Protein AF-A0A1S7PJU8-F1 (afdb_monomer_lite)

Sequence (509 aa):
MTSILTNHAAMSALQTLRSISTGLQKTQNEVSSGLRIATAADNAAYWSISTTMRSDKGAISAVQDALGLGAAKVDTAYAGMEAVIDVLVQFTAKLVAAKEDGVDKSKIQSELDQLKEQVLGIATSASFSGQNWLNTDITDIYDSAVNRSSVVSSFVRASSGVAVKTMDIDLSRVSLFNSTGGGLLQADARDIKTIGGIRSLVSVSGPSNIGGDYTQYEGIDGSSGYMLPEWNSGNAGRVSLQFPDGTPLDFNTPGAEISFTITLDREASNPDGYSGVIGENQELPGPYYDGYTTTITITKADIDAYNPGLGGVISTNTQFAEVLNAKLYPHGASVAGNYINASTGLHNPTLITITTLQQHGYGSHVEISAVSSSGVSTGGLKTDADFGYRGSGLALNFKPFIVHMDGKDTDGIDVSFTFSVNGASPQAYSFDRTYVNEVLNRDDGKVETSDDMATLLHSLLDNDWPDLVIEASARYVVIKSNRMSIANGGVVRASHSATSVSVTSPVPP

Structure (mmCIF, N/CA/C/O backbone):
data_AF-A0A1S7PJU8-F1
#
_entry.id   AF-A0A1S7PJU8-F1
#
loop_
_atom_site.group_PDB
_atom_site.id
_atom_site.type_symbol
_atom_site.label_atom_id
_atom_site.label_alt_id
_atom_site.label_comp_id
_atom_site.label_asym_id
_atom_site.label_entity_id
_atom_site.label_seq_id
_atom_site.pdbx_PDB_ins_code
_atom_site.Cartn_x
_atom_site.Cartn_y
_atom_site.Cartn_z
_atom_site.occupancy
_atom_site.B_iso_or_equiv
_atom_site.auth_seq_id
_atom_site.auth_comp_id
_atom_site.auth_asym_id
_atom_site.auth_atom_id
_atom_site.pdbx_PDB_model_num
ATOM 1 N N . MET A 1 1 ? 51.773 34.144 -100.266 1.00 49.69 1 MET A N 1
ATOM 2 C CA . MET A 1 1 ? 53.086 34.764 -99.987 1.00 49.69 1 MET A CA 1
ATOM 3 C C . MET A 1 1 ? 53.742 34.018 -98.839 1.00 49.69 1 MET A C 1
ATOM 5 O O . MET A 1 1 ? 53.170 33.966 -97.761 1.00 49.69 1 MET A O 1
ATOM 9 N N . THR A 1 2 ? 54.894 33.402 -99.086 1.00 51.78 2 THR A N 1
ATOM 10 C CA . THR A 1 2 ? 55.730 32.727 -98.084 1.00 51.78 2 THR A CA 1
ATOM 11 C C . THR A 1 2 ? 56.813 33.701 -97.621 1.00 51.78 2 THR A C 1
ATOM 13 O O . THR A 1 2 ? 57.708 34.035 -98.391 1.00 51.78 2 THR A O 1
ATOM 16 N N . SER A 1 3 ? 56.705 34.199 -96.391 1.00 61.34 3 SER A N 1
ATOM 17 C CA . SER A 1 3 ? 57.753 34.989 -95.734 1.00 61.34 3 SER A CA 1
ATOM 18 C C . SER A 1 3 ? 58.828 34.041 -95.188 1.00 61.34 3 SER A C 1
ATOM 20 O O . SER A 1 3 ? 58.489 33.046 -94.551 1.00 61.34 3 SER A O 1
ATOM 22 N N . ILE A 1 4 ? 60.116 34.335 -95.403 1.00 64.75 4 ILE A N 1
ATOM 23 C CA . ILE A 1 4 ? 61.232 33.570 -94.801 1.00 64.75 4 ILE A CA 1
ATOM 24 C C . ILE A 1 4 ? 61.253 33.741 -93.272 1.00 64.75 4 ILE A C 1
ATOM 26 O O . ILE A 1 4 ? 61.639 32.829 -92.549 1.00 64.75 4 ILE A O 1
ATOM 30 N N . LEU A 1 5 ? 60.783 34.889 -92.776 1.00 69.06 5 LEU A N 1
ATOM 31 C CA . LEU A 1 5 ? 60.724 35.197 -91.345 1.00 69.06 5 LEU A CA 1
ATOM 32 C C . LEU A 1 5 ? 59.517 34.546 -90.645 1.00 69.06 5 LEU A C 1
ATOM 34 O O . LEU A 1 5 ? 59.533 34.367 -89.431 1.00 69.06 5 LEU A O 1
ATOM 38 N N . THR A 1 6 ? 58.476 34.167 -91.394 1.00 71.44 6 THR A N 1
ATOM 39 C CA . THR A 1 6 ? 57.228 33.596 -90.862 1.00 71.44 6 THR A CA 1
ATOM 40 C C . THR A 1 6 ? 56.732 32.455 -91.751 1.00 71.44 6 THR A C 1
ATOM 42 O O . THR A 1 6 ? 56.007 32.652 -92.728 1.00 71.44 6 THR A O 1
ATOM 45 N N . ASN A 1 7 ? 57.102 31.222 -91.391 1.00 79.81 7 ASN A N 1
ATOM 46 C CA . ASN A 1 7 ? 56.658 30.015 -92.087 1.00 79.81 7 ASN A CA 1
ATOM 47 C C . ASN A 1 7 ? 55.297 29.541 -91.554 1.00 79.81 7 ASN A C 1
ATOM 49 O O . ASN A 1 7 ? 55.207 28.760 -90.605 1.00 79.81 7 ASN A O 1
ATOM 53 N N . HIS A 1 8 ? 54.223 30.010 -92.186 1.00 81.06 8 HIS A N 1
ATOM 54 C CA . HIS A 1 8 ? 52.851 29.680 -91.794 1.00 81.06 8 HIS A CA 1
ATOM 55 C C . HIS A 1 8 ? 52.519 28.182 -91.873 1.00 81.06 8 HIS A C 1
ATOM 57 O O . HIS A 1 8 ? 51.755 27.695 -91.039 1.00 81.06 8 HIS A O 1
ATOM 63 N N . ALA A 1 9 ? 53.112 27.434 -92.812 1.00 82.06 9 ALA A N 1
ATOM 64 C CA . ALA A 1 9 ? 52.897 25.990 -92.921 1.00 82.06 9 ALA A CA 1
ATOM 65 C C . ALA A 1 9 ? 53.528 25.242 -91.735 1.00 82.06 9 ALA A C 1
ATOM 67 O O . ALA A 1 9 ? 52.876 24.401 -91.119 1.00 82.06 9 ALA A O 1
ATOM 68 N N . ALA A 1 10 ? 54.756 25.609 -91.356 1.00 82.44 10 ALA A N 1
ATOM 69 C CA . ALA A 1 10 ? 55.430 25.043 -90.189 1.00 82.44 10 ALA A CA 1
ATOM 70 C C . ALA A 1 10 ? 54.744 25.433 -88.867 1.00 82.44 10 ALA A C 1
ATOM 72 O O . ALA A 1 10 ? 54.606 24.590 -87.985 1.00 82.44 10 ALA A O 1
ATOM 73 N N . MET A 1 11 ? 54.257 26.674 -88.733 1.00 86.56 11 MET A N 1
ATOM 74 C CA . MET A 1 11 ? 53.480 27.097 -87.557 1.00 86.56 11 MET A CA 1
ATOM 75 C C . MET A 1 11 ? 52.152 26.337 -87.440 1.00 86.56 11 MET A C 1
ATOM 77 O O . MET A 1 11 ? 51.794 25.914 -86.343 1.00 86.56 11 MET A O 1
ATOM 81 N N . SER A 1 12 ? 51.461 26.106 -88.561 1.00 85.19 12 SER A N 1
ATOM 82 C CA . SER A 1 12 ? 50.213 25.329 -88.587 1.00 85.19 12 SER A CA 1
ATOM 83 C C . SER A 1 12 ? 50.462 23.865 -88.219 1.00 85.19 12 SER A C 1
ATOM 85 O O . SER A 1 12 ? 49.773 23.322 -87.361 1.00 85.19 12 SER A O 1
ATOM 87 N N . ALA A 1 13 ? 51.502 23.244 -88.786 1.00 85.62 13 ALA A N 1
ATOM 88 C CA . ALA A 1 13 ? 51.898 21.880 -88.440 1.00 85.62 13 ALA A CA 1
ATOM 89 C C . ALA A 1 13 ? 52.319 21.753 -86.965 1.00 85.62 13 ALA A C 1
ATOM 91 O O . ALA A 1 13 ? 51.949 20.787 -86.301 1.00 85.62 13 ALA A O 1
ATOM 92 N N . LEU A 1 14 ? 53.036 22.743 -86.420 1.00 89.00 14 LEU A N 1
ATOM 93 C CA . LEU A 1 14 ? 53.397 22.787 -85.002 1.00 89.00 14 LEU A CA 1
ATOM 94 C C . LEU A 1 14 ? 52.163 22.945 -84.102 1.00 89.00 14 LEU A C 1
ATOM 96 O O . LEU A 1 14 ? 52.102 22.323 -83.044 1.00 89.00 14 LEU A O 1
ATOM 100 N N . GLN A 1 15 ? 51.171 23.741 -84.508 1.00 89.12 15 GLN A N 1
ATOM 101 C CA . GLN A 1 15 ? 49.900 23.864 -83.794 1.00 89.12 15 GLN A CA 1
ATOM 102 C C . GLN A 1 15 ? 49.131 22.534 -83.796 1.00 89.12 15 GLN A C 1
ATOM 104 O O . GLN A 1 15 ? 48.650 22.112 -82.744 1.00 89.12 15 GLN A O 1
ATOM 109 N N . THR A 1 16 ? 49.085 21.827 -84.932 1.00 89.62 16 THR A N 1
ATOM 110 C CA . THR A 1 16 ? 48.507 20.477 -85.022 1.00 89.62 16 THR A CA 1
ATOM 111 C C . THR A 1 16 ? 49.269 19.477 -84.150 1.00 89.62 16 THR A C 1
ATOM 113 O O . THR A 1 16 ? 48.645 18.746 -83.388 1.00 89.62 16 THR A O 1
ATOM 116 N N . LEU A 1 17 ? 50.607 19.473 -84.185 1.00 90.69 17 LEU A N 1
ATOM 117 C CA . LEU A 1 17 ? 51.429 18.575 -83.368 1.00 90.69 17 LEU A CA 1
ATOM 118 C C . LEU A 1 17 ? 51.244 18.839 -81.869 1.00 90.69 17 LEU A C 1
ATOM 120 O O . LEU A 1 17 ? 51.096 17.895 -81.098 1.00 90.69 17 LEU A O 1
ATOM 124 N N . ARG A 1 18 ? 51.190 20.110 -81.452 1.00 92.62 18 ARG A N 1
ATOM 125 C CA . ARG A 1 18 ? 50.865 20.486 -80.067 1.00 92.62 18 ARG A CA 1
ATOM 126 C C . ARG A 1 18 ? 49.474 19.992 -79.674 1.00 92.62 18 ARG A C 1
ATOM 128 O O . ARG A 1 18 ? 49.342 19.435 -78.594 1.00 92.62 18 ARG A O 1
ATOM 135 N N . SER A 1 19 ? 48.476 20.119 -80.551 1.00 91.25 19 SER A N 1
ATOM 136 C CA . SER A 1 19 ? 47.118 19.608 -80.306 1.00 91.25 19 SER A CA 1
ATOM 137 C C . SER A 1 19 ? 47.055 18.079 -80.200 1.00 91.25 19 SER A C 1
ATOM 139 O O . SER A 1 19 ? 46.303 17.551 -79.385 1.00 91.25 19 SER A O 1
ATOM 141 N N . ILE A 1 20 ? 47.824 17.352 -81.016 1.00 92.19 20 ILE A N 1
ATOM 142 C CA . ILE A 1 20 ? 47.916 15.888 -80.930 1.00 92.19 20 ILE A CA 1
ATOM 143 C C . ILE A 1 20 ? 48.630 15.492 -79.637 1.00 92.19 20 ILE A C 1
ATOM 145 O O . ILE A 1 20 ? 48.168 14.599 -78.935 1.00 92.19 20 ILE A O 1
ATOM 149 N N . SER A 1 21 ? 49.720 16.178 -79.287 1.00 91.62 21 SER A N 1
ATOM 150 C CA . SER A 1 21 ? 50.473 15.916 -78.060 1.00 91.62 21 SER A CA 1
ATOM 151 C C . SER A 1 21 ? 49.636 16.170 -76.805 1.00 91.62 21 SER A C 1
ATOM 153 O O . SER A 1 21 ? 49.705 15.374 -75.873 1.00 91.62 21 SER A O 1
ATOM 155 N N . THR A 1 22 ? 48.822 17.232 -76.770 1.00 90.56 22 THR A N 1
ATOM 156 C CA . THR A 1 22 ? 47.914 17.494 -75.641 1.00 90.56 22 THR A CA 1
ATOM 157 C C . THR A 1 22 ? 46.785 16.465 -75.571 1.00 90.56 22 THR A C 1
ATOM 159 O O . THR A 1 22 ? 46.460 15.998 -74.481 1.00 90.56 22 THR A O 1
ATOM 162 N N . GLY A 1 23 ? 46.228 16.044 -76.713 1.00 89.44 23 GLY A N 1
ATOM 163 C CA . GLY A 1 23 ? 45.234 14.965 -76.778 1.00 89.44 23 GLY A CA 1
ATOM 164 C C . GLY A 1 23 ? 45.785 13.603 -76.336 1.00 89.44 23 GLY A C 1
ATOM 165 O O . GLY A 1 23 ? 45.128 12.879 -75.584 1.00 89.44 23 GLY A O 1
ATOM 166 N N . LEU A 1 24 ? 47.017 13.278 -76.739 1.00 92.06 24 LEU A N 1
ATOM 167 C CA . LEU A 1 24 ? 47.730 12.077 -76.309 1.00 92.06 24 LEU A CA 1
ATOM 168 C C . LEU A 1 24 ? 47.993 12.108 -74.802 1.00 92.06 24 LEU A C 1
ATOM 170 O O . LEU A 1 24 ? 47.687 11.134 -74.124 1.00 92.06 24 LEU A O 1
ATOM 174 N N . GLN A 1 25 ? 48.495 13.226 -74.268 1.00 90.69 25 GLN A N 1
ATOM 175 C CA . GLN A 1 25 ? 48.741 13.384 -72.833 1.00 90.69 25 GLN A CA 1
ATOM 176 C C . GLN A 1 25 ? 47.447 13.251 -72.018 1.00 90.69 25 GLN A C 1
ATOM 178 O O . GLN A 1 25 ? 47.436 12.575 -70.992 1.00 90.69 25 GLN A O 1
ATOM 183 N N . LYS A 1 26 ? 46.336 13.833 -72.492 1.00 88.06 26 LYS A N 1
ATOM 184 C CA . LYS A 1 26 ? 45.021 13.668 -71.859 1.00 88.06 26 LYS A CA 1
ATOM 185 C C . LYS A 1 26 ? 44.585 12.202 -71.844 1.00 88.06 26 LYS A C 1
ATOM 187 O O . LYS A 1 26 ? 44.250 11.685 -70.786 1.00 88.06 26 LYS A O 1
ATOM 192 N N . THR A 1 27 ? 44.658 11.520 -72.987 1.00 90.25 27 THR A N 1
ATOM 193 C CA . THR A 1 27 ? 44.292 10.097 -73.094 1.00 90.25 27 THR A CA 1
ATOM 194 C C . THR A 1 27 ? 45.173 9.229 -72.193 1.00 90.25 27 THR A C 1
ATOM 196 O O . THR A 1 27 ? 44.673 8.357 -71.492 1.00 90.25 27 THR A O 1
ATOM 199 N N . GLN A 1 28 ? 46.481 9.493 -72.151 1.00 90.94 28 GLN A N 1
ATOM 200 C CA . GLN A 1 28 ? 47.405 8.800 -71.253 1.00 90.94 28 GLN A CA 1
ATOM 201 C C . GLN A 1 28 ? 47.051 9.027 -69.777 1.00 90.94 28 GLN A C 1
ATOM 203 O O . GLN A 1 28 ? 47.077 8.075 -69.001 1.00 90.94 28 GLN A O 1
ATOM 208 N N . ASN A 1 29 ? 46.670 10.247 -69.386 1.00 89.88 29 ASN A N 1
ATOM 209 C CA . ASN A 1 29 ? 46.234 10.550 -68.020 1.00 89.88 29 ASN A CA 1
ATOM 210 C C . ASN A 1 29 ? 44.913 9.852 -67.660 1.00 89.88 29 ASN A C 1
ATOM 212 O O . ASN A 1 29 ? 44.779 9.344 -66.547 1.00 89.88 29 ASN A O 1
ATOM 216 N N . GLU A 1 30 ? 43.949 9.787 -68.581 1.00 91.75 30 GLU A N 1
ATOM 217 C CA . GLU A 1 30 ? 42.688 9.058 -68.379 1.00 91.75 30 GLU A CA 1
ATOM 218 C C . GLU A 1 30 ? 42.928 7.548 -68.246 1.00 91.75 30 GLU A C 1
ATOM 220 O O . GLU A 1 30 ? 42.354 6.915 -67.364 1.00 91.75 30 GLU A O 1
ATOM 225 N N . VAL A 1 31 ? 43.822 6.974 -69.059 1.00 92.88 31 VAL A N 1
ATOM 226 C CA . VAL A 1 31 ? 44.205 5.553 -68.971 1.00 92.88 31 VAL A CA 1
ATOM 227 C C . VAL A 1 31 ? 44.964 5.259 -67.675 1.00 92.88 31 VAL A C 1
ATOM 229 O O . VAL A 1 31 ? 44.691 4.256 -67.025 1.00 92.88 31 VAL A O 1
ATOM 232 N N . SER A 1 32 ? 45.887 6.137 -67.276 1.00 93.25 32 SER A N 1
ATOM 233 C CA . SER A 1 32 ? 46.697 5.971 -66.062 1.00 93.25 32 SER A CA 1
ATOM 234 C C . SER A 1 32 ? 45.867 6.114 -64.781 1.00 93.25 32 SER A C 1
ATOM 236 O O . SER A 1 32 ? 45.998 5.315 -63.858 1.00 93.25 32 SER A O 1
ATOM 238 N N . SER A 1 33 ? 44.975 7.108 -64.727 1.00 90.19 33 SER A N 1
ATOM 239 C CA . SER A 1 33 ? 44.097 7.336 -63.569 1.00 90.19 33 SER A CA 1
ATOM 240 C C . SER A 1 33 ? 42.847 6.452 -63.560 1.00 90.19 33 SER A C 1
ATOM 242 O O . SER A 1 33 ? 42.203 6.313 -62.521 1.00 90.19 33 SER A O 1
ATOM 244 N N . GLY A 1 34 ? 42.456 5.904 -64.714 1.00 91.81 34 GLY A N 1
ATOM 245 C CA . GLY A 1 34 ? 41.165 5.246 -64.914 1.00 91.81 34 GLY A CA 1
ATOM 246 C C . GLY A 1 34 ? 39.964 6.202 -64.864 1.00 91.81 34 GLY A C 1
ATOM 247 O O . GLY A 1 34 ? 38.819 5.747 -64.844 1.00 91.81 34 GLY A O 1
ATOM 248 N N . LEU A 1 35 ? 40.188 7.521 -64.816 1.00 90.12 35 LEU A N 1
ATOM 249 C CA . LEU A 1 35 ? 39.144 8.535 -64.682 1.00 90.12 35 LEU A CA 1
ATOM 250 C C . LEU A 1 35 ? 39.051 9.385 -65.947 1.00 90.12 35 LEU A C 1
ATOM 252 O O . LEU A 1 35 ? 39.962 10.139 -66.265 1.00 90.12 35 LEU A O 1
ATOM 256 N N . ARG A 1 36 ? 37.887 9.362 -66.606 1.00 88.69 36 ARG A N 1
ATOM 257 C CA . ARG A 1 36 ? 37.573 10.285 -67.715 1.00 88.69 36 ARG A CA 1
ATOM 258 C C . ARG A 1 36 ? 37.528 11.761 -67.274 1.00 88.69 36 ARG A C 1
ATOM 260 O O . ARG A 1 36 ? 37.685 12.661 -68.087 1.00 88.69 36 ARG A O 1
ATOM 267 N N . ILE A 1 37 ? 37.230 12.017 -65.998 1.00 89.44 37 ILE A N 1
ATOM 268 C CA . ILE A 1 37 ? 37.137 13.359 -65.399 1.00 89.44 37 ILE A CA 1
ATOM 269 C C . ILE A 1 37 ? 37.882 13.291 -64.068 1.00 89.44 37 ILE A C 1
ATOM 271 O O . ILE A 1 37 ? 37.351 12.770 -63.083 1.00 89.44 37 ILE A O 1
ATOM 275 N N . ALA A 1 38 ? 39.131 13.751 -64.056 1.00 86.44 38 ALA A N 1
ATOM 276 C CA . ALA A 1 38 ? 40.006 13.646 -62.892 1.00 86.44 38 ALA A CA 1
ATOM 277 C C . ALA A 1 38 ? 39.938 14.906 -62.019 1.00 86.44 38 ALA A C 1
ATOM 279 O O . ALA A 1 38 ? 39.925 14.816 -60.790 1.00 86.44 38 ALA A O 1
ATOM 280 N N . THR A 1 39 ? 39.835 16.079 -62.647 1.00 87.88 39 THR A N 1
ATOM 281 C CA . THR A 1 39 ? 39.857 17.382 -61.975 1.00 87.88 39 THR A CA 1
ATOM 282 C C . THR A 1 39 ? 38.622 18.222 -62.303 1.00 87.88 39 THR A C 1
ATOM 284 O O . THR A 1 39 ? 37.940 18.000 -63.305 1.00 87.88 39 THR A O 1
ATOM 287 N N . ALA A 1 40 ? 38.343 19.237 -61.478 1.00 88.31 40 ALA A N 1
ATOM 288 C CA . ALA A 1 40 ? 37.246 20.176 -61.722 1.00 88.31 40 ALA A CA 1
ATOM 289 C C . ALA A 1 40 ? 37.416 20.975 -63.030 1.00 88.31 40 ALA A C 1
ATOM 291 O O . ALA A 1 40 ? 36.424 21.415 -63.610 1.00 88.31 40 ALA A O 1
ATOM 292 N N . ALA A 1 41 ? 38.656 21.129 -63.512 1.00 88.00 41 ALA A N 1
ATOM 293 C CA . ALA A 1 41 ? 38.960 21.801 -64.773 1.00 88.00 41 ALA A CA 1
ATOM 294 C C . ALA A 1 41 ? 38.501 20.999 -66.005 1.00 88.00 41 ALA A C 1
ATOM 296 O O . ALA A 1 41 ? 38.208 21.596 -67.038 1.00 88.00 41 ALA A O 1
ATOM 297 N N . ASP A 1 42 ? 38.396 19.668 -65.897 1.00 85.44 42 ASP A N 1
ATOM 298 C CA . ASP A 1 42 ? 37.978 18.801 -67.007 1.00 85.44 42 ASP A CA 1
ATOM 299 C C . ASP A 1 42 ? 36.468 18.905 -67.270 1.00 85.44 42 ASP A C 1
ATOM 301 O O . ASP A 1 42 ? 36.030 18.963 -68.420 1.00 85.44 42 ASP A O 1
ATOM 305 N N . ASN A 1 43 ? 35.667 18.922 -66.197 1.00 87.50 43 ASN A N 1
ATOM 306 C CA . ASN A 1 43 ? 34.233 19.209 -66.216 1.00 87.50 43 ASN A CA 1
ATOM 307 C C . ASN A 1 43 ? 33.719 19.438 -64.785 1.00 87.50 43 ASN A C 1
ATOM 309 O O . ASN A 1 43 ? 33.491 18.478 -64.046 1.00 87.50 43 ASN A O 1
ATOM 313 N N . ALA A 1 44 ? 33.494 20.694 -64.404 1.00 88.94 44 ALA A N 1
ATOM 314 C CA . ALA A 1 44 ? 33.136 21.047 -63.031 1.00 88.94 44 ALA A CA 1
ATOM 315 C C . ALA A 1 44 ? 31.848 20.365 -62.528 1.00 88.94 44 ALA A C 1
ATOM 317 O O . ALA A 1 44 ? 31.805 19.929 -61.380 1.00 88.94 44 ALA A O 1
ATOM 318 N N . ALA A 1 45 ? 30.824 20.223 -63.380 1.00 90.25 45 ALA A N 1
ATOM 319 C CA . ALA A 1 45 ? 29.533 19.648 -62.993 1.00 90.25 45 ALA A CA 1
ATOM 320 C C . ALA A 1 45 ? 29.609 18.129 -62.772 1.00 90.25 45 ALA A C 1
ATOM 322 O O . ALA A 1 45 ? 29.124 17.612 -61.771 1.00 90.25 45 ALA A O 1
ATOM 323 N N . TYR A 1 46 ? 30.251 17.389 -63.678 1.00 90.38 46 TYR A N 1
ATOM 324 C CA . TYR A 1 46 ? 30.414 15.943 -63.497 1.00 90.38 46 TYR A CA 1
ATOM 325 C C . TYR A 1 46 ? 31.453 15.608 -62.423 1.00 90.38 46 TYR A C 1
ATOM 327 O O . TYR A 1 46 ? 31.300 14.618 -61.702 1.00 90.38 46 TYR A O 1
ATOM 335 N N . TRP A 1 47 ? 32.501 16.423 -62.286 1.00 92.19 47 TRP A N 1
ATOM 336 C CA . TRP A 1 47 ? 33.470 16.263 -61.208 1.00 92.19 47 TRP A CA 1
ATOM 337 C C . TRP A 1 47 ? 32.809 16.472 -59.840 1.00 92.19 47 TRP A C 1
ATOM 339 O O . TRP A 1 47 ? 33.001 15.638 -58.957 1.00 92.19 47 TRP A O 1
ATOM 349 N N . SER A 1 48 ? 31.969 17.503 -59.672 1.00 88.88 48 SER A N 1
ATOM 350 C CA . SER A 1 48 ? 31.254 17.738 -58.410 1.00 88.88 48 SER A CA 1
ATOM 351 C C . SER A 1 48 ? 30.270 16.611 -58.085 1.00 88.88 48 SER A C 1
ATOM 353 O O . SER A 1 48 ? 30.352 16.056 -56.994 1.00 88.88 48 SER A O 1
ATOM 355 N N . ILE A 1 49 ? 29.440 16.178 -59.045 1.00 87.38 49 ILE A N 1
ATOM 356 C CA . ILE A 1 49 ? 28.512 15.046 -58.862 1.00 87.38 49 ILE A CA 1
ATOM 357 C C . ILE A 1 49 ? 29.276 13.769 -58.487 1.00 87.38 49 ILE A C 1
ATOM 359 O O . ILE A 1 49 ? 28.938 13.111 -57.506 1.00 87.38 49 ILE A O 1
ATOM 363 N N . SER A 1 50 ? 30.334 13.417 -59.228 1.00 89.81 50 SER A N 1
ATOM 364 C CA . SER A 1 50 ? 31.107 12.194 -58.962 1.00 89.81 50 SER A CA 1
ATOM 365 C C . SER A 1 50 ? 31.853 12.239 -57.624 1.00 89.81 50 SER A C 1
ATOM 367 O O . SER A 1 50 ? 31.970 11.216 -56.952 1.00 89.81 50 SER A O 1
ATOM 369 N N . THR A 1 51 ? 32.315 13.417 -57.200 1.00 89.81 51 THR A N 1
ATOM 370 C CA . THR A 1 51 ? 32.952 13.621 -55.892 1.00 89.81 51 THR A CA 1
ATOM 371 C C . THR A 1 51 ? 31.929 13.486 -54.765 1.00 89.81 51 THR A C 1
ATOM 373 O O . THR A 1 51 ? 32.193 12.778 -53.795 1.00 89.81 51 THR A O 1
ATOM 376 N N . THR A 1 52 ? 30.728 14.055 -54.926 1.00 90.00 52 THR A N 1
ATOM 377 C CA . THR A 1 52 ? 29.602 13.853 -54.003 1.00 90.00 52 THR A CA 1
ATOM 378 C C . THR A 1 52 ? 29.217 12.376 -53.905 1.00 90.00 52 THR A C 1
ATOM 380 O O . THR A 1 52 ? 29.147 11.853 -52.799 1.00 90.00 52 THR A O 1
ATOM 383 N N . MET A 1 53 ? 29.073 11.668 -55.031 1.00 90.25 53 MET A N 1
ATOM 384 C CA . MET A 1 53 ? 28.754 10.233 -55.038 1.00 90.25 53 MET A CA 1
ATOM 385 C C . MET A 1 53 ? 29.839 9.380 -54.363 1.00 90.25 53 MET A C 1
ATOM 387 O O . MET A 1 53 ? 29.521 8.421 -53.663 1.00 90.25 53 MET A O 1
ATOM 391 N N . ARG A 1 54 ? 31.127 9.708 -54.547 1.00 90.31 54 ARG A N 1
ATOM 392 C CA . ARG A 1 54 ? 32.228 9.020 -53.847 1.00 90.31 54 ARG A CA 1
ATOM 393 C C . ARG A 1 54 ? 32.176 9.266 -52.340 1.00 90.31 54 ARG A C 1
ATOM 395 O O . ARG A 1 54 ? 32.369 8.323 -51.578 1.00 90.31 54 ARG A O 1
ATOM 402 N N . SER A 1 55 ? 31.886 10.500 -51.924 1.00 90.25 55 SER A N 1
ATOM 403 C CA . SER A 1 55 ? 31.697 10.837 -50.510 1.00 90.25 55 SER A CA 1
ATOM 404 C C . SER A 1 55 ? 30.501 10.093 -49.909 1.00 90.25 55 SER A C 1
ATOM 406 O O . SER A 1 55 ? 30.616 9.559 -48.810 1.00 90.25 55 SER A O 1
ATOM 408 N N . ASP A 1 56 ? 29.384 10.007 -50.636 1.00 90.25 56 ASP A N 1
ATOM 409 C CA . ASP A 1 56 ? 28.194 9.266 -50.204 1.00 90.25 56 ASP A CA 1
ATOM 410 C C . ASP A 1 56 ? 28.465 7.779 -50.072 1.00 90.25 56 ASP A C 1
ATOM 412 O O . ASP A 1 56 ? 28.060 7.171 -49.090 1.00 90.25 56 ASP A O 1
ATOM 416 N N . LYS A 1 57 ? 29.199 7.188 -51.019 1.00 91.25 57 LYS A N 1
ATOM 417 C CA . LYS A 1 57 ? 29.608 5.785 -50.927 1.00 91.25 57 LYS A CA 1
ATOM 418 C C . LYS A 1 57 ? 30.403 5.518 -49.645 1.00 91.25 57 LYS A C 1
ATOM 420 O O . LYS A 1 57 ? 30.162 4.508 -48.992 1.00 91.25 57 LYS A O 1
ATOM 425 N N . GLY A 1 58 ? 31.330 6.409 -49.286 1.00 89.69 58 GLY A N 1
ATOM 426 C CA . GLY A 1 58 ? 32.085 6.303 -48.035 1.00 89.69 58 GLY A CA 1
ATOM 427 C C . GLY A 1 58 ? 31.179 6.372 -46.804 1.00 89.69 58 GLY A C 1
ATOM 428 O O . GLY A 1 58 ? 31.279 5.524 -45.921 1.00 89.69 58 GLY A O 1
ATOM 429 N N . ALA A 1 59 ? 30.245 7.327 -46.780 1.00 89.62 59 ALA A N 1
ATOM 430 C CA . ALA A 1 59 ? 29.288 7.477 -45.686 1.00 89.62 59 ALA A CA 1
ATOM 431 C C . ALA A 1 59 ? 28.336 6.274 -45.559 1.00 89.62 59 ALA A C 1
ATOM 433 O O . ALA A 1 59 ? 28.119 5.779 -44.458 1.00 89.62 59 ALA A O 1
ATOM 434 N N . ILE A 1 60 ? 27.811 5.763 -46.677 1.00 91.12 60 ILE A N 1
ATOM 435 C CA . ILE A 1 60 ? 26.947 4.574 -46.711 1.00 91.12 60 ILE A CA 1
ATOM 436 C C . ILE A 1 60 ? 27.708 3.338 -46.226 1.00 91.12 60 ILE A C 1
ATOM 438 O O . ILE A 1 60 ? 27.146 2.559 -45.466 1.00 91.12 60 ILE A O 1
ATOM 442 N N . SER A 1 61 ? 28.980 3.176 -46.606 1.00 92.81 61 SER A N 1
ATOM 443 C CA . SER A 1 61 ? 29.816 2.075 -46.108 1.00 92.81 61 SER A CA 1
ATOM 444 C C . SER A 1 61 ? 29.985 2.146 -44.589 1.00 92.81 61 SER A C 1
ATOM 446 O O . SER A 1 61 ? 29.779 1.150 -43.909 1.00 92.81 61 SER A O 1
ATOM 448 N N . ALA A 1 62 ? 30.280 3.329 -44.043 1.00 90.50 62 ALA A N 1
ATOM 449 C CA . ALA A 1 62 ? 30.396 3.510 -42.595 1.00 90.50 62 ALA A CA 1
ATOM 450 C C . ALA A 1 62 ? 29.063 3.259 -41.863 1.00 90.50 62 ALA A C 1
ATOM 452 O O . ALA A 1 62 ? 29.042 2.694 -40.773 1.00 90.50 62 ALA A O 1
ATOM 453 N N . VAL A 1 63 ? 27.935 3.648 -42.467 1.00 91.50 63 VAL A N 1
ATOM 454 C CA . VAL A 1 63 ? 26.591 3.364 -41.938 1.00 91.50 63 VAL A CA 1
ATOM 455 C C . VAL A 1 63 ? 26.275 1.871 -42.000 1.00 91.50 63 VAL A C 1
ATOM 457 O O . VAL A 1 63 ? 25.669 1.356 -41.069 1.00 91.50 63 VAL A O 1
ATOM 460 N N . GLN A 1 64 ? 26.706 1.162 -43.044 1.00 92.25 64 GLN A N 1
ATOM 461 C CA . GLN A 1 64 ? 26.573 -0.292 -43.140 1.00 92.25 64 GLN A CA 1
ATOM 462 C C . GLN A 1 64 ? 27.363 -0.999 -42.032 1.00 92.25 64 GLN A C 1
ATOM 464 O O . GLN A 1 64 ? 26.822 -1.899 -41.392 1.00 92.25 64 GLN A O 1
ATOM 469 N N . ASP A 1 65 ? 28.592 -0.560 -41.754 1.00 92.69 65 ASP A N 1
ATOM 470 C CA . ASP A 1 65 ? 29.388 -1.092 -40.642 1.00 92.69 65 ASP A CA 1
ATOM 471 C C . ASP A 1 65 ? 28.701 -0.814 -39.295 1.00 92.69 65 ASP A C 1
ATOM 473 O O . ASP A 1 65 ? 28.571 -1.706 -38.457 1.00 92.69 65 ASP A O 1
ATOM 477 N N . ALA A 1 66 ? 28.180 0.403 -39.103 1.00 91.38 66 ALA A N 1
ATOM 478 C CA . ALA A 1 66 ? 27.445 0.773 -37.895 1.00 91.38 66 ALA A CA 1
ATOM 479 C C . ALA A 1 66 ? 26.136 -0.020 -37.720 1.00 91.38 66 ALA A C 1
ATOM 481 O O . ALA A 1 66 ? 25.807 -0.406 -36.600 1.00 91.38 66 ALA A O 1
ATOM 482 N N . LEU A 1 67 ? 25.410 -0.299 -38.809 1.00 92.44 67 LEU A N 1
ATOM 483 C CA . LEU A 1 67 ? 24.235 -1.176 -38.814 1.00 92.44 67 LEU A CA 1
ATOM 484 C C . LEU A 1 67 ? 24.614 -2.614 -38.452 1.00 92.44 67 LEU A C 1
ATOM 486 O O . LEU A 1 67 ? 23.905 -3.240 -37.672 1.00 92.44 67 LEU A O 1
ATOM 490 N N . GLY A 1 68 ? 25.742 -3.117 -38.961 1.00 92.31 68 GLY A N 1
ATOM 491 C CA . GLY A 1 68 ? 26.272 -4.432 -38.594 1.00 92.31 68 GLY A CA 1
ATOM 492 C C . GLY A 1 68 ? 26.613 -4.532 -37.105 1.00 92.31 68 GLY A C 1
ATOM 493 O O . GLY A 1 68 ? 26.259 -5.512 -36.455 1.00 92.31 68 GLY A O 1
ATOM 494 N N . LEU A 1 69 ? 27.225 -3.489 -36.534 1.00 92.00 69 LEU A N 1
ATOM 495 C CA . LEU A 1 69 ? 27.470 -3.405 -35.090 1.00 92.00 69 LEU A CA 1
ATOM 496 C C . LEU A 1 69 ? 26.165 -3.304 -34.287 1.00 92.00 69 LEU A C 1
ATOM 498 O O . LEU A 1 69 ? 26.057 -3.911 -33.226 1.00 92.00 69 LEU A O 1
ATOM 502 N N . GLY A 1 70 ? 25.177 -2.551 -34.779 1.00 90.75 70 GLY A N 1
ATOM 503 C CA . GLY A 1 70 ? 23.848 -2.460 -34.172 1.00 90.75 70 GLY A CA 1
ATOM 504 C C . GLY A 1 70 ? 23.124 -3.808 -34.153 1.00 90.75 70 GLY A C 1
ATOM 505 O O . GLY A 1 70 ? 22.617 -4.205 -33.108 1.00 90.75 70 GLY A O 1
ATOM 506 N N . ALA A 1 71 ? 23.142 -4.535 -35.273 1.00 91.88 71 ALA A N 1
ATOM 507 C CA . ALA A 1 71 ? 22.581 -5.880 -35.380 1.00 91.88 71 ALA A CA 1
ATOM 508 C C . ALA A 1 71 ? 23.258 -6.845 -34.400 1.00 91.88 71 ALA A C 1
ATOM 510 O O . ALA A 1 71 ? 22.575 -7.483 -33.612 1.00 91.88 71 ALA A O 1
ATOM 511 N N . ALA A 1 72 ? 24.594 -6.855 -34.344 1.00 93.81 72 ALA A N 1
ATOM 512 C CA . ALA A 1 72 ? 25.328 -7.720 -33.424 1.00 93.81 72 ALA A CA 1
ATOM 513 C C . ALA A 1 72 ? 25.010 -7.444 -31.938 1.00 93.81 72 ALA A C 1
ATOM 515 O O . ALA A 1 72 ? 24.967 -8.378 -31.136 1.00 93.81 72 ALA A O 1
ATOM 516 N N . LYS A 1 73 ? 24.748 -6.182 -31.560 1.00 91.75 73 LYS A N 1
ATOM 517 C CA . LYS A 1 73 ? 24.275 -5.828 -30.206 1.00 91.75 73 LYS A CA 1
ATOM 518 C C . LYS A 1 73 ? 22.898 -6.418 -29.912 1.00 91.75 73 LYS A C 1
ATOM 520 O O . LYS A 1 73 ? 22.723 -7.046 -28.871 1.00 91.75 73 LYS A O 1
ATOM 525 N N . VAL A 1 74 ? 21.948 -6.226 -30.829 1.00 92.50 74 VAL A N 1
ATOM 526 C CA . VAL A 1 74 ? 20.583 -6.761 -30.708 1.00 92.50 74 VAL A CA 1
ATOM 527 C C . VAL A 1 74 ? 20.614 -8.288 -30.644 1.00 92.50 74 VAL A C 1
ATOM 529 O O . VAL A 1 74 ? 20.001 -8.857 -29.749 1.00 92.50 74 VAL A O 1
ATOM 532 N N . ASP A 1 75 ? 21.379 -8.944 -31.517 1.00 94.50 75 ASP A N 1
ATOM 533 C CA . ASP A 1 75 ? 21.508 -10.405 -31.561 1.00 94.50 75 ASP A CA 1
ATOM 534 C C . ASP A 1 75 ? 22.112 -10.963 -30.265 1.00 94.50 75 ASP A C 1
ATOM 536 O O . ASP A 1 75 ? 21.651 -11.981 -29.754 1.00 94.50 75 ASP A O 1
ATOM 540 N N . THR A 1 76 ? 23.110 -10.277 -29.692 1.00 94.81 76 THR A N 1
ATOM 541 C CA . THR A 1 76 ? 23.715 -10.674 -28.409 1.00 94.81 76 THR A CA 1
ATOM 542 C C . THR A 1 76 ? 22.694 -10.597 -27.272 1.00 94.81 76 THR A C 1
ATOM 544 O O . THR A 1 76 ? 22.582 -11.535 -26.481 1.00 94.81 76 THR A O 1
ATOM 547 N N . ALA A 1 77 ? 21.922 -9.508 -27.202 1.00 94.06 77 ALA A N 1
ATOM 548 C CA . ALA A 1 77 ? 20.861 -9.359 -26.208 1.00 94.06 77 ALA A CA 1
ATOM 549 C C . ALA A 1 77 ? 19.733 -10.386 -26.418 1.00 94.06 77 ALA A C 1
ATOM 551 O O . ALA A 1 77 ? 19.262 -10.983 -25.454 1.00 94.06 77 ALA A O 1
ATOM 552 N N . TYR A 1 78 ? 19.340 -10.640 -27.668 1.00 94.81 78 TYR A N 1
ATOM 553 C CA . TYR A 1 78 ? 18.303 -11.612 -28.015 1.00 94.81 78 TYR A CA 1
ATOM 554 C C . TYR A 1 78 ? 18.707 -13.040 -27.625 1.00 94.81 78 TYR A C 1
ATOM 556 O O . TYR A 1 78 ? 17.961 -13.717 -26.924 1.00 94.81 78 TYR A O 1
ATOM 564 N N . ALA A 1 79 ? 19.915 -13.476 -27.996 1.00 95.81 79 ALA A N 1
ATOM 565 C CA . ALA A 1 79 ? 20.427 -14.799 -27.640 1.00 95.81 79 ALA A CA 1
ATOM 566 C C . ALA A 1 79 ? 20.575 -14.973 -26.118 1.00 95.81 79 ALA A C 1
ATOM 568 O O . ALA A 1 79 ? 20.257 -16.032 -25.577 1.00 95.81 79 ALA A O 1
ATOM 569 N N . GLY A 1 80 ? 21.024 -13.928 -25.412 1.00 95.81 80 GLY A N 1
ATOM 570 C CA . GLY A 1 80 ? 21.068 -13.930 -23.949 1.00 95.81 80 GLY A CA 1
ATOM 571 C C . GLY A 1 80 ? 19.676 -14.072 -23.326 1.00 95.81 80 GLY A C 1
ATOM 572 O O . GLY A 1 80 ? 19.503 -14.842 -22.385 1.00 95.81 80 GLY A O 1
ATOM 573 N N . MET A 1 81 ? 18.672 -13.385 -23.876 1.00 94.94 81 MET A N 1
ATOM 574 C CA . MET A 1 81 ? 17.286 -13.462 -23.410 1.00 94.94 81 MET A CA 1
ATOM 575 C C . MET A 1 81 ? 16.662 -14.839 -23.665 1.00 94.94 81 MET A C 1
ATOM 577 O O . MET A 1 81 ? 16.033 -15.385 -22.762 1.00 94.94 81 MET A O 1
ATOM 581 N N . GLU A 1 82 ? 16.876 -15.432 -24.841 1.00 96.00 82 GLU A N 1
ATOM 582 C CA . GLU A 1 82 ? 16.416 -16.791 -25.167 1.00 96.00 82 GLU A CA 1
ATOM 583 C C . GLU A 1 82 ? 16.999 -17.825 -24.190 1.00 96.00 82 GLU A C 1
ATOM 585 O O . GLU A 1 82 ? 16.263 -18.615 -23.599 1.00 96.00 82 GLU A O 1
ATOM 590 N N . ALA A 1 83 ? 18.301 -17.738 -23.903 1.00 96.50 83 ALA A N 1
ATOM 591 C CA . ALA A 1 83 ? 18.944 -18.605 -22.920 1.00 96.50 83 ALA A CA 1
ATOM 592 C C . ALA A 1 83 ? 18.395 -18.403 -21.493 1.00 96.50 83 ALA A C 1
ATOM 594 O O . ALA A 1 83 ? 18.257 -19.370 -20.743 1.00 96.50 83 ALA A O 1
ATOM 595 N N . VAL A 1 84 ? 18.057 -17.168 -21.101 1.00 96.44 84 VAL A N 1
ATOM 596 C CA . VAL A 1 84 ? 17.396 -16.904 -19.810 1.00 96.44 84 VAL A CA 1
ATOM 597 C C . VAL A 1 84 ? 15.998 -17.522 -19.765 1.00 96.44 84 VAL A C 1
ATOM 599 O O . VAL A 1 84 ? 15.651 -18.134 -18.755 1.00 96.44 84 VAL A O 1
ATOM 602 N N . ILE A 1 85 ? 15.213 -17.414 -20.841 1.00 95.69 85 ILE A N 1
ATOM 603 C CA . ILE A 1 85 ? 13.877 -18.022 -20.933 1.00 95.69 85 ILE A CA 1
ATOM 604 C C . ILE A 1 85 ? 13.962 -19.538 -20.710 1.00 95.69 85 ILE A C 1
ATOM 606 O O . ILE A 1 85 ? 13.209 -20.075 -19.897 1.00 95.69 85 ILE A O 1
ATOM 610 N N . ASP A 1 86 ? 14.919 -20.218 -21.341 1.00 96.88 86 ASP A N 1
ATOM 611 C CA . ASP A 1 86 ? 15.118 -21.662 -21.166 1.00 96.88 86 ASP A CA 1
ATOM 612 C C . ASP A 1 86 ? 15.440 -22.052 -19.714 1.00 96.88 86 ASP A C 1
ATOM 614 O O . ASP A 1 86 ? 14.962 -23.073 -19.204 1.00 96.88 86 ASP A O 1
ATOM 618 N N . VAL A 1 87 ? 16.237 -21.239 -19.013 1.00 96.81 87 VAL A N 1
ATOM 619 C CA . VAL A 1 87 ? 16.545 -21.453 -17.590 1.00 96.81 87 VAL A CA 1
ATOM 620 C C . VAL A 1 87 ? 15.313 -21.193 -16.718 1.00 96.81 87 VAL A C 1
ATOM 622 O O . VAL A 1 87 ? 15.058 -21.956 -15.785 1.00 96.81 87 VAL A O 1
ATOM 625 N N . LEU A 1 88 ? 14.499 -20.180 -17.031 1.00 95.00 88 LEU A N 1
ATOM 626 C CA . LEU A 1 88 ? 13.253 -19.898 -16.310 1.00 95.00 88 LEU A CA 1
ATOM 627 C C . LEU A 1 88 ? 12.217 -21.018 -16.479 1.00 95.00 88 LEU A C 1
ATOM 629 O O . LEU A 1 88 ? 11.556 -21.382 -15.508 1.00 95.00 88 LEU A O 1
ATOM 633 N N . VAL A 1 89 ? 12.123 -21.638 -17.659 1.00 96.56 89 VAL A N 1
ATOM 634 C CA . VAL A 1 89 ? 11.278 -22.828 -17.869 1.00 96.56 89 VAL A CA 1
ATOM 635 C C . VAL A 1 89 ? 11.709 -23.975 -16.946 1.00 96.56 89 VAL A C 1
ATOM 637 O O . VAL A 1 89 ? 10.867 -24.615 -16.306 1.00 96.56 89 VAL A O 1
ATOM 640 N N . GLN A 1 90 ? 13.018 -24.210 -16.811 1.00 95.56 90 GLN A N 1
ATOM 641 C CA . GLN A 1 90 ? 13.548 -25.198 -15.864 1.00 95.56 90 GLN A CA 1
ATOM 642 C C . GLN A 1 90 ? 13.253 -24.809 -14.411 1.00 95.56 90 GLN A C 1
ATOM 644 O O . GLN A 1 90 ? 12.866 -25.664 -13.612 1.00 95.56 90 GLN A O 1
ATOM 649 N N . PHE A 1 91 ? 13.373 -23.525 -14.073 1.00 94.75 91 PHE A N 1
ATOM 650 C CA . PHE A 1 91 ? 13.059 -22.993 -12.749 1.00 94.75 91 PHE A CA 1
ATOM 651 C C . PHE A 1 91 ? 11.596 -23.259 -12.363 1.00 94.75 91 PHE A C 1
ATOM 653 O O . PHE A 1 91 ? 11.323 -23.792 -11.285 1.00 94.75 91 PHE A O 1
ATOM 660 N N . THR A 1 92 ? 10.644 -22.983 -13.262 1.00 93.56 92 THR A N 1
ATOM 661 C CA . THR A 1 92 ? 9.221 -23.286 -13.044 1.00 93.56 92 THR A CA 1
ATOM 662 C C . THR A 1 92 ? 8.982 -24.785 -12.872 1.00 93.56 92 THR A C 1
ATOM 664 O O . THR A 1 92 ? 8.251 -25.184 -11.966 1.00 93.56 92 THR A O 1
ATOM 667 N N . ALA A 1 93 ? 9.632 -25.636 -13.673 1.00 94.44 93 ALA A N 1
ATOM 668 C CA . ALA A 1 93 ? 9.518 -27.088 -13.526 1.00 94.44 93 ALA A CA 1
ATOM 669 C C . ALA A 1 93 ? 9.997 -27.574 -12.142 1.00 94.44 93 ALA A C 1
ATOM 671 O O . ALA A 1 93 ? 9.347 -28.418 -11.520 1.00 94.44 93 ALA A O 1
ATOM 672 N N . LYS A 1 94 ? 11.092 -27.005 -11.618 1.00 93.19 94 LYS A N 1
ATOM 673 C CA . LYS A 1 94 ? 11.596 -27.294 -10.264 1.00 93.19 94 LYS A CA 1
ATOM 674 C C . LYS A 1 94 ? 10.639 -26.815 -9.169 1.00 93.19 94 LYS A C 1
ATOM 676 O O . LYS A 1 94 ? 10.416 -27.544 -8.204 1.00 93.19 94 LYS A O 1
ATOM 681 N N . LEU A 1 95 ? 10.021 -25.643 -9.330 1.00 91.44 95 LEU A N 1
ATOM 682 C CA . LEU A 1 95 ? 9.000 -25.150 -8.397 1.00 91.44 95 LEU A CA 1
ATOM 683 C C . LEU A 1 95 ? 7.755 -26.043 -8.354 1.00 91.44 95 LEU A C 1
ATOM 685 O O . LEU A 1 95 ? 7.221 -26.287 -7.274 1.00 91.44 95 LEU A O 1
ATOM 689 N N . VAL A 1 96 ? 7.306 -26.554 -9.504 1.00 92.50 96 VAL A N 1
ATOM 690 C CA . VAL A 1 96 ? 6.195 -27.516 -9.560 1.00 92.50 96 VAL A CA 1
ATOM 691 C C . VAL A 1 96 ? 6.580 -28.808 -8.842 1.00 92.50 96 VAL A C 1
ATOM 693 O O . VAL A 1 96 ? 5.806 -29.298 -8.024 1.00 92.50 96 VAL A O 1
ATOM 696 N N . ALA A 1 97 ? 7.798 -29.316 -9.055 1.00 89.44 97 ALA A N 1
ATOM 697 C CA . ALA A 1 97 ? 8.290 -30.491 -8.337 1.00 89.44 97 ALA A CA 1
ATOM 698 C C . ALA A 1 97 ? 8.333 -30.280 -6.811 1.00 89.44 97 ALA A C 1
ATOM 700 O O . ALA A 1 97 ? 8.056 -31.210 -6.062 1.00 89.44 97 ALA A O 1
ATOM 701 N N . ALA A 1 98 ? 8.607 -29.059 -6.335 1.00 90.56 98 ALA A N 1
ATOM 702 C CA . ALA A 1 98 ? 8.614 -28.725 -4.906 1.00 90.56 98 ALA A CA 1
ATOM 703 C C . ALA A 1 98 ? 7.229 -28.789 -4.229 1.00 90.56 98 ALA A C 1
ATOM 705 O O . ALA A 1 98 ? 7.154 -28.756 -2.995 1.00 90.56 98 ALA A O 1
ATOM 706 N N . LYS A 1 99 ? 6.139 -28.838 -5.011 1.00 88.69 99 LYS A N 1
ATOM 707 C CA . LYS A 1 99 ? 4.765 -28.976 -4.503 1.00 88.69 99 LYS A CA 1
ATOM 708 C C . LYS A 1 99 ? 4.375 -30.423 -4.203 1.00 88.69 99 LYS A C 1
ATOM 710 O O . LYS A 1 99 ? 3.391 -30.610 -3.497 1.00 88.69 99 LYS A O 1
ATOM 715 N N . GLU A 1 100 ? 5.120 -31.404 -4.706 1.00 89.50 100 GLU A N 1
ATOM 716 C CA . GLU A 1 100 ? 4.859 -32.818 -4.434 1.00 89.50 100 GLU A CA 1
ATOM 717 C C . GLU A 1 100 ? 5.198 -33.163 -2.977 1.00 89.50 100 GLU A C 1
ATOM 719 O O . GLU A 1 100 ? 6.233 -32.756 -2.441 1.00 89.50 100 GLU A O 1
ATOM 724 N N . ASP A 1 101 ? 4.337 -33.938 -2.324 1.00 83.38 101 ASP A N 1
ATOM 725 C CA . ASP A 1 101 ? 4.594 -34.395 -0.964 1.00 83.38 101 ASP A CA 1
ATOM 726 C C . ASP A 1 101 ? 5.686 -35.480 -0.950 1.00 83.38 101 ASP A C 1
ATOM 728 O O . ASP A 1 101 ? 5.666 -36.437 -1.719 1.00 83.38 101 ASP A O 1
ATOM 732 N N . GLY A 1 102 ? 6.664 -35.345 -0.048 1.00 84.31 102 GLY A N 1
ATOM 733 C CA . GLY A 1 102 ? 7.759 -36.313 0.115 1.00 84.31 102 GLY A CA 1
ATOM 734 C C . GLY A 1 102 ? 9.068 -35.972 -0.607 1.00 84.31 102 GLY A C 1
ATOM 735 O O . GLY A 1 102 ? 10.039 -36.717 -0.465 1.00 84.31 102 GLY A O 1
ATOM 736 N N . VAL A 1 103 ? 9.147 -34.844 -1.324 1.00 88.50 103 VAL A N 1
ATOM 737 C CA . VAL A 1 103 ? 10.413 -34.347 -1.894 1.00 88.50 103 VAL A CA 1
ATOM 738 C C . VAL A 1 103 ? 11.224 -33.530 -0.885 1.00 88.50 103 VAL A C 1
ATOM 740 O O . VAL A 1 103 ? 10.686 -32.835 -0.020 1.00 88.50 103 VAL A O 1
ATOM 743 N N . ASP A 1 104 ? 12.549 -33.574 -1.022 1.00 90.94 104 ASP A N 1
ATOM 744 C CA . ASP A 1 104 ? 13.462 -32.772 -0.208 1.00 90.94 104 ASP A CA 1
ATOM 745 C C . ASP A 1 104 ? 13.519 -31.326 -0.725 1.00 90.94 104 ASP A C 1
ATOM 747 O O . ASP A 1 104 ? 1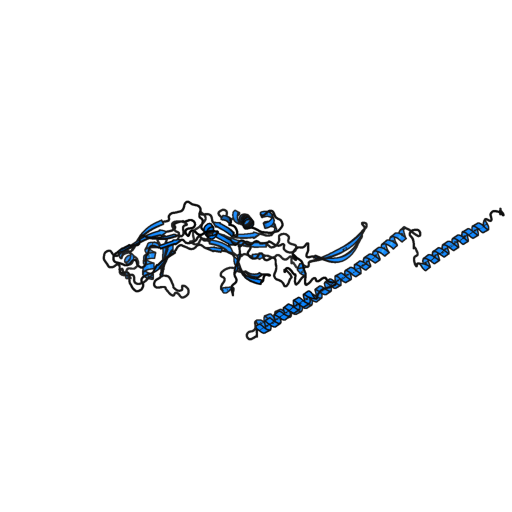4.286 -30.982 -1.629 1.00 90.94 104 ASP A O 1
ATOM 751 N N . LYS A 1 105 ? 12.691 -30.467 -0.125 1.00 91.38 105 LYS A N 1
ATOM 752 C CA . LYS A 1 105 ? 12.572 -29.045 -0.483 1.00 91.38 105 LYS A CA 1
ATOM 753 C C . LYS A 1 105 ? 13.890 -28.279 -0.327 1.00 91.38 105 LYS A C 1
ATOM 755 O O . LYS A 1 105 ? 14.101 -27.312 -1.049 1.00 91.38 105 LYS A O 1
ATOM 760 N N . SER A 1 106 ? 14.790 -28.715 0.560 1.00 92.12 106 SER A N 1
ATOM 761 C CA . SER A 1 106 ? 16.085 -28.049 0.759 1.00 92.12 106 SER A CA 1
ATOM 762 C C . SER A 1 106 ? 17.020 -28.239 -0.439 1.00 92.12 106 SER A C 1
ATOM 764 O O . SER A 1 106 ? 17.676 -27.295 -0.882 1.00 92.12 106 SER A O 1
ATOM 766 N N . LYS A 1 107 ? 17.017 -29.441 -1.027 1.00 90.88 107 LYS A N 1
ATOM 767 C CA . LYS A 1 107 ? 17.792 -29.746 -2.235 1.00 90.88 107 LYS A CA 1
ATOM 768 C C . LYS A 1 107 ? 17.222 -29.045 -3.456 1.00 90.88 107 LYS A C 1
ATOM 770 O O . LYS A 1 107 ? 17.985 -28.476 -4.227 1.00 90.88 107 LYS A O 1
ATOM 775 N N . ILE A 1 108 ? 15.894 -29.022 -3.592 1.00 91.81 108 ILE A N 1
ATOM 776 C CA . ILE A 1 108 ? 15.248 -28.270 -4.673 1.00 91.81 108 ILE A CA 1
ATOM 777 C C . ILE A 1 108 ? 15.569 -26.776 -4.548 1.00 91.81 108 ILE A C 1
ATOM 779 O O . ILE A 1 108 ? 15.895 -26.153 -5.550 1.00 91.81 108 ILE A O 1
ATOM 783 N N . GLN A 1 109 ? 15.561 -26.210 -3.337 1.00 91.88 109 GLN A N 1
ATOM 784 C CA . GLN A 1 109 ? 15.966 -24.818 -3.120 1.00 91.88 109 GLN A CA 1
ATOM 785 C C . GLN A 1 109 ? 17.410 -24.560 -3.575 1.00 91.88 109 GLN A C 1
ATOM 787 O O . GLN A 1 109 ? 17.653 -23.581 -4.269 1.00 91.88 109 GLN A O 1
ATOM 792 N N . SER A 1 110 ? 18.345 -25.468 -3.271 1.00 94.44 110 SER A N 1
ATOM 793 C CA . SER A 1 110 ? 19.737 -25.348 -3.738 1.00 94.44 110 SER A CA 1
ATOM 794 C C . SER A 1 110 ? 19.851 -25.381 -5.267 1.00 94.44 110 SER A C 1
ATOM 796 O O . SER A 1 110 ? 20.625 -24.622 -5.843 1.00 94.44 110 SER A O 1
ATOM 798 N N . GLU A 1 111 ? 19.069 -26.228 -5.944 1.00 93.50 111 GLU A N 1
ATOM 799 C CA . GLU A 1 111 ? 19.009 -26.248 -7.412 1.00 93.50 111 GLU A CA 1
ATOM 800 C C . GLU A 1 111 ? 18.381 -24.965 -7.979 1.00 93.50 111 GLU A C 1
ATOM 802 O O . GLU A 1 111 ? 18.869 -24.426 -8.970 1.00 93.50 111 GLU A O 1
ATOM 807 N N . LEU A 1 112 ? 17.328 -24.439 -7.343 1.00 94.06 112 LEU A N 1
ATOM 808 C CA . LEU A 1 112 ? 16.721 -23.159 -7.719 1.00 94.06 112 LEU A CA 1
ATOM 809 C C . LEU A 1 112 ? 17.722 -22.008 -7.576 1.00 94.06 112 LEU A C 1
ATOM 811 O O . LEU A 1 112 ? 17.779 -21.144 -8.448 1.00 94.06 112 LEU A O 1
ATOM 815 N N . ASP A 1 113 ? 18.530 -21.996 -6.517 1.00 94.38 113 ASP A N 1
ATOM 816 C CA . ASP A 1 113 ? 19.540 -20.957 -6.312 1.00 94.38 113 ASP A CA 1
ATOM 817 C C . ASP A 1 113 ? 20.654 -21.027 -7.371 1.00 94.38 113 ASP A C 1
ATOM 819 O O . ASP A 1 113 ? 21.038 -19.992 -7.912 1.00 94.38 113 ASP A O 1
ATOM 823 N N . GLN A 1 114 ? 21.072 -22.228 -7.788 1.00 95.56 114 GLN A N 1
ATOM 824 C CA . GLN A 1 114 ? 21.991 -22.395 -8.925 1.00 95.56 114 GLN A CA 1
ATOM 825 C C . GLN A 1 114 ? 21.396 -21.887 -10.246 1.00 95.56 114 GLN A C 1
ATOM 827 O O . GLN A 1 114 ? 22.089 -21.238 -11.028 1.00 95.56 114 GLN A O 1
ATOM 832 N N . LEU A 1 115 ? 20.109 -22.145 -10.501 1.00 95.81 115 LEU A N 1
ATOM 833 C CA . LEU A 1 115 ? 19.433 -21.629 -11.694 1.00 95.81 115 LEU A CA 1
ATOM 834 C C . LEU A 1 115 ? 19.357 -20.092 -11.676 1.00 95.81 115 LEU A C 1
ATOM 836 O O . LEU A 1 115 ? 19.570 -19.470 -12.715 1.00 95.81 115 LEU A O 1
ATOM 840 N N . LYS A 1 116 ? 19.129 -19.458 -10.513 1.00 93.56 116 LYS A N 1
ATOM 841 C CA . LYS A 1 116 ? 19.198 -17.986 -10.380 1.00 93.56 116 LYS A CA 1
ATOM 842 C C . LYS A 1 116 ? 20.589 -17.454 -10.719 1.00 93.56 116 LYS A C 1
ATOM 844 O O . LYS A 1 116 ? 20.702 -16.494 -11.480 1.00 93.56 116 LYS A O 1
ATOM 849 N N . GLU A 1 117 ? 21.639 -18.080 -10.185 1.00 95.31 117 GLU A N 1
ATOM 850 C CA . GLU A 1 117 ? 23.027 -17.711 -10.492 1.00 95.31 117 GLU A CA 1
ATOM 851 C C . GLU A 1 117 ? 23.335 -17.870 -11.986 1.00 95.31 117 GLU A C 1
ATOM 853 O O . GLU A 1 117 ? 23.990 -17.012 -12.578 1.00 95.31 117 GLU A O 1
ATOM 858 N N . GLN A 1 118 ? 22.811 -18.920 -12.624 1.00 95.75 118 GLN A N 1
ATOM 859 C CA . GLN A 1 118 ? 22.954 -19.129 -14.062 1.00 95.75 118 GLN A CA 1
ATOM 860 C C . GLN A 1 118 ? 22.266 -18.025 -14.876 1.00 95.75 118 GLN A C 1
ATOM 862 O O . GLN A 1 118 ? 22.879 -17.504 -15.809 1.00 95.75 118 GLN A O 1
ATOM 867 N N . VAL A 1 119 ? 21.039 -17.624 -14.517 1.00 96.31 119 VAL A N 1
ATOM 868 C CA . VAL A 1 119 ? 20.347 -16.492 -15.165 1.00 96.31 119 VAL A CA 1
ATOM 869 C C . VAL A 1 119 ? 21.171 -15.209 -15.041 1.00 96.31 119 VAL A C 1
ATOM 871 O O . VAL A 1 119 ? 21.403 -14.529 -16.042 1.00 96.31 119 VAL A O 1
ATOM 874 N N . LEU A 1 120 ? 21.663 -14.899 -13.837 1.00 94.56 120 LEU A N 1
ATOM 875 C CA . LEU A 1 120 ? 22.497 -13.719 -13.597 1.00 94.56 120 LEU A CA 1
ATOM 876 C C . LEU A 1 120 ? 23.800 -13.765 -14.411 1.00 94.56 120 LEU A C 1
ATOM 878 O O . LEU A 1 120 ? 24.222 -12.753 -14.979 1.00 94.56 120 LEU A O 1
ATOM 882 N N . GLY A 1 121 ? 24.424 -14.942 -14.499 1.00 95.75 121 GLY A N 1
ATOM 883 C CA . GLY A 1 121 ? 25.631 -15.175 -15.287 1.00 95.75 121 GLY A CA 1
ATOM 884 C C . GLY A 1 121 ? 25.410 -14.936 -16.781 1.00 95.75 121 GLY A C 1
ATOM 885 O O . GLY A 1 121 ? 26.178 -14.195 -17.398 1.00 95.75 121 GLY A O 1
ATOM 886 N N . ILE A 1 122 ? 24.333 -15.493 -17.350 1.00 95.94 122 ILE A N 1
ATOM 887 C CA . ILE A 1 122 ? 23.959 -15.287 -18.758 1.00 95.94 122 ILE A CA 1
ATOM 888 C C . ILE A 1 122 ? 23.732 -13.797 -19.021 1.00 95.94 122 ILE A C 1
ATOM 890 O O . ILE A 1 122 ? 24.391 -13.233 -19.898 1.00 95.94 122 ILE A O 1
ATOM 894 N N . ALA A 1 123 ? 22.882 -13.146 -18.219 1.00 95.25 123 ALA A N 1
ATOM 895 C CA . ALA A 1 123 ? 22.559 -11.731 -18.378 1.00 95.25 123 ALA A CA 1
ATOM 896 C C . ALA A 1 123 ? 23.808 -10.842 -18.299 1.00 95.25 123 ALA A C 1
ATOM 898 O O . ALA A 1 123 ? 23.972 -9.945 -19.117 1.00 95.25 123 ALA A O 1
ATOM 899 N N . THR A 1 124 ? 24.736 -11.122 -17.380 1.00 94.25 124 THR A N 1
ATOM 900 C CA . THR A 1 124 ? 25.992 -10.363 -17.235 1.00 94.25 124 THR A CA 1
ATOM 901 C C . THR A 1 124 ? 26.964 -10.604 -18.397 1.00 94.25 124 THR A C 1
ATOM 903 O O . THR A 1 124 ? 27.677 -9.687 -18.808 1.00 94.25 124 THR A O 1
ATOM 906 N N . SER A 1 125 ? 26.980 -11.817 -18.958 1.00 94.12 125 SER A N 1
ATOM 907 C CA . SER A 1 125 ? 27.863 -12.194 -20.070 1.00 94.12 125 SER A CA 1
ATOM 908 C C . SER A 1 125 ? 27.397 -11.707 -21.448 1.00 94.12 125 SER A C 1
ATOM 910 O O . SER A 1 125 ? 28.218 -11.631 -22.362 1.00 94.12 125 SER A O 1
ATOM 912 N N . ALA A 1 126 ? 26.119 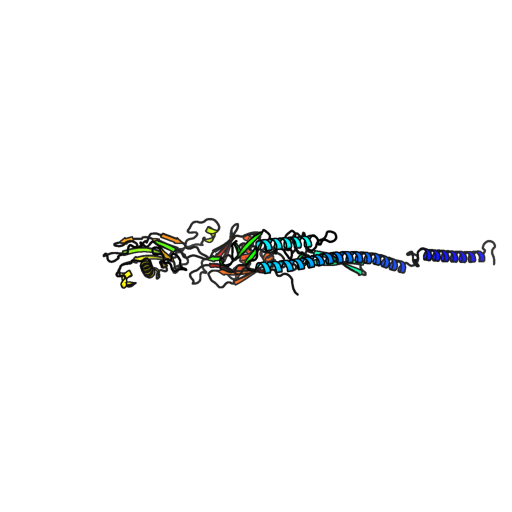-11.336 -21.595 1.00 94.56 126 ALA A N 1
ATOM 913 C CA . ALA A 1 126 ? 25.507 -10.844 -22.833 1.00 94.56 126 ALA A CA 1
ATOM 914 C C . ALA A 1 126 ? 25.936 -9.401 -23.187 1.00 94.56 126 ALA A C 1
ATOM 916 O O . ALA A 1 126 ? 25.115 -8.512 -23.413 1.00 94.56 126 ALA A O 1
ATOM 917 N N . SER A 1 127 ? 27.247 -9.157 -23.215 1.00 92.25 127 SER A N 1
ATOM 918 C CA . SER A 1 127 ? 27.861 -7.866 -23.520 1.00 92.25 127 SER A CA 1
ATOM 919 C C . SER A 1 127 ? 28.474 -7.868 -24.917 1.00 92.25 127 SER A C 1
ATOM 921 O O . SER A 1 127 ? 29.245 -8.761 -25.271 1.00 92.25 127 SER A O 1
ATOM 923 N N . PHE A 1 128 ? 28.186 -6.826 -25.698 1.00 92.56 128 PHE A N 1
ATOM 924 C CA . PHE A 1 128 ? 28.796 -6.597 -27.004 1.00 92.56 128 PHE A CA 1
ATOM 925 C C . PHE A 1 128 ? 29.501 -5.240 -27.033 1.00 92.56 128 PHE A C 1
ATOM 927 O O . PHE A 1 128 ? 28.909 -4.197 -26.755 1.00 92.56 128 PHE A O 1
ATOM 934 N N . SER A 1 129 ? 30.793 -5.242 -27.379 1.00 87.75 129 SER A N 1
ATOM 935 C CA . SER A 1 129 ? 31.643 -4.037 -27.380 1.00 87.75 129 SER A CA 1
ATOM 936 C C . SER A 1 129 ? 31.593 -3.242 -26.061 1.00 87.75 129 SER A C 1
ATOM 938 O O . SER A 1 129 ? 31.642 -2.013 -26.073 1.00 87.75 129 SER A O 1
ATOM 940 N N . GLY A 1 130 ? 31.476 -3.938 -24.924 1.00 85.38 130 GLY A N 1
ATOM 941 C CA . GLY A 1 130 ? 31.414 -3.326 -23.593 1.00 85.38 130 GLY A CA 1
ATOM 942 C C . GLY A 1 130 ? 30.048 -2.752 -23.207 1.00 85.38 130 GLY A C 1
ATOM 943 O O . GLY A 1 130 ? 29.934 -2.177 -22.131 1.00 85.38 130 GLY A O 1
ATOM 944 N N . GLN A 1 131 ? 29.018 -2.904 -24.046 1.00 88.56 131 GLN A N 1
ATOM 945 C CA . GLN A 1 131 ? 27.640 -2.532 -23.720 1.00 88.56 131 GLN A CA 1
ATOM 946 C C . GLN A 1 131 ? 26.811 -3.786 -23.454 1.00 88.56 131 GLN A C 1
ATOM 948 O O . GLN A 1 131 ? 26.815 -4.714 -24.262 1.00 88.56 131 GLN A O 1
ATOM 953 N N . ASN A 1 132 ? 26.083 -3.790 -22.341 1.00 93.25 132 ASN A N 1
ATOM 954 C CA . ASN A 1 132 ? 25.153 -4.848 -21.973 1.00 93.25 132 ASN A CA 1
ATOM 955 C C . ASN A 1 132 ? 23.749 -4.242 -21.828 1.00 93.25 132 ASN A C 1
ATOM 957 O O . ASN A 1 132 ? 23.583 -3.225 -21.160 1.00 93.25 132 ASN A O 1
ATOM 961 N N . TRP A 1 133 ? 22.764 -4.828 -22.509 1.00 93.44 133 TRP A N 1
ATOM 962 C CA . TRP A 1 133 ? 21.365 -4.384 -22.455 1.00 93.44 133 TRP A CA 1
ATOM 963 C C . TRP A 1 133 ? 20.496 -5.237 -21.528 1.00 93.44 133 TRP A C 1
ATOM 965 O O . TRP A 1 133 ? 19.387 -4.822 -21.219 1.00 93.44 133 TRP A O 1
ATOM 975 N N . LEU A 1 134 ? 20.978 -6.409 -21.097 1.00 94.56 134 LEU A N 1
ATOM 976 C CA . LEU A 1 134 ? 20.275 -7.308 -20.174 1.00 94.56 134 LEU A CA 1
ATOM 977 C C . LEU A 1 134 ? 20.664 -7.067 -18.709 1.00 94.56 134 LEU A C 1
ATOM 979 O O . LEU A 1 134 ? 19.897 -7.415 -17.815 1.00 94.56 134 LEU A O 1
ATOM 983 N N . ASN A 1 135 ? 21.851 -6.507 -18.470 1.00 94.06 135 ASN A N 1
ATOM 984 C CA . ASN A 1 135 ? 22.326 -6.069 -17.162 1.00 94.06 135 ASN A CA 1
ATOM 985 C C . ASN A 1 135 ? 22.835 -4.622 -17.270 1.00 94.06 135 ASN A C 1
ATOM 987 O O . ASN A 1 135 ? 23.904 -4.383 -17.840 1.00 94.06 135 ASN A O 1
ATOM 991 N N . THR A 1 136 ? 22.042 -3.670 -16.780 1.00 91.94 136 THR A N 1
ATOM 992 C CA . THR A 1 136 ? 22.270 -2.226 -16.931 1.00 91.94 136 THR A CA 1
ATOM 993 C C . THR A 1 136 ? 22.721 -1.555 -15.632 1.00 91.94 136 THR A C 1
ATOM 995 O O . THR A 1 136 ? 22.516 -2.064 -14.533 1.00 91.94 136 THR A O 1
ATOM 998 N N . ASP A 1 137 ? 23.330 -0.377 -15.763 1.00 90.25 137 ASP A N 1
ATOM 999 C CA . ASP A 1 137 ? 23.718 0.487 -14.642 1.00 90.25 137 ASP A CA 1
ATOM 1000 C C . ASP A 1 137 ? 23.132 1.889 -14.855 1.00 90.25 137 ASP A C 1
ATOM 1002 O O . ASP A 1 137 ? 23.829 2.839 -15.213 1.00 90.25 137 ASP A O 1
ATOM 1006 N N . ILE A 1 138 ? 21.804 1.980 -14.765 1.00 87.62 138 ILE A N 1
ATOM 1007 C CA . ILE A 1 138 ? 21.040 3.211 -14.987 1.00 87.62 138 ILE A CA 1
ATOM 1008 C C . ILE A 1 138 ? 20.485 3.656 -13.639 1.00 87.62 138 ILE A C 1
ATOM 1010 O O . ILE A 1 138 ? 19.807 2.883 -12.968 1.00 87.62 138 ILE A O 1
ATOM 1014 N N . THR A 1 139 ? 20.755 4.906 -13.250 1.00 83.56 139 THR A N 1
ATOM 1015 C CA . THR A 1 139 ? 20.337 5.447 -11.946 1.00 83.56 139 THR A CA 1
ATOM 1016 C C . THR A 1 139 ? 18.827 5.338 -11.735 1.00 83.56 139 THR A C 1
ATOM 1018 O O . THR A 1 139 ? 18.404 4.870 -10.680 1.00 83.56 139 THR A O 1
ATOM 1021 N N . ASP A 1 140 ? 18.039 5.694 -12.752 1.00 78.50 140 ASP A N 1
ATOM 1022 C CA . ASP A 1 140 ? 16.592 5.490 -12.799 1.00 78.50 140 ASP A CA 1
ATOM 1023 C C . ASP A 1 140 ? 16.210 4.879 -14.154 1.00 78.50 140 ASP A C 1
ATOM 1025 O O . ASP A 1 140 ? 16.247 5.546 -15.187 1.00 78.50 140 ASP A O 1
ATOM 1029 N N . ILE A 1 141 ? 15.889 3.584 -14.166 1.00 81.69 141 ILE A N 1
ATOM 1030 C CA . ILE A 1 141 ? 15.543 2.864 -15.398 1.00 81.69 141 ILE A CA 1
ATOM 1031 C C . ILE A 1 141 ? 14.192 3.302 -15.985 1.00 81.69 141 ILE A C 1
ATOM 1033 O O . ILE A 1 141 ? 13.915 3.030 -17.154 1.00 81.69 141 ILE A O 1
ATOM 1037 N N . TYR A 1 142 ? 13.361 4.003 -15.214 1.00 76.44 142 TYR A N 1
ATOM 1038 C CA . TYR A 1 142 ? 12.047 4.470 -15.650 1.00 76.44 142 TYR A CA 1
ATOM 1039 C C . TYR A 1 142 ? 12.088 5.886 -16.230 1.00 76.44 142 TYR A C 1
ATOM 1041 O O . TYR A 1 142 ? 11.142 6.294 -16.901 1.00 76.44 142 TYR A O 1
ATOM 1049 N N . ASP A 1 143 ? 13.189 6.617 -16.039 1.00 76.38 143 ASP A N 1
ATOM 1050 C CA . ASP A 1 143 ? 13.382 7.924 -16.655 1.00 76.38 143 ASP A CA 1
ATOM 1051 C C . ASP A 1 143 ? 13.748 7.779 -18.143 1.00 76.38 143 ASP A C 1
ATOM 1053 O O . ASP A 1 143 ? 14.843 7.353 -18.534 1.00 76.38 143 ASP A O 1
ATOM 1057 N N . SER A 1 144 ? 12.805 8.200 -18.990 1.00 74.19 144 SER A N 1
ATOM 1058 C CA . SER A 1 144 ? 12.921 8.183 -20.450 1.00 74.19 144 SER A CA 1
ATOM 1059 C C . SER A 1 144 ? 14.108 8.983 -21.014 1.00 74.19 144 SER A C 1
ATOM 1061 O O . SER A 1 144 ? 14.495 8.772 -22.170 1.00 74.19 144 SER A O 1
ATOM 1063 N N . ALA A 1 145 ? 14.695 9.898 -20.234 1.00 76.88 145 ALA A N 1
ATOM 1064 C CA . ALA A 1 145 ? 15.866 10.674 -20.631 1.00 76.88 145 ALA A CA 1
ATOM 1065 C C . ALA A 1 145 ? 17.171 9.869 -20.543 1.00 76.88 145 ALA A C 1
ATOM 1067 O O . ALA A 1 145 ? 18.102 10.130 -21.310 1.00 76.88 145 ALA A O 1
ATOM 1068 N N . VAL A 1 146 ? 17.244 8.887 -19.638 1.00 81.62 146 VAL A N 1
ATOM 1069 C CA . VAL A 1 146 ? 18.466 8.112 -19.360 1.00 81.62 146 VAL A CA 1
ATOM 1070 C C . VAL A 1 146 ? 18.348 6.637 -19.745 1.00 81.62 146 VAL A C 1
ATOM 1072 O O . VAL A 1 146 ? 19.368 5.982 -19.954 1.00 81.62 146 VAL A O 1
ATOM 1075 N N . ASN A 1 147 ? 17.132 6.111 -19.917 1.00 85.75 147 ASN A N 1
ATOM 1076 C CA . ASN A 1 147 ? 16.891 4.689 -20.174 1.00 85.75 147 ASN A CA 1
ATOM 1077 C C . ASN A 1 147 ? 16.954 4.266 -21.655 1.00 85.75 147 ASN A C 1
ATOM 1079 O O . ASN A 1 147 ? 16.440 3.209 -22.028 1.00 85.75 147 ASN A O 1
ATOM 1083 N N . ARG A 1 148 ? 17.579 5.068 -22.525 1.00 86.75 148 ARG A N 1
ATOM 1084 C CA . ARG A 1 148 ? 17.586 4.832 -23.977 1.00 86.75 148 ARG A CA 1
ATOM 1085 C C . ARG A 1 148 ? 18.969 4.475 -24.494 1.00 86.75 148 ARG A C 1
ATOM 1087 O O . ARG A 1 148 ? 19.952 5.156 -24.214 1.00 86.75 148 ARG A O 1
ATOM 1094 N N . SER A 1 149 ? 19.030 3.453 -25.344 1.00 88.31 149 SER A N 1
ATOM 1095 C CA . SER A 1 149 ? 20.211 3.155 -26.160 1.00 88.31 149 SER A CA 1
ATOM 1096 C C . SER A 1 149 ? 19.909 3.413 -27.628 1.00 88.31 149 SER A C 1
ATOM 1098 O O . SER A 1 149 ? 18.878 2.972 -28.125 1.00 88.31 149 SER A O 1
ATOM 1100 N N . SER A 1 150 ? 20.791 4.111 -28.343 1.00 89.06 150 SER A N 1
ATOM 1101 C CA . SER A 1 150 ? 20.588 4.415 -29.761 1.00 89.06 150 SER A CA 1
ATOM 1102 C C . SER A 1 150 ? 21.436 3.519 -30.664 1.00 89.06 150 SER A C 1
ATOM 1104 O O . SER A 1 150 ? 22.623 3.282 -30.424 1.00 89.06 150 SER A O 1
ATOM 1106 N N . VAL A 1 151 ? 20.822 3.031 -31.741 1.00 89.94 151 VAL A N 1
ATOM 1107 C CA . VAL A 1 151 ? 21.493 2.319 -32.835 1.00 89.94 151 VAL A CA 1
ATOM 1108 C C . VAL A 1 151 ? 21.319 3.090 -34.135 1.00 89.94 151 VAL A C 1
ATOM 1110 O O . VAL A 1 151 ? 20.290 3.723 -34.367 1.00 89.94 151 VAL A O 1
ATOM 1113 N N . VAL A 1 152 ? 22.329 3.067 -35.003 1.00 91.44 152 VAL A N 1
ATOM 1114 C CA . VAL A 1 152 ? 22.228 3.691 -36.329 1.00 91.44 152 VAL A CA 1
ATOM 1115 C C . VAL A 1 152 ? 21.144 2.981 -37.138 1.00 91.44 152 VAL A C 1
ATOM 1117 O O . VAL A 1 152 ? 21.075 1.759 -37.127 1.00 91.44 152 VAL A O 1
ATOM 1120 N N . SER A 1 153 ? 20.298 3.744 -37.833 1.00 89.62 153 SER A N 1
ATOM 1121 C CA . SER A 1 153 ? 19.165 3.213 -38.600 1.00 89.62 153 SER A CA 1
ATOM 1122 C C . SER A 1 153 ? 19.257 3.494 -40.094 1.00 89.62 153 SER A C 1
ATOM 1124 O O . SER A 1 153 ? 18.905 2.640 -40.904 1.00 89.62 153 SER A O 1
ATOM 1126 N N . SER A 1 154 ? 19.708 4.686 -40.493 1.00 88.81 154 SER A N 1
ATOM 1127 C CA . SER A 1 154 ? 19.789 5.046 -41.913 1.00 88.81 154 SER A CA 1
ATOM 1128 C C . SER A 1 154 ? 20.695 6.243 -42.186 1.00 88.81 154 SER A C 1
ATOM 1130 O O . SER A 1 154 ? 21.000 7.039 -41.301 1.00 88.81 154 SER A O 1
ATOM 1132 N N . PHE A 1 155 ? 21.084 6.389 -43.451 1.00 90.56 155 PHE A N 1
ATOM 1133 C CA . PHE A 1 155 ? 21.735 7.577 -43.995 1.00 90.56 155 PHE A CA 1
ATOM 1134 C C . PHE A 1 155 ? 20.770 8.309 -44.926 1.00 90.56 155 PHE A C 1
ATOM 1136 O O . PHE A 1 155 ? 20.153 7.690 -45.793 1.00 90.56 155 PHE A O 1
ATOM 1143 N N . VAL A 1 156 ? 20.649 9.626 -44.767 1.00 89.88 156 VAL A N 1
ATOM 1144 C CA . VAL A 1 156 ? 19.771 10.462 -45.591 1.00 89.88 156 VAL A CA 1
ATOM 1145 C C . VAL A 1 156 ? 20.563 11.624 -46.175 1.00 89.88 156 VAL A C 1
ATOM 1147 O O . VAL A 1 156 ? 21.217 12.372 -45.450 1.00 89.88 156 VAL A O 1
ATOM 1150 N N . ARG A 1 157 ? 20.450 11.810 -47.494 1.00 87.31 157 ARG A N 1
ATOM 1151 C CA . ARG A 1 157 ? 20.891 13.018 -48.196 1.00 87.31 157 ARG A CA 1
ATOM 1152 C C . ARG A 1 157 ? 19.671 13.843 -48.593 1.00 87.31 157 ARG A C 1
ATOM 1154 O O . ARG A 1 157 ? 18.783 13.349 -49.280 1.00 87.31 157 ARG A O 1
ATOM 1161 N N . ALA A 1 158 ? 19.663 15.107 -48.192 1.00 87.88 158 ALA A N 1
ATOM 1162 C CA . ALA A 1 158 ? 18.672 16.104 -48.568 1.00 87.88 158 ALA A CA 1
ATOM 1163 C C . ALA A 1 158 ? 19.356 17.310 -49.233 1.00 87.88 158 ALA A C 1
ATOM 1165 O O . ALA A 1 158 ? 20.581 17.441 -49.220 1.00 87.88 158 ALA A O 1
ATOM 1166 N N . SER A 1 159 ? 18.564 18.223 -49.799 1.00 80.56 159 SER A N 1
ATOM 1167 C CA . SER A 1 159 ? 19.073 19.495 -50.332 1.00 80.56 159 SER A CA 1
ATOM 1168 C C . SER A 1 159 ? 19.764 20.356 -49.264 1.00 80.56 159 SER A C 1
ATOM 1170 O O . SER A 1 159 ? 20.632 21.155 -49.602 1.00 80.56 159 SER A O 1
ATOM 1172 N N . SER A 1 160 ? 19.417 20.166 -47.987 1.00 81.62 160 SER A N 1
ATOM 1173 C CA . SER A 1 160 ? 19.998 20.850 -46.827 1.00 81.62 160 SER A CA 1
ATOM 1174 C C . SER A 1 160 ? 21.292 20.221 -46.292 1.00 81.62 160 SER A C 1
ATOM 1176 O O . SER A 1 160 ? 21.948 20.840 -45.458 1.00 81.62 160 SER A O 1
ATOM 1178 N N . GLY A 1 161 ? 21.680 19.020 -46.744 1.00 85.81 161 GLY A N 1
ATOM 1179 C CA . GLY A 1 161 ? 22.886 18.335 -46.265 1.00 85.81 161 GLY A CA 1
ATOM 1180 C C . GLY A 1 161 ? 22.753 16.814 -46.172 1.00 85.81 161 GLY A C 1
ATOM 1181 O O . GLY A 1 161 ? 21.881 16.203 -46.789 1.00 85.81 161 GLY A O 1
ATOM 1182 N N . VAL A 1 162 ? 23.648 16.195 -45.402 1.00 88.00 162 VAL A N 1
ATOM 1183 C CA . VAL A 1 162 ? 23.647 14.753 -45.106 1.00 88.00 162 VAL A CA 1
ATOM 1184 C C . VAL A 1 162 ? 23.453 14.527 -43.611 1.00 88.00 162 VAL A C 1
ATOM 1186 O O . VAL A 1 162 ? 23.964 15.302 -42.805 1.00 88.00 162 VAL A O 1
ATOM 1189 N N . ALA A 1 163 ? 22.729 13.474 -43.244 1.00 89.94 163 ALA A N 1
ATOM 1190 C CA . ALA A 1 163 ? 22.479 13.112 -41.855 1.00 89.94 163 ALA A CA 1
ATOM 1191 C C . ALA A 1 163 ? 22.441 11.590 -41.675 1.00 89.94 163 ALA A C 1
ATOM 1193 O O . ALA A 1 163 ? 22.002 10.855 -42.564 1.00 89.94 163 ALA A O 1
ATOM 1194 N N . VAL A 1 164 ? 22.862 11.131 -40.498 1.00 89.81 164 VAL A N 1
ATOM 1195 C CA . VAL A 1 164 ? 22.650 9.759 -40.029 1.00 89.81 164 VAL A CA 1
ATOM 1196 C C . VAL A 1 164 ? 21.480 9.786 -39.055 1.00 89.81 164 VAL A C 1
ATOM 1198 O O . VAL A 1 164 ? 21.453 10.616 -38.148 1.00 89.81 164 VAL A O 1
ATOM 1201 N N . LYS A 1 165 ? 20.503 8.906 -39.256 1.00 91.19 165 LYS A N 1
ATOM 1202 C CA . LYS A 1 165 ? 19.401 8.701 -38.317 1.00 91.19 165 LYS A CA 1
ATOM 1203 C C . LYS A 1 165 ? 19.725 7.539 -37.391 1.00 91.19 165 LYS A C 1
ATOM 1205 O O . LYS A 1 165 ? 20.406 6.591 -37.787 1.00 91.19 165 LYS A O 1
ATOM 1210 N N . THR A 1 166 ? 19.180 7.606 -36.188 1.00 91.50 166 THR A N 1
ATOM 1211 C CA . THR A 1 166 ? 19.222 6.537 -35.195 1.00 91.50 166 THR A CA 1
ATOM 1212 C C . THR A 1 166 ? 17.813 6.028 -34.904 1.00 91.50 166 THR A C 1
ATOM 1214 O O . THR A 1 166 ? 16.818 6.646 -35.290 1.00 91.50 166 THR A O 1
ATOM 1217 N N . MET A 1 167 ? 17.729 4.853 -34.297 1.00 89.69 167 MET A N 1
ATOM 1218 C CA . MET A 1 167 ? 16.545 4.332 -33.627 1.00 89.69 167 MET A CA 1
ATOM 1219 C C . MET A 1 167 ? 16.916 4.096 -32.171 1.00 89.69 167 MET A C 1
ATOM 1221 O O . MET A 1 167 ? 18.008 3.598 -31.894 1.00 89.69 167 MET A O 1
ATOM 1225 N N . ASP A 1 168 ? 16.013 4.448 -31.266 1.00 89.25 168 ASP A N 1
ATOM 1226 C CA . ASP A 1 168 ? 16.241 4.257 -29.842 1.00 89.25 168 ASP A CA 1
ATOM 1227 C C . ASP A 1 168 ? 15.537 2.996 -29.357 1.00 89.25 168 ASP A C 1
ATOM 1229 O O . ASP A 1 168 ? 14.402 2.706 -29.741 1.00 89.25 168 ASP A O 1
ATOM 1233 N N . ILE A 1 169 ? 16.228 2.278 -28.488 1.00 87.56 169 ILE A N 1
ATOM 1234 C CA . ILE A 1 169 ? 15.752 1.122 -27.753 1.00 87.56 169 ILE A CA 1
ATOM 1235 C C . ILE A 1 169 ? 15.509 1.559 -26.314 1.00 87.56 169 ILE A C 1
ATOM 1237 O O . ILE A 1 169 ? 16.370 2.188 -25.697 1.00 87.56 169 ILE A O 1
ATOM 1241 N N . ASP A 1 170 ? 14.330 1.221 -25.806 1.00 87.75 170 ASP A N 1
ATOM 1242 C CA . ASP A 1 170 ? 13.936 1.442 -24.420 1.00 87.75 170 ASP A CA 1
ATOM 1243 C C . ASP A 1 170 ? 14.490 0.306 -23.553 1.00 87.75 170 ASP A C 1
ATOM 1245 O O . ASP A 1 170 ? 14.058 -0.844 -23.669 1.00 87.75 170 ASP A O 1
ATOM 1249 N N . LEU A 1 171 ? 15.484 0.621 -22.725 1.00 88.25 171 LEU A N 1
ATOM 1250 C CA . LEU A 1 171 ? 16.180 -0.366 -21.907 1.00 88.25 171 LEU A CA 1
ATOM 1251 C C . LEU A 1 171 ? 15.316 -0.874 -20.751 1.00 88.25 171 LEU A C 1
ATOM 1253 O O . LEU A 1 171 ? 15.537 -1.999 -20.316 1.00 88.25 171 LEU A O 1
ATOM 1257 N N . SER A 1 172 ? 14.288 -0.135 -20.315 1.00 84.50 172 SER A N 1
ATOM 1258 C CA . SER A 1 172 ? 13.348 -0.621 -19.289 1.00 84.50 172 SER A CA 1
ATOM 1259 C C . SER A 1 172 ? 12.573 -1.864 -19.738 1.00 84.50 172 SER A C 1
ATOM 1261 O O . SER A 1 172 ? 12.189 -2.701 -18.928 1.00 84.50 172 SER A O 1
ATOM 1263 N N . ARG A 1 173 ? 12.399 -2.028 -21.056 1.00 84.31 173 ARG A N 1
ATOM 1264 C CA . ARG A 1 173 ? 11.670 -3.149 -21.667 1.00 84.31 173 ARG A CA 1
ATOM 1265 C C . ARG A 1 173 ? 12.552 -4.343 -22.023 1.00 84.31 173 ARG A C 1
ATOM 1267 O O . ARG A 1 173 ? 12.036 -5.346 -22.510 1.00 84.31 173 ARG A O 1
ATOM 1274 N N . VAL A 1 174 ? 13.866 -4.219 -21.857 1.00 89.12 174 VAL A N 1
ATOM 1275 C CA . VAL A 1 174 ? 14.853 -5.219 -22.297 1.00 89.12 174 VAL A CA 1
ATOM 1276 C C . VAL A 1 174 ? 15.734 -5.680 -21.138 1.00 89.12 174 VAL A C 1
ATOM 1278 O O . VAL A 1 174 ? 16.096 -6.854 -21.077 1.00 89.12 174 VAL A O 1
ATOM 1281 N N . SER A 1 175 ? 16.064 -4.777 -20.215 1.00 91.94 175 SER A N 1
ATOM 1282 C CA . SER A 1 175 ? 16.957 -5.054 -19.098 1.00 91.94 175 SER A CA 1
ATOM 1283 C C . SER A 1 175 ? 16.324 -6.025 -18.109 1.00 91.94 175 SER A C 1
ATOM 1285 O O . SER A 1 175 ? 15.264 -5.768 -17.538 1.00 91.94 175 SER A O 1
ATOM 1287 N N . LEU A 1 176 ? 16.989 -7.157 -17.891 1.00 92.38 176 LEU A N 1
ATOM 1288 C CA . LEU A 1 176 ? 16.574 -8.153 -16.906 1.00 92.38 176 LEU A CA 1
ATOM 1289 C C . LEU A 1 176 ? 16.960 -7.710 -15.492 1.00 92.38 176 LEU A C 1
ATOM 1291 O O . LEU A 1 176 ? 16.205 -7.943 -14.548 1.00 92.38 176 LEU A O 1
ATOM 1295 N N . PHE A 1 177 ? 18.120 -7.059 -15.368 1.00 91.69 177 PHE A N 1
ATOM 1296 C CA . PHE A 1 177 ? 18.689 -6.585 -14.113 1.00 91.69 177 PHE A CA 1
ATOM 1297 C C . PHE A 1 177 ? 19.262 -5.180 -14.269 1.00 91.69 177 PHE A C 1
ATOM 1299 O O . PHE A 1 177 ? 19.934 -4.876 -15.249 1.00 91.69 177 PHE A O 1
ATOM 1306 N N . ASN A 1 178 ? 19.068 -4.347 -13.258 1.00 90.38 178 ASN A N 1
ATOM 1307 C CA . ASN A 1 178 ? 19.661 -3.028 -13.161 1.00 90.38 178 ASN A CA 1
ATOM 1308 C C . ASN A 1 178 ? 20.320 -2.844 -11.787 1.00 90.38 178 ASN A C 1
ATOM 1310 O O . ASN A 1 178 ? 19.835 -3.376 -10.781 1.00 90.38 178 ASN A O 1
ATOM 1314 N N . SER A 1 179 ? 21.422 -2.096 -11.734 1.00 85.94 179 SER A N 1
ATOM 1315 C CA . SER A 1 179 ? 22.194 -1.867 -10.502 1.00 85.94 179 SER A CA 1
ATOM 1316 C C . SER A 1 179 ? 21.370 -1.228 -9.376 1.00 85.94 179 SER A C 1
ATOM 1318 O O . SER A 1 179 ? 21.575 -1.561 -8.208 1.00 85.94 179 SER A O 1
ATOM 1320 N N . THR A 1 180 ? 20.412 -0.359 -9.717 1.00 79.12 180 THR A N 1
ATOM 1321 C CA . THR A 1 180 ? 19.505 0.309 -8.768 1.00 79.12 180 THR A CA 1
ATOM 1322 C C . THR A 1 180 ? 18.152 -0.396 -8.602 1.00 79.12 180 THR A C 1
ATOM 1324 O O . THR A 1 180 ? 17.314 0.073 -7.834 1.00 79.12 180 THR A O 1
ATOM 1327 N N . GLY A 1 181 ? 17.941 -1.546 -9.257 1.00 79.75 181 GLY A N 1
ATOM 1328 C CA . GLY A 1 181 ? 16.660 -2.263 -9.285 1.00 79.75 181 GLY A CA 1
ATOM 1329 C C . GLY A 1 181 ? 15.754 -1.860 -10.457 1.00 79.75 181 GLY A C 1
ATOM 1330 O O . GLY A 1 181 ? 16.125 -1.021 -11.279 1.00 79.75 181 GLY A O 1
ATOM 1331 N N . GLY A 1 182 ? 14.575 -2.488 -10.551 1.00 77.94 182 GLY A N 1
ATOM 1332 C CA . GLY A 1 182 ? 13.582 -2.219 -11.603 1.00 77.94 182 GLY A CA 1
ATOM 1333 C C . GLY A 1 182 ? 13.794 -2.944 -12.939 1.00 77.94 182 GLY A C 1
ATOM 1334 O O . GLY A 1 182 ? 13.059 -2.694 -13.889 1.00 77.94 182 GLY A O 1
ATOM 1335 N N . GLY A 1 183 ? 14.780 -3.844 -13.041 1.00 86.00 183 GLY A N 1
ATOM 1336 C CA . GLY A 1 183 ? 14.868 -4.770 -14.175 1.00 86.00 183 GLY A CA 1
ATOM 1337 C C . GLY A 1 183 ? 13.694 -5.758 -14.202 1.00 86.00 183 GLY A C 1
ATOM 1338 O O . GLY A 1 183 ? 13.068 -6.013 -13.176 1.00 86.00 183 GLY A O 1
ATOM 1339 N N . LEU A 1 184 ? 13.423 -6.366 -15.361 1.00 86.56 184 LEU A N 1
ATOM 1340 C CA . LEU A 1 184 ? 12.264 -7.251 -15.572 1.00 86.56 184 LEU A CA 1
ATOM 1341 C C . LEU A 1 184 ? 12.185 -8.450 -14.607 1.00 86.56 184 LEU A C 1
ATOM 1343 O O . LEU A 1 184 ? 11.103 -8.993 -14.398 1.00 86.56 184 LEU A O 1
ATOM 1347 N N . LEU A 1 185 ? 13.319 -8.891 -14.049 1.00 87.75 185 LEU A N 1
ATOM 1348 C CA . LEU A 1 185 ? 13.398 -9.994 -13.080 1.00 87.75 185 LEU A CA 1
ATOM 1349 C C . LEU A 1 185 ? 13.725 -9.519 -11.655 1.00 87.75 185 LEU A C 1
ATOM 1351 O O . LEU A 1 185 ? 14.061 -10.330 -10.790 1.00 87.75 185 LEU A O 1
ATOM 1355 N N . GLN A 1 186 ? 13.658 -8.214 -11.406 1.00 80.81 186 GLN A N 1
ATOM 1356 C CA . GLN A 1 186 ? 13.815 -7.606 -10.089 1.00 80.81 186 GLN A CA 1
ATOM 1357 C C . GLN A 1 186 ? 12.466 -7.083 -9.596 1.00 80.81 186 GLN A C 1
ATOM 1359 O O . GLN A 1 186 ? 11.529 -6.898 -10.367 1.00 80.81 186 GLN A O 1
ATOM 1364 N N . ALA A 1 187 ? 12.363 -6.847 -8.289 1.00 73.31 187 ALA A N 1
ATOM 1365 C CA . ALA A 1 187 ? 11.203 -6.152 -7.751 1.00 73.31 187 ALA A CA 1
ATOM 1366 C C . ALA A 1 187 ? 11.110 -4.735 -8.349 1.00 73.31 187 ALA A C 1
ATOM 1368 O O . ALA A 1 187 ? 12.136 -4.086 -8.591 1.00 73.31 187 ALA A O 1
ATOM 1369 N N . ASP A 1 188 ? 9.880 -4.272 -8.583 1.00 73.88 188 ASP A N 1
ATOM 1370 C CA . ASP A 1 188 ? 9.627 -2.923 -9.083 1.00 73.88 188 ASP A CA 1
ATOM 1371 C C . ASP A 1 188 ? 10.003 -1.902 -7.999 1.00 73.88 188 ASP A C 1
ATOM 1373 O O . ASP A 1 188 ? 9.487 -1.932 -6.880 1.00 73.88 188 ASP A O 1
ATOM 1377 N N . ALA A 1 189 ? 10.928 -0.999 -8.325 1.00 70.69 189 ALA A N 1
ATOM 1378 C CA . ALA A 1 189 ? 11.421 0.004 -7.387 1.00 70.69 189 ALA A CA 1
ATOM 1379 C C . ALA A 1 189 ? 10.431 1.152 -7.136 1.00 70.69 189 ALA A C 1
ATOM 1381 O O . ALA A 1 189 ? 10.658 1.952 -6.232 1.00 70.69 189 ALA A O 1
ATOM 1382 N N . ARG A 1 190 ? 9.344 1.235 -7.914 1.00 75.69 190 ARG A N 1
ATOM 1383 C CA . ARG A 1 190 ? 8.349 2.314 -7.836 1.00 75.69 190 ARG A CA 1
ATOM 1384 C C . ARG A 1 190 ? 7.293 2.108 -6.753 1.00 75.69 190 ARG A C 1
ATOM 1386 O O . ARG A 1 190 ? 6.387 2.928 -6.628 1.00 75.69 190 ARG A O 1
ATOM 1393 N N . ASP A 1 191 ? 7.385 1.038 -5.966 1.00 74.50 191 ASP A N 1
ATOM 1394 C CA . ASP A 1 191 ? 6.466 0.843 -4.851 1.00 74.50 191 ASP A CA 1
ATOM 1395 C C . ASP A 1 191 ? 6.643 1.944 -3.790 1.00 74.50 191 ASP A C 1
ATOM 1397 O O . ASP A 1 191 ? 7.706 2.131 -3.195 1.00 74.50 191 ASP A O 1
ATOM 1401 N N . ILE A 1 192 ? 5.550 2.647 -3.511 1.00 80.56 192 ILE A N 1
ATOM 1402 C CA . ILE A 1 192 ? 5.463 3.807 -2.617 1.00 80.56 192 ILE A CA 1
ATOM 1403 C C . ILE A 1 192 ? 5.487 3.389 -1.126 1.00 80.56 192 ILE A C 1
ATOM 1405 O O . ILE A 1 192 ? 5.396 4.209 -0.207 1.00 80.56 192 ILE A O 1
ATOM 1409 N N . LYS A 1 193 ? 5.639 2.090 -0.837 1.00 82.31 193 LYS A N 1
ATOM 1410 C CA . LYS A 1 193 ? 5.774 1.528 0.518 1.00 82.31 193 LYS A CA 1
ATOM 1411 C C . LYS A 1 193 ? 4.620 1.940 1.427 1.00 82.31 193 LYS A C 1
ATOM 1413 O O . LYS A 1 193 ? 3.530 1.444 1.231 1.00 82.31 193 LYS A O 1
ATOM 1418 N N . THR A 1 194 ? 4.795 2.812 2.416 1.00 87.56 194 THR A N 1
ATOM 1419 C CA . THR A 1 194 ? 3.736 3.134 3.393 1.00 87.56 194 THR A CA 1
ATOM 1420 C C . THR A 1 194 ? 2.784 4.246 2.948 1.00 87.56 194 THR A C 1
ATOM 1422 O O . THR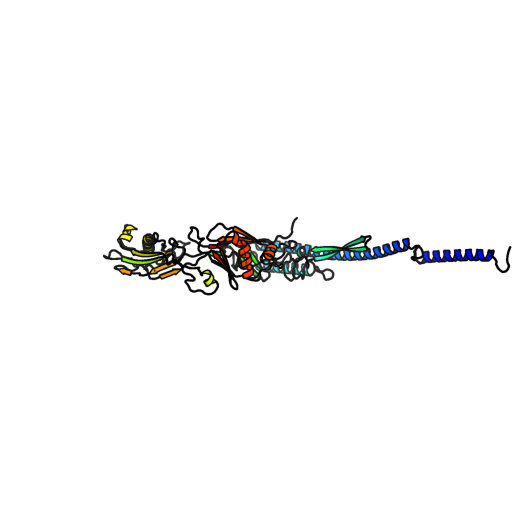 A 1 194 ? 1.819 4.510 3.657 1.00 87.56 194 THR A O 1
ATOM 1425 N N . ILE A 1 195 ? 3.042 4.913 1.812 1.00 91.12 195 ILE A N 1
ATOM 1426 C CA . ILE A 1 195 ? 2.208 6.010 1.274 1.00 91.12 195 ILE A CA 1
ATOM 1427 C C . ILE A 1 195 ? 1.905 7.056 2.361 1.00 91.12 195 ILE A C 1
ATOM 1429 O O . ILE A 1 195 ? 0.771 7.221 2.807 1.00 91.12 195 ILE A O 1
ATOM 1433 N N . GLY A 1 196 ? 2.953 7.666 2.920 1.00 90.38 196 GLY A N 1
ATOM 1434 C CA . GLY A 1 196 ? 2.787 8.673 3.974 1.00 90.38 196 GLY A CA 1
ATOM 1435 C C . GLY A 1 196 ? 2.134 8.154 5.264 1.00 90.38 196 GLY A C 1
ATOM 1436 O O . GLY A 1 196 ? 1.728 8.956 6.096 1.00 90.38 196 GLY A O 1
ATOM 1437 N N . GLY A 1 197 ? 2.042 6.832 5.443 1.00 90.12 197 GLY A N 1
ATOM 1438 C CA . GLY A 1 197 ? 1.431 6.194 6.606 1.00 90.12 197 GLY A CA 1
ATOM 1439 C C . GLY A 1 197 ? -0.019 5.749 6.400 1.00 90.12 197 GLY A C 1
ATOM 1440 O O . GLY A 1 197 ? -0.582 5.218 7.344 1.00 90.12 197 GLY A O 1
ATOM 1441 N N . ILE A 1 198 ? -0.618 5.910 5.209 1.00 91.31 198 ILE A N 1
ATOM 1442 C CA . ILE A 1 19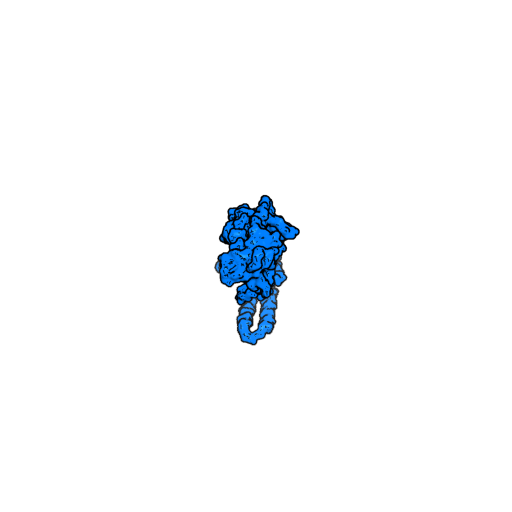8 ? -1.975 5.402 4.891 1.00 91.31 198 ILE A CA 1
ATOM 1443 C C . ILE A 1 198 ? -2.048 3.872 4.996 1.00 91.31 198 ILE A C 1
ATOM 1445 O O . ILE A 1 198 ? -3.095 3.311 5.324 1.00 91.31 198 ILE A O 1
ATOM 1449 N N . ARG A 1 199 ? -0.932 3.187 4.728 1.00 89.38 199 ARG A N 1
ATOM 1450 C CA . ARG A 1 199 ? -0.790 1.747 4.944 1.00 89.38 199 ARG A CA 1
ATOM 1451 C C . ARG A 1 199 ? 0.480 1.438 5.724 1.00 89.38 199 ARG A C 1
ATOM 1453 O O . ARG A 1 199 ? 1.477 2.158 5.634 1.00 89.38 199 ARG A O 1
ATOM 1460 N N . SER A 1 200 ? 0.460 0.340 6.462 1.00 87.06 200 SER A N 1
ATOM 1461 C CA . SER A 1 200 ? 1.559 -0.089 7.318 1.00 87.06 200 SER A CA 1
ATOM 1462 C C . SER A 1 200 ? 2.037 -1.481 6.961 1.00 87.06 200 SER A C 1
ATOM 1464 O O . SER A 1 200 ? 1.253 -2.368 6.620 1.00 87.06 200 SER A O 1
ATOM 1466 N N . LEU A 1 201 ? 3.358 -1.644 7.014 1.00 85.25 201 LEU A N 1
ATOM 1467 C CA . LEU A 1 201 ? 4.020 -2.908 6.749 1.00 85.25 201 LEU A CA 1
ATOM 1468 C C . LEU A 1 201 ? 4.058 -3.727 8.034 1.00 85.25 201 LEU A C 1
ATOM 1470 O O . LEU A 1 201 ? 4.715 -3.341 9.003 1.00 85.25 201 LEU A O 1
ATOM 1474 N N . VAL A 1 202 ? 3.419 -4.891 8.007 1.00 82.75 202 VAL A N 1
ATOM 1475 C CA . VAL A 1 202 ? 3.442 -5.839 9.116 1.00 82.75 202 VAL A CA 1
ATOM 1476 C C . VAL A 1 202 ? 4.115 -7.131 8.673 1.00 82.75 202 VAL A C 1
ATOM 1478 O O . VAL A 1 202 ? 3.726 -7.769 7.693 1.00 82.75 202 VAL A O 1
ATOM 1481 N N . SER A 1 203 ? 5.132 -7.542 9.427 1.00 81.38 203 SER A N 1
ATOM 1482 C CA . SER A 1 203 ? 5.811 -8.821 9.235 1.00 81.38 203 SER A CA 1
ATOM 1483 C C . SER A 1 203 ? 5.105 -9.902 10.054 1.00 81.38 203 SER A C 1
ATOM 1485 O O . SER A 1 203 ? 5.310 -10.015 11.262 1.00 81.38 203 SER A O 1
ATOM 1487 N N . VAL A 1 204 ? 4.269 -10.706 9.398 1.00 73.31 204 VAL A N 1
AT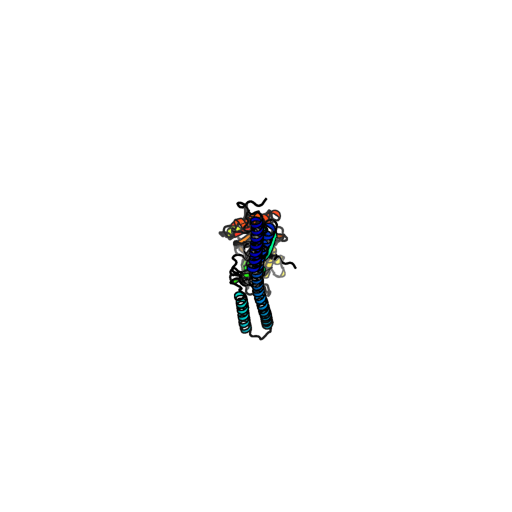OM 1488 C CA . VAL A 1 204 ? 3.644 -11.893 10.000 1.00 73.31 204 VAL A CA 1
ATOM 1489 C C . VAL A 1 204 ? 3.964 -13.150 9.202 1.00 73.31 204 VAL A C 1
ATOM 1491 O O . VAL A 1 204 ? 4.213 -13.104 8.001 1.00 73.31 204 VAL A O 1
ATOM 1494 N N . SER A 1 205 ? 3.914 -14.298 9.874 1.00 67.38 205 SER A N 1
ATOM 1495 C CA . SER A 1 205 ? 4.227 -15.611 9.299 1.00 67.38 205 SER A CA 1
ATOM 1496 C C . SER A 1 205 ? 3.146 -16.183 8.369 1.00 67.38 205 SER A C 1
ATOM 1498 O O . SER A 1 205 ? 3.369 -17.235 7.773 1.00 67.38 205 SER A O 1
ATOM 1500 N N . GLY A 1 206 ? 1.989 -15.525 8.218 1.00 64.88 206 GLY A N 1
ATOM 1501 C CA . GLY A 1 206 ? 0.954 -15.959 7.279 1.00 64.88 206 GLY A CA 1
ATOM 1502 C C . GLY A 1 206 ? -0.300 -15.072 7.247 1.00 64.88 206 GLY A C 1
ATOM 1503 O O . GLY A 1 206 ? -0.617 -14.420 8.246 1.00 64.88 206 GLY A O 1
ATOM 1504 N N . PRO A 1 207 ? -1.044 -15.081 6.124 1.00 61.56 207 PRO A N 1
ATOM 1505 C CA . PRO A 1 207 ? -2.165 -14.173 5.872 1.00 61.56 207 PRO A CA 1
ATOM 1506 C C . PRO A 1 207 ? -3.424 -14.500 6.689 1.00 61.56 207 PRO A C 1
ATOM 1508 O O . PRO A 1 207 ? -4.245 -13.627 6.934 1.00 61.56 207 PRO A O 1
ATOM 1511 N N . SER A 1 208 ? -3.574 -15.736 7.181 1.00 67.75 208 SER A N 1
ATOM 1512 C CA . SER A 1 208 ? -4.738 -16.156 7.983 1.00 67.75 208 SER A CA 1
ATOM 1513 C C . SER A 1 208 ? -4.866 -15.429 9.324 1.00 67.75 208 SER A C 1
ATOM 1515 O O . SER A 1 208 ? -5.931 -15.452 9.933 1.00 67.75 208 SER A O 1
ATOM 1517 N N . ASN A 1 209 ? -3.778 -14.815 9.795 1.00 65.38 209 ASN A N 1
ATOM 1518 C CA . ASN A 1 209 ? -3.744 -14.048 11.039 1.00 65.38 209 ASN A CA 1
ATOM 1519 C C . ASN A 1 209 ? -3.994 -12.551 10.808 1.00 65.38 209 ASN A C 1
ATOM 1521 O O . ASN A 1 209 ? -4.051 -11.788 11.770 1.00 65.38 209 ASN A O 1
ATOM 1525 N N . ILE A 1 210 ? -4.126 -12.135 9.546 1.00 66.88 210 ILE A N 1
ATOM 1526 C CA . ILE A 1 210 ? -4.361 -10.756 9.146 1.00 66.88 210 ILE A CA 1
ATOM 1527 C C . ILE A 1 210 ? -5.836 -10.634 8.770 1.00 66.88 210 ILE A C 1
ATOM 1529 O O . ILE A 1 210 ? -6.266 -11.083 7.711 1.00 66.88 210 ILE A O 1
ATOM 1533 N N . GLY A 1 211 ? -6.640 -10.068 9.668 1.00 65.06 211 GLY A N 1
ATOM 1534 C CA . GLY A 1 211 ? -7.988 -9.643 9.304 1.00 65.06 211 GLY A CA 1
ATOM 1535 C C . GLY A 1 211 ? -7.920 -8.416 8.391 1.00 65.06 211 GLY A C 1
ATOM 1536 O O . GLY A 1 211 ? -7.134 -7.511 8.657 1.00 65.06 211 GLY A O 1
ATOM 1537 N N . GLY A 1 212 ? -8.755 -8.368 7.352 1.00 68.88 212 GLY A N 1
ATOM 1538 C CA . GLY A 1 212 ? -8.862 -7.219 6.444 1.00 68.88 212 GLY A CA 1
ATOM 1539 C C . GLY A 1 212 ? -8.312 -7.475 5.041 1.00 68.88 212 GLY A C 1
ATOM 1540 O O . GLY A 1 212 ? -7.993 -8.607 4.685 1.00 68.88 212 GLY A O 1
ATOM 1541 N N . ASP A 1 213 ? -8.259 -6.408 4.246 1.00 72.69 213 ASP A N 1
ATOM 1542 C CA . ASP A 1 213 ? -7.662 -6.395 2.909 1.00 72.69 213 ASP A CA 1
ATOM 1543 C C . ASP A 1 213 ? -6.152 -6.157 3.038 1.00 72.69 213 ASP A C 1
ATOM 1545 O O . ASP A 1 213 ? -5.729 -5.224 3.724 1.00 72.69 213 ASP A O 1
ATOM 1549 N N . TYR A 1 214 ? -5.337 -7.025 2.445 1.00 80.06 214 TYR A N 1
ATOM 1550 C CA . TYR A 1 214 ? -3.882 -6.982 2.565 1.00 80.06 214 TYR A CA 1
ATOM 1551 C C . TYR A 1 214 ? -3.220 -7.295 1.231 1.00 80.06 214 TYR A C 1
ATOM 1553 O O . TYR A 1 214 ? -3.687 -8.121 0.449 1.00 80.06 214 TYR A O 1
ATOM 1561 N N . THR A 1 215 ? -2.072 -6.668 0.999 1.00 77.38 215 THR A N 1
ATOM 1562 C CA . THR A 1 215 ? -1.240 -6.921 -0.183 1.00 77.38 215 THR A CA 1
ATOM 1563 C C . THR A 1 215 ? 0.128 -7.412 0.267 1.00 77.38 215 THR A C 1
ATOM 1565 O O . THR A 1 215 ? 0.738 -6.807 1.149 1.00 77.38 215 THR A O 1
ATOM 1568 N N . GLN A 1 216 ? 0.612 -8.520 -0.298 1.00 81.69 216 GLN A N 1
ATOM 1569 C CA . GLN A 1 216 ? 1.974 -8.984 -0.025 1.00 81.69 216 GLN A CA 1
ATOM 1570 C C . GLN A 1 216 ? 2.980 -7.948 -0.539 1.00 81.69 216 GLN A C 1
ATOM 1572 O O . GLN A 1 216 ? 2.822 -7.420 -1.637 1.00 81.69 216 GLN A O 1
ATOM 1577 N N . TYR A 1 217 ? 4.009 -7.673 0.255 1.00 78.31 217 TYR A N 1
ATOM 1578 C CA . TYR A 1 217 ? 5.061 -6.721 -0.069 1.00 78.31 217 TYR A CA 1
ATOM 1579 C C . TYR A 1 217 ? 6.435 -7.367 0.087 1.00 78.31 217 TYR A C 1
ATOM 1581 O O . TYR A 1 217 ? 6.740 -7.951 1.128 1.00 78.31 217 TYR A O 1
ATOM 1589 N N . GLU A 1 218 ? 7.254 -7.219 -0.952 1.00 75.69 218 GLU A N 1
ATOM 1590 C CA . GLU A 1 218 ? 8.626 -7.717 -1.039 1.00 75.69 218 GLU A CA 1
ATOM 1591 C C . GLU A 1 218 ? 9.517 -6.575 -1.557 1.00 75.69 218 GLU A C 1
ATOM 1593 O O . GLU A 1 218 ? 9.633 -6.337 -2.759 1.00 75.69 218 GLU A O 1
ATOM 1598 N N . GLY A 1 219 ? 10.101 -5.813 -0.636 1.00 67.38 219 GLY A N 1
ATOM 1599 C CA . GLY A 1 219 ? 10.951 -4.668 -0.939 1.00 67.38 219 GLY A CA 1
ATOM 1600 C C . GLY A 1 219 ? 12.347 -5.063 -1.427 1.00 67.38 219 GLY A C 1
ATOM 1601 O O . GLY A 1 219 ? 12.933 -6.051 -0.986 1.00 67.38 219 GLY A O 1
ATOM 1602 N N . ILE A 1 220 ? 12.938 -4.220 -2.281 1.00 59.94 220 ILE A N 1
ATOM 1603 C CA . ILE A 1 220 ? 14.322 -4.369 -2.783 1.00 59.94 220 ILE A CA 1
ATOM 1604 C C . ILE A 1 220 ? 15.362 -4.300 -1.646 1.00 59.94 220 ILE A C 1
ATOM 1606 O O . ILE A 1 220 ? 16.450 -4.859 -1.750 1.00 59.94 220 ILE A O 1
ATOM 1610 N N . ASP A 1 221 ? 15.018 -3.652 -0.531 1.00 64.06 221 ASP A N 1
ATOM 1611 C CA . ASP A 1 221 ? 15.831 -3.568 0.691 1.00 64.06 221 ASP A CA 1
ATOM 1612 C C . ASP A 1 221 ? 15.757 -4.838 1.570 1.00 64.06 221 ASP A C 1
ATOM 1614 O O . ASP A 1 221 ? 16.311 -4.860 2.671 1.00 64.06 221 ASP A O 1
ATOM 1618 N N . GLY A 1 222 ? 15.081 -5.893 1.098 1.00 66.56 222 GLY A N 1
ATOM 1619 C CA . GLY A 1 222 ? 14.889 -7.152 1.818 1.00 66.56 222 GLY A CA 1
ATOM 1620 C C . GLY A 1 222 ? 13.770 -7.109 2.861 1.00 66.56 222 GLY A C 1
ATOM 1621 O O . GLY A 1 222 ? 13.591 -8.079 3.601 1.00 66.56 222 GLY A O 1
ATOM 1622 N N . SER A 1 223 ? 13.016 -6.007 2.944 1.00 72.94 223 SER A N 1
ATOM 1623 C CA . SER A 1 223 ? 11.822 -5.948 3.785 1.00 72.94 223 SER A CA 1
ATOM 1624 C C . SER A 1 223 ? 10.692 -6.770 3.164 1.00 72.94 223 SER A C 1
ATOM 1626 O O . SER A 1 223 ? 10.317 -6.560 2.018 1.00 72.94 223 SER A O 1
ATOM 1628 N N . SER A 1 224 ? 10.145 -7.712 3.927 1.00 78.38 224 SER A N 1
ATOM 1629 C CA . SER A 1 224 ? 9.040 -8.569 3.496 1.00 78.38 224 SER A CA 1
ATOM 1630 C C . SER A 1 224 ? 7.916 -8.554 4.524 1.00 78.38 224 SER A C 1
ATOM 1632 O O . SER A 1 224 ? 8.135 -8.424 5.738 1.00 78.38 224 SER A O 1
ATOM 1634 N N . GLY A 1 225 ? 6.686 -8.650 4.036 1.00 83.44 225 GLY A N 1
ATOM 1635 C CA . GLY A 1 225 ? 5.507 -8.676 4.884 1.00 83.44 225 GLY A CA 1
ATOM 1636 C C . GLY A 1 225 ? 4.235 -8.399 4.108 1.00 83.44 225 GLY A C 1
ATOM 1637 O O . GLY A 1 225 ? 4.129 -8.678 2.916 1.00 83.44 225 GLY A O 1
ATOM 1638 N N . TYR A 1 226 ? 3.259 -7.848 4.812 1.00 85.56 226 TYR A N 1
ATOM 1639 C CA . TYR A 1 226 ? 1.973 -7.479 4.248 1.00 85.56 226 TYR A CA 1
ATOM 1640 C C . TYR A 1 226 ? 1.721 -6.005 4.506 1.00 85.56 226 TYR A C 1
ATOM 1642 O O . TYR A 1 226 ? 1.939 -5.514 5.614 1.00 85.56 226 TYR A O 1
ATOM 1650 N N . MET A 1 227 ? 1.267 -5.310 3.475 1.00 85.88 227 MET A N 1
ATOM 1651 C CA . MET A 1 227 ? 0.748 -3.959 3.587 1.00 85.88 227 MET A CA 1
ATOM 1652 C C . MET A 1 227 ? -0.717 -4.040 3.990 1.00 85.88 227 MET A C 1
ATOM 1654 O O . MET A 1 227 ? -1.516 -4.661 3.285 1.00 85.88 227 MET A O 1
ATOM 1658 N N . LEU A 1 228 ? -1.052 -3.412 5.114 1.00 86.81 228 LEU A N 1
ATOM 1659 C CA . LEU A 1 228 ? -2.423 -3.255 5.579 1.00 86.81 228 LEU A CA 1
ATOM 1660 C C . LEU A 1 228 ? -2.818 -1.783 5.543 1.00 86.81 228 LEU A C 1
ATOM 1662 O O . LEU A 1 228 ? -2.003 -0.943 5.931 1.00 86.81 228 LEU A O 1
ATOM 1666 N N . PRO A 1 229 ? -4.056 -1.457 5.156 1.00 87.50 229 PRO A N 1
ATOM 1667 C CA . PRO A 1 229 ? -4.561 -0.110 5.321 1.00 87.50 229 PRO A CA 1
ATOM 1668 C C . PRO A 1 229 ? -4.676 0.234 6.813 1.00 87.50 229 PRO A C 1
ATOM 1670 O O . PRO A 1 229 ? -5.047 -0.608 7.638 1.00 87.50 229 PRO A O 1
ATOM 1673 N N . GLU A 1 230 ? -4.344 1.474 7.159 1.00 87.50 230 GLU A N 1
ATOM 1674 C CA . GLU A 1 230 ? -4.425 1.964 8.531 1.00 87.50 230 GLU A CA 1
ATOM 1675 C C . GLU A 1 230 ? -5.859 2.350 8.903 1.00 87.50 230 GLU A C 1
ATOM 1677 O O . GLU A 1 230 ? -6.581 3.025 8.156 1.00 87.50 230 GLU A O 1
ATOM 1682 N N . TRP A 1 231 ? -6.269 1.936 10.099 1.00 85.56 231 TRP A N 1
ATOM 1683 C CA . TRP A 1 231 ? -7.582 2.233 10.655 1.00 85.56 231 TRP A CA 1
ATOM 1684 C C . TRP A 1 231 ? -7.520 2.328 12.173 1.00 85.56 231 TRP A C 1
ATOM 1686 O O . TRP A 1 231 ? -6.710 1.680 12.832 1.00 85.56 231 TRP A O 1
ATOM 1696 N N . ASN A 1 232 ? -8.422 3.124 12.733 1.00 83.75 232 ASN A N 1
ATOM 1697 C CA . ASN A 1 232 ? -8.622 3.215 14.165 1.00 83.75 232 ASN A CA 1
ATOM 1698 C C . ASN A 1 232 ? -10.111 3.085 14.501 1.00 83.75 232 ASN A C 1
ATOM 1700 O O . ASN A 1 232 ? -10.990 3.546 13.769 1.00 83.75 232 ASN A O 1
ATOM 1704 N N . SER A 1 233 ? -10.402 2.450 15.633 1.00 80.44 233 SER A N 1
ATOM 1705 C CA . SER A 1 233 ? -11.759 2.294 16.148 1.00 80.44 233 SER A CA 1
ATOM 1706 C C . SER A 1 233 ? -11.825 2.645 17.617 1.00 80.44 233 SER A C 1
ATOM 1708 O O . SER A 1 233 ? -10.923 2.325 18.386 1.00 80.44 233 SER A O 1
ATOM 1710 N N . GLY A 1 234 ? -12.928 3.273 18.002 1.00 76.88 234 GLY A N 1
ATOM 1711 C CA . GLY A 1 234 ? -13.152 3.667 19.373 1.00 76.88 234 GLY A CA 1
ATOM 1712 C C . GLY A 1 234 ? -13.554 2.476 20.213 1.00 76.88 234 GLY A C 1
ATOM 1713 O O . GLY A 1 234 ? -14.175 1.532 19.722 1.00 76.88 234 GLY A O 1
ATOM 1714 N N . ASN A 1 235 ? -13.248 2.570 21.498 1.00 80.25 235 ASN A N 1
ATOM 1715 C CA . ASN A 1 235 ? -13.734 1.635 22.494 1.00 80.25 235 ASN A CA 1
ATOM 1716 C C . ASN A 1 235 ? -14.719 2.351 23.418 1.00 80.25 235 ASN A C 1
ATOM 1718 O O . ASN A 1 235 ? -14.569 3.533 23.725 1.00 80.25 235 ASN A O 1
ATOM 1722 N N . ALA A 1 236 ? -15.742 1.626 23.865 1.00 85.81 236 ALA A N 1
ATOM 1723 C CA . ALA A 1 236 ? -16.577 2.070 24.973 1.00 85.81 236 ALA A CA 1
ATOM 1724 C C . ALA A 1 236 ? -15.774 2.001 26.281 1.00 85.81 236 ALA A C 1
ATOM 1726 O O . ALA A 1 236 ? -15.052 1.016 26.467 1.00 85.81 236 ALA A O 1
ATOM 1727 N N . GLY A 1 237 ? -15.921 2.999 27.158 1.00 88.81 237 GLY A N 1
ATOM 1728 C CA . GLY A 1 237 ? -15.393 2.959 28.525 1.00 88.81 237 GLY A CA 1
ATOM 1729 C C . GLY A 1 237 ? -16.056 1.846 29.336 1.00 88.81 237 GLY A C 1
ATOM 1730 O O . GLY A 1 237 ? -17.265 1.599 29.199 1.00 88.81 237 GLY A O 1
ATOM 1731 N N . ARG A 1 238 ? -15.262 1.129 30.136 1.00 92.75 238 ARG A N 1
ATOM 1732 C CA . ARG A 1 238 ? -15.696 -0.077 30.852 1.00 92.75 238 ARG A CA 1
ATOM 1733 C C . ARG A 1 238 ? -15.060 -0.172 32.228 1.00 92.75 238 ARG A C 1
ATOM 1735 O O . ARG A 1 238 ? -13.845 -0.174 32.367 1.00 92.75 238 ARG A O 1
ATOM 1742 N N . VAL A 1 239 ? -15.879 -0.433 33.235 1.00 95.00 239 VAL A N 1
ATOM 1743 C CA . VAL A 1 239 ? -15.399 -0.806 34.570 1.00 95.00 239 VAL A CA 1
ATOM 1744 C C . VAL A 1 239 ? -15.679 -2.276 34.824 1.00 95.00 239 VAL A C 1
ATOM 1746 O O . VAL A 1 239 ? -16.699 -2.824 34.397 1.00 95.00 239 VAL A O 1
ATOM 1749 N N . SER A 1 240 ? -14.748 -2.933 35.510 1.00 94.38 240 SER A N 1
ATOM 1750 C CA . SER A 1 240 ? -14.845 -4.356 35.826 1.00 94.38 240 SER A CA 1
ATOM 1751 C C . SER A 1 240 ? -14.868 -4.579 37.329 1.00 94.38 240 SER A C 1
ATOM 1753 O O . SER A 1 240 ? -14.132 -3.944 38.085 1.00 94.38 240 SER A O 1
ATOM 1755 N N . LEU A 1 241 ? -15.697 -5.523 37.761 1.00 94.38 241 LEU A N 1
ATOM 1756 C CA . LEU A 1 241 ? -15.847 -5.902 39.158 1.00 94.38 241 LEU A CA 1
ATOM 1757 C C . LEU A 1 241 ? -15.756 -7.418 39.331 1.00 94.38 241 LEU A C 1
ATOM 1759 O O . LEU A 1 241 ? -15.987 -8.186 38.395 1.00 94.38 241 LEU A O 1
ATOM 1763 N N . GLN A 1 242 ? -15.378 -7.832 40.538 1.00 94.31 242 GLN A N 1
ATOM 1764 C CA . GLN A 1 242 ? -15.179 -9.233 40.902 1.00 94.31 242 GLN A CA 1
ATOM 1765 C C . GLN A 1 242 ? -16.307 -9.673 41.832 1.00 94.31 242 GLN A C 1
ATOM 1767 O O . GLN A 1 242 ? -16.309 -9.339 43.017 1.00 94.31 242 GLN A O 1
ATOM 1772 N N . PHE A 1 243 ? -17.269 -10.412 41.286 1.00 94.31 243 PHE A N 1
ATOM 1773 C CA . PHE A 1 243 ? -18.325 -11.056 42.050 1.00 94.31 243 PHE A CA 1
ATOM 1774 C C . PHE A 1 243 ? -17.720 -12.087 43.016 1.00 94.31 243 PHE A C 1
ATOM 1776 O O . PHE A 1 243 ? -16.848 -12.865 42.610 1.00 94.31 243 PHE A O 1
ATOM 1783 N N . PRO A 1 244 ? -18.165 -12.120 44.281 1.00 90.94 244 PRO A N 1
ATOM 1784 C CA . PRO A 1 244 ? -17.610 -13.017 45.280 1.00 90.94 244 PRO A CA 1
ATOM 1785 C C . PRO A 1 244 ? -18.220 -14.424 45.126 1.00 90.94 244 PRO A C 1
ATOM 1787 O O . PRO A 1 244 ? -19.159 -14.808 45.827 1.00 90.94 244 PRO A O 1
ATOM 1790 N N . ASP A 1 245 ? -17.693 -15.181 44.160 1.00 85.62 245 ASP A N 1
ATOM 1791 C CA . ASP A 1 245 ? -18.142 -16.541 43.840 1.00 85.62 245 ASP A CA 1
ATOM 1792 C C . ASP A 1 245 ? -18.048 -17.479 45.055 1.00 85.62 245 ASP A C 1
ATOM 1794 O O . ASP A 1 245 ? -17.114 -17.419 45.858 1.00 85.62 245 ASP A O 1
ATOM 1798 N N . GLY A 1 246 ? -19.060 -18.329 45.218 1.00 85.69 246 GLY A N 1
ATOM 1799 C CA . GLY A 1 246 ? -19.225 -19.181 46.397 1.00 85.69 246 GLY A CA 1
ATOM 1800 C C . GLY A 1 246 ? -19.774 -18.481 47.650 1.00 85.69 246 GLY A C 1
ATOM 1801 O O . GLY A 1 246 ? -20.065 -19.168 48.630 1.00 85.69 246 GLY A O 1
ATOM 1802 N N . THR A 1 247 ? -19.982 -17.159 47.636 1.00 90.94 247 THR A N 1
ATOM 1803 C CA . THR A 1 247 ? -20.654 -16.426 48.726 1.00 90.94 247 THR A CA 1
ATOM 1804 C C . THR A 1 247 ? -21.874 -15.660 48.205 1.00 90.94 247 THR A C 1
ATOM 1806 O O . THR A 1 247 ? -21.735 -14.532 47.729 1.00 90.94 247 THR A O 1
ATOM 1809 N N . PRO A 1 248 ? -23.081 -16.255 48.275 1.00 93.06 248 PRO A N 1
ATOM 1810 C CA . PRO A 1 248 ? -24.291 -15.625 47.760 1.00 93.06 248 PRO A CA 1
ATOM 1811 C C . PRO A 1 248 ? -24.591 -14.273 48.417 1.00 93.06 248 PRO A C 1
ATOM 1813 O O . PRO A 1 248 ? -24.405 -14.093 49.622 1.00 93.06 248 PRO A O 1
ATOM 1816 N N . LEU A 1 249 ? -25.113 -13.336 47.629 1.00 95.38 249 LEU A N 1
ATOM 1817 C CA . LEU A 1 249 ? -25.670 -12.084 48.130 1.00 95.38 249 LEU A CA 1
ATOM 1818 C C . LEU A 1 249 ? -27.102 -12.345 48.593 1.00 95.38 249 LEU A C 1
ATOM 1820 O O . LEU A 1 249 ? -27.983 -12.597 47.771 1.00 95.38 249 LEU A O 1
ATOM 1824 N N . ASP A 1 250 ? -27.320 -12.303 49.903 1.00 95.06 250 ASP A N 1
ATOM 1825 C CA . ASP A 1 250 ? -28.622 -12.538 50.522 1.00 95.06 250 ASP A CA 1
ATOM 1826 C C . ASP A 1 250 ? -29.274 -11.213 50.943 1.00 95.06 250 ASP A C 1
ATOM 1828 O O . ASP A 1 250 ? -28.818 -10.543 51.870 1.00 95.06 250 ASP A O 1
ATOM 1832 N N . PHE A 1 251 ? -30.360 -10.843 50.262 1.00 96.44 251 PHE A N 1
ATOM 1833 C CA . PHE A 1 251 ? -31.129 -9.626 50.525 1.00 96.44 251 PHE A CA 1
ATOM 1834 C C . PHE A 1 251 ? -32.340 -9.869 51.442 1.00 96.44 251 PHE A C 1
ATOM 1836 O O . PHE A 1 251 ? -33.205 -9.003 51.570 1.00 96.44 251 PHE A O 1
ATOM 1843 N N . ASN A 1 252 ? -32.449 -11.037 52.084 1.00 94.56 252 ASN A N 1
ATOM 1844 C CA . ASN A 1 252 ? -33.563 -11.332 52.991 1.00 94.56 252 ASN A CA 1
ATOM 1845 C C . ASN A 1 252 ? -33.423 -10.671 54.371 1.00 94.56 252 ASN A C 1
ATOM 1847 O O . ASN A 1 252 ? -34.406 -10.589 55.113 1.00 94.56 252 ASN A O 1
ATOM 1851 N N . THR A 1 253 ? -32.238 -10.159 54.716 1.00 93.38 253 THR A N 1
ATOM 1852 C CA . THR A 1 253 ? -32.057 -9.336 55.918 1.00 93.38 253 THR A CA 1
ATOM 1853 C C . THR A 1 253 ? -32.879 -8.043 55.787 1.00 93.38 253 THR A C 1
ATOM 1855 O O . THR A 1 253 ? -32.756 -7.346 54.779 1.00 93.38 253 THR A O 1
ATOM 1858 N N . PRO A 1 254 ? -33.715 -7.670 56.778 1.00 91.69 254 PRO A N 1
ATOM 1859 C CA . PRO A 1 254 ? -34.469 -6.420 56.724 1.00 91.69 254 PRO A CA 1
ATOM 1860 C C . PRO A 1 254 ? -33.549 -5.206 56.542 1.00 91.69 254 PRO A C 1
ATOM 1862 O O . PRO A 1 254 ? -32.611 -5.017 57.314 1.00 91.69 254 PRO A O 1
ATOM 1865 N N . GLY A 1 255 ? -33.829 -4.382 55.529 1.00 91.19 255 GLY A N 1
ATOM 1866 C CA . GLY A 1 255 ? -32.987 -3.233 55.176 1.00 91.19 255 GLY A CA 1
ATOM 1867 C C . GLY A 1 255 ? -31.710 -3.595 54.409 1.00 91.19 255 GLY A C 1
ATOM 1868 O O . GLY A 1 255 ? -30.789 -2.778 54.369 1.00 91.19 255 GLY A O 1
ATOM 1869 N N . ALA A 1 256 ? -31.631 -4.804 53.837 1.00 96.25 256 ALA A N 1
ATOM 1870 C CA . ALA A 1 256 ? -30.543 -5.172 52.944 1.00 96.25 256 ALA A CA 1
ATOM 1871 C C . ALA A 1 256 ? -30.623 -4.401 51.620 1.00 96.25 256 ALA A C 1
ATOM 1873 O O . ALA A 1 256 ? -31.611 -4.505 50.888 1.00 96.25 256 ALA A O 1
ATOM 1874 N N . GLU A 1 257 ? -29.568 -3.656 51.306 1.00 96.62 257 GLU A N 1
ATOM 1875 C CA . GLU A 1 257 ? -29.463 -2.871 50.080 1.00 96.62 257 GLU A CA 1
ATOM 1876 C C . GLU A 1 257 ? -28.008 -2.687 49.642 1.00 96.62 257 GLU A C 1
ATOM 1878 O O . GLU A 1 257 ? -27.079 -2.703 50.455 1.00 96.62 257 GLU A O 1
ATOM 1883 N N . ILE A 1 258 ? -27.828 -2.469 48.342 1.00 97.50 258 ILE A N 1
ATOM 1884 C CA . ILE A 1 258 ? -26.590 -1.961 47.749 1.00 97.50 258 ILE A CA 1
ATOM 1885 C C . ILE A 1 258 ? -26.940 -0.661 47.035 1.00 97.50 258 ILE A C 1
ATOM 1887 O O . ILE A 1 258 ? -27.881 -0.644 46.245 1.00 97.50 258 ILE A O 1
ATOM 1891 N N . SER A 1 259 ? -26.190 0.411 47.276 1.00 97.44 259 SER A N 1
ATOM 1892 C CA . SER A 1 259 ? -26.371 1.692 46.595 1.00 97.44 259 SER A CA 1
ATOM 1893 C C . SER A 1 259 ? -25.052 2.186 46.015 1.00 97.44 259 SER A C 1
ATOM 1895 O O . SER A 1 259 ? -23.995 2.003 46.611 1.00 97.44 259 SER A O 1
ATOM 1897 N N . PHE A 1 260 ? -25.093 2.806 44.843 1.00 97.94 260 PHE A N 1
ATOM 1898 C CA . PHE A 1 260 ? -23.931 3.428 44.211 1.00 97.94 260 PHE A CA 1
ATOM 1899 C C . PHE A 1 260 ? -24.380 4.517 43.241 1.00 97.94 260 PHE A C 1
ATOM 1901 O O . PHE A 1 260 ? -25.514 4.519 42.771 1.00 97.94 260 PHE A O 1
ATOM 1908 N N . THR A 1 261 ? -23.487 5.440 42.921 1.00 98.06 261 THR A N 1
ATOM 1909 C CA . THR A 1 261 ? -23.704 6.448 41.885 1.00 98.06 261 THR A CA 1
ATOM 1910 C C . THR A 1 261 ? -22.973 6.027 40.622 1.00 98.06 261 THR A C 1
ATOM 1912 O O . THR A 1 261 ? -21.810 5.632 40.690 1.00 98.06 261 THR A O 1
ATOM 1915 N N . ILE A 1 262 ? -23.652 6.111 39.479 1.00 96.94 262 ILE A N 1
ATOM 1916 C CA . ILE A 1 262 ? -23.054 5.907 38.164 1.00 96.94 262 ILE A CA 1
ATOM 1917 C C . ILE A 1 262 ? -23.008 7.234 37.408 1.00 96.94 262 ILE A C 1
ATOM 1919 O O . ILE A 1 262 ? -24.007 7.954 37.370 1.00 96.94 262 ILE A O 1
ATOM 1923 N N . THR A 1 263 ? -21.858 7.549 36.816 1.00 96.56 263 THR A N 1
ATOM 1924 C CA . THR A 1 263 ? -21.683 8.664 35.876 1.00 96.56 263 THR A CA 1
ATOM 1925 C C . THR A 1 263 ? -21.321 8.097 34.511 1.00 96.56 263 THR A C 1
ATOM 1927 O O . THR A 1 263 ? -20.380 7.313 34.398 1.00 96.56 263 THR A O 1
ATOM 1930 N N . LEU A 1 264 ? -22.068 8.483 33.479 1.00 94.38 264 LEU A N 1
ATOM 1931 C CA . LEU A 1 264 ? -21.938 7.975 32.115 1.00 94.38 264 LEU A CA 1
ATOM 1932 C C . LEU A 1 264 ? -21.690 9.107 31.126 1.00 94.38 264 LEU A C 1
ATOM 1934 O O . LEU A 1 264 ? -22.134 10.233 31.332 1.00 94.38 264 LEU A O 1
ATOM 1938 N N . ASP A 1 265 ? -21.009 8.793 30.030 1.00 89.81 265 ASP A N 1
ATOM 1939 C CA . ASP A 1 265 ? -20.915 9.637 28.830 1.00 89.81 265 ASP A CA 1
ATOM 1940 C C . ASP A 1 265 ? -20.292 11.022 29.054 1.00 89.81 265 ASP A C 1
ATOM 1942 O O . ASP A 1 265 ? -20.476 11.937 28.249 1.00 89.81 265 ASP A O 1
ATOM 1946 N N . ARG A 1 266 ? -19.515 11.176 30.131 1.00 89.38 266 ARG A N 1
ATOM 1947 C CA . ARG A 1 266 ? -18.674 12.349 30.373 1.00 89.38 266 ARG A CA 1
ATOM 1948 C C . ARG A 1 266 ? -17.646 12.506 29.257 1.00 89.38 266 ARG A C 1
ATOM 1950 O O . ARG A 1 266 ? -17.019 11.542 28.817 1.00 89.38 266 ARG A O 1
ATOM 1957 N N . GLU A 1 267 ? -17.443 13.740 28.823 1.00 85.69 267 GLU A N 1
ATOM 1958 C CA . GLU A 1 267 ? -16.374 14.101 27.903 1.00 85.69 267 GLU A CA 1
ATOM 1959 C C . GLU A 1 267 ? -15.169 14.644 28.672 1.00 85.69 267 GLU A C 1
ATOM 1961 O O . GLU A 1 267 ? -15.300 15.423 29.617 1.00 85.69 267 GLU A O 1
ATOM 1966 N N . ALA A 1 268 ? -13.978 14.253 28.237 1.00 83.12 268 ALA A N 1
ATOM 1967 C CA . ALA A 1 268 ? -12.722 14.793 28.723 1.00 83.12 268 ALA A CA 1
ATOM 1968 C C . ALA A 1 268 ? -11.729 14.837 27.561 1.00 83.12 268 ALA A C 1
ATOM 1970 O O . ALA A 1 268 ? -11.640 13.891 26.781 1.00 83.12 268 ALA A O 1
ATOM 1971 N N . SER A 1 269 ? -11.008 15.949 27.440 1.00 83.56 269 SER A N 1
ATOM 1972 C CA . SER A 1 269 ? -9.874 16.061 26.524 1.00 83.56 269 SER A CA 1
ATOM 1973 C C . SER A 1 269 ? -8.650 15.443 27.185 1.00 83.56 269 SER A C 1
ATOM 1975 O O . SER A 1 269 ? -8.349 15.799 28.325 1.00 83.56 269 SER A O 1
ATOM 1977 N N . ASN A 1 270 ? -7.990 14.514 26.487 1.00 82.56 270 ASN A N 1
ATOM 1978 C CA . ASN A 1 270 ? -6.798 13.799 26.952 1.00 82.56 270 ASN A CA 1
ATOM 1979 C C . ASN A 1 270 ? -6.896 13.333 28.428 1.00 82.56 270 ASN A C 1
ATOM 1981 O O . ASN A 1 270 ? -6.108 13.779 29.269 1.00 82.56 270 ASN A O 1
ATOM 1985 N N . PRO A 1 271 ? -7.886 12.480 28.770 1.00 81.50 271 PRO A N 1
ATOM 1986 C CA . PRO A 1 271 ? -8.190 12.112 30.158 1.00 81.50 271 PRO A CA 1
ATOM 1987 C C . PRO A 1 271 ? -7.014 11.457 30.895 1.00 81.50 271 PRO A C 1
ATOM 1989 O O . PRO A 1 271 ? -6.886 11.631 32.105 1.00 81.50 271 PRO A O 1
ATOM 1992 N N . ASP A 1 272 ? -6.138 10.761 30.167 1.00 83.75 272 ASP A N 1
ATOM 1993 C CA . ASP A 1 272 ? -4.964 10.077 30.719 1.00 83.75 272 ASP A CA 1
ATOM 1994 C C . ASP A 1 272 ? -3.702 10.958 30.765 1.00 83.75 272 ASP A C 1
ATOM 1996 O O . ASP A 1 272 ? -2.668 10.544 31.295 1.00 83.75 272 ASP A O 1
ATOM 2000 N N . GLY A 1 273 ? -3.757 12.176 30.214 1.00 83.88 273 GLY A N 1
ATOM 2001 C CA . GLY A 1 273 ? -2.629 13.108 30.202 1.00 83.88 273 GLY A CA 1
ATOM 2002 C C . GLY A 1 273 ? -1.449 12.644 29.343 1.00 83.88 273 GLY A C 1
ATOM 2003 O O . GLY A 1 273 ? -0.294 12.922 29.676 1.00 83.88 273 GLY A O 1
ATOM 2004 N N . TYR A 1 274 ? -1.711 11.931 28.244 1.00 84.12 274 TYR A N 1
ATOM 2005 C CA . TYR A 1 274 ? -0.668 11.521 27.306 1.00 84.12 274 TYR A CA 1
ATOM 2006 C C . TYR A 1 274 ? -0.024 12.724 26.612 1.00 84.12 274 TYR A C 1
ATOM 2008 O O . TYR A 1 274 ? -0.634 13.777 26.442 1.00 84.12 274 TYR A O 1
ATOM 2016 N N . SER A 1 275 ? 1.226 12.564 26.187 1.00 83.12 275 SER A N 1
ATOM 2017 C CA . SER A 1 275 ? 1.968 13.576 25.434 1.00 83.12 275 SER A CA 1
ATOM 2018 C C . SER A 1 275 ? 2.204 13.145 23.984 1.00 83.12 275 SER A C 1
ATOM 2020 O O . SER A 1 275 ? 2.053 11.973 23.628 1.00 83.12 275 SER A O 1
ATOM 2022 N N . GLY A 1 276 ? 2.574 14.110 23.137 1.00 81.81 276 GLY A N 1
ATOM 2023 C CA . GLY A 1 276 ? 2.781 13.896 21.705 1.00 81.81 276 GLY A CA 1
ATOM 2024 C C . GLY A 1 276 ? 1.495 13.499 20.982 1.00 81.81 276 GLY A C 1
ATOM 2025 O O . GLY A 1 276 ? 0.394 13.782 21.447 1.00 81.81 276 GLY A O 1
ATOM 2026 N N . VAL A 1 277 ? 1.638 12.782 19.870 1.00 77.56 277 VAL A N 1
ATOM 2027 C CA . VAL A 1 277 ? 0.531 12.476 18.949 1.00 77.56 277 VAL A CA 1
ATOM 2028 C C . VAL A 1 277 ? -0.600 11.663 19.586 1.00 77.56 277 VAL A C 1
ATOM 2030 O O . VAL A 1 277 ? -1.758 11.817 19.211 1.00 77.56 277 VAL A O 1
ATOM 2033 N N . ILE A 1 278 ? -0.304 10.830 20.590 1.00 76.38 278 ILE A N 1
ATOM 2034 C CA . ILE A 1 278 ? -1.344 10.110 21.344 1.00 76.38 278 ILE A CA 1
ATOM 2035 C C . ILE A 1 278 ? -2.196 11.098 22.151 1.00 76.38 278 ILE A C 1
ATOM 2037 O O . ILE A 1 278 ? -3.418 10.982 22.147 1.00 76.38 278 ILE A O 1
ATOM 2041 N N . GLY A 1 279 ? -1.559 12.076 22.803 1.00 78.44 279 GLY A N 1
ATOM 2042 C CA . GLY A 1 279 ? -2.250 13.152 23.512 1.00 78.44 279 GLY A CA 1
ATOM 2043 C C . GLY A 1 279 ? -3.058 14.018 22.552 1.00 78.44 279 GLY A C 1
ATOM 2044 O O . GLY A 1 279 ? -4.257 14.174 22.753 1.00 78.44 279 GLY A O 1
ATOM 2045 N N . GLU A 1 280 ? -2.435 14.473 21.460 1.00 78.25 280 GLU A N 1
ATOM 2046 C CA . GLU A 1 280 ? -3.089 15.256 20.404 1.00 78.25 280 GLU A CA 1
ATOM 2047 C C . GLU A 1 280 ? -4.318 14.521 19.855 1.00 78.25 280 GLU A C 1
ATOM 2049 O O . GLU A 1 280 ? -5.376 15.124 19.704 1.00 78.25 280 GLU A O 1
ATOM 2054 N N . ASN A 1 281 ? -4.233 13.211 19.598 1.00 77.62 281 ASN A N 1
ATOM 2055 C CA . ASN A 1 281 ? -5.362 12.385 19.147 1.00 77.62 281 ASN A CA 1
ATOM 2056 C C . ASN A 1 281 ? -6.545 12.355 20.119 1.00 77.62 281 ASN A C 1
ATOM 2058 O O . ASN A 1 281 ? -7.677 12.135 19.688 1.00 77.62 281 ASN A O 1
ATOM 2062 N N . GLN A 1 282 ? -6.290 12.567 21.408 1.00 77.56 282 GLN A N 1
ATOM 2063 C CA . GLN A 1 282 ? -7.308 12.614 22.453 1.00 77.56 282 GLN A CA 1
ATOM 2064 C C . GLN A 1 282 ? -7.757 14.039 22.788 1.00 77.56 282 GLN A C 1
ATOM 2066 O O . GLN A 1 282 ? -8.648 14.209 23.627 1.00 77.56 282 GLN A O 1
ATOM 2071 N N . GLU A 1 283 ? -7.170 15.060 22.160 1.00 79.00 283 GLU A N 1
ATOM 2072 C CA . GLU A 1 283 ? -7.588 16.436 22.374 1.00 79.00 283 GLU A CA 1
ATOM 2073 C C . GLU A 1 283 ? -8.975 16.684 21.785 1.00 79.00 283 GLU A C 1
ATOM 2075 O O . GLU A 1 283 ? -9.280 16.341 20.641 1.00 79.00 283 GLU A O 1
ATOM 2080 N N . LEU A 1 284 ? -9.828 17.305 22.595 1.00 74.56 284 LEU A N 1
ATOM 2081 C CA . LEU A 1 284 ? -11.178 17.692 22.218 1.00 74.56 284 LEU A CA 1
ATOM 2082 C C . LEU A 1 284 ? -11.348 19.203 22.409 1.00 74.56 284 LEU A C 1
ATOM 2084 O O . LEU A 1 284 ? -10.982 19.719 23.466 1.00 74.56 284 LEU A O 1
ATOM 2088 N N . PRO A 1 285 ? -11.938 19.928 21.443 1.00 70.06 285 PRO A N 1
ATOM 2089 C CA . PRO A 1 285 ? -12.278 21.332 21.648 1.00 70.06 285 PRO A CA 1
ATOM 2090 C C . PRO A 1 285 ? -13.404 21.418 22.681 1.00 70.06 285 PRO A C 1
ATOM 2092 O O . PRO A 1 285 ? -14.336 20.639 22.582 1.00 70.06 285 PRO A O 1
ATOM 2095 N N . GLY A 1 286 ? -13.352 22.322 23.664 1.00 70.81 286 GLY A N 1
ATOM 2096 C CA . GLY A 1 286 ? -14.416 22.499 24.674 1.00 70.81 286 GLY A CA 1
ATOM 2097 C C . GLY A 1 286 ? -15.663 23.242 24.151 1.00 70.81 286 GLY A C 1
ATOM 2098 O O . GLY A 1 286 ? -15.672 23.673 22.997 1.00 70.81 286 GLY A O 1
ATOM 2099 N N . PRO A 1 287 ? -16.731 23.420 24.963 1.00 79.00 287 PRO A N 1
ATOM 2100 C CA . PRO A 1 287 ? -16.918 22.980 26.359 1.00 79.00 287 PRO A CA 1
ATOM 2101 C C . PRO A 1 287 ? -17.268 21.484 26.480 1.00 79.00 287 PRO A C 1
ATOM 2103 O O . PRO A 1 287 ? -17.890 20.938 25.573 1.00 79.00 287 PRO A O 1
ATOM 2106 N N . TYR A 1 288 ? -16.867 20.803 27.560 1.00 83.19 288 TYR A N 1
ATOM 2107 C CA . TYR A 1 288 ? -17.107 19.361 27.770 1.00 83.19 288 TYR A CA 1
ATOM 2108 C C . TYR A 1 288 ? -18.451 19.084 28.448 1.00 83.19 288 TYR A C 1
ATOM 2110 O O . TYR A 1 288 ? -18.864 19.838 29.326 1.00 83.19 288 TYR A O 1
ATOM 2118 N N . TYR A 1 289 ? -19.122 18.001 28.052 1.00 84.69 289 TYR A N 1
ATOM 2119 C CA . TYR A 1 289 ? -20.282 17.490 28.780 1.00 84.69 289 TYR A CA 1
ATOM 2120 C C . TYR A 1 289 ? -19.837 16.747 30.049 1.00 84.69 289 TYR A C 1
ATOM 2122 O O . TYR A 1 289 ? -19.033 15.819 29.972 1.00 84.69 289 TYR A O 1
ATOM 2130 N N . ASP A 1 290 ? -20.377 17.124 31.210 1.00 87.75 290 ASP A N 1
ATOM 2131 C CA . ASP A 1 290 ? -19.997 16.541 32.509 1.00 87.75 290 ASP A CA 1
ATOM 2132 C C . ASP A 1 290 ? -20.488 15.094 32.714 1.00 87.75 290 ASP A C 1
ATOM 2134 O O . ASP A 1 290 ? -20.043 14.415 33.640 1.00 87.75 290 ASP A O 1
ATOM 2138 N N . GLY A 1 291 ? -21.348 14.599 31.820 1.00 90.88 291 GLY A N 1
ATOM 2139 C CA . GLY A 1 291 ? -21.923 13.258 31.871 1.00 90.88 291 GLY A CA 1
ATOM 2140 C C . GLY A 1 291 ? -23.307 13.209 32.522 1.00 90.88 291 GLY A C 1
ATOM 2141 O O . GLY A 1 291 ? -23.776 14.163 33.146 1.00 90.88 291 GLY A O 1
ATOM 2142 N N . TYR A 1 292 ? -23.976 12.070 32.361 1.00 94.88 292 TYR A N 1
ATOM 2143 C CA . TYR A 1 292 ? -25.227 11.743 33.034 1.00 94.88 292 TYR A CA 1
ATOM 2144 C C . TYR A 1 292 ? -24.933 11.001 34.337 1.00 94.88 292 TYR A C 1
ATOM 2146 O O . TYR A 1 292 ? -24.382 9.901 34.315 1.00 94.88 292 TYR A O 1
ATOM 2154 N N . THR A 1 293 ? -25.317 11.590 35.469 1.00 97.06 293 THR A N 1
ATOM 2155 C CA . THR A 1 293 ? -25.103 11.004 36.797 1.00 97.06 293 THR A CA 1
ATOM 2156 C C . THR A 1 293 ? -26.426 10.618 37.445 1.00 97.06 293 THR A C 1
ATOM 2158 O O . THR A 1 293 ? -27.341 11.436 37.540 1.00 97.06 293 THR A O 1
ATOM 2161 N N . THR A 1 294 ? -26.520 9.386 37.943 1.00 97.19 294 THR A N 1
ATOM 2162 C CA . THR A 1 294 ? -27.680 8.903 38.703 1.00 97.19 294 THR A CA 1
ATOM 2163 C C . THR A 1 294 ? -27.262 7.949 39.818 1.00 97.19 294 THR A C 1
ATOM 2165 O O . THR A 1 294 ? -26.222 7.296 39.739 1.00 97.19 294 THR A O 1
ATOM 2168 N N . THR A 1 295 ? -28.076 7.853 40.866 1.00 97.56 295 THR A N 1
ATOM 2169 C CA . THR A 1 295 ? -27.875 6.895 41.958 1.00 97.56 295 THR A CA 1
ATOM 2170 C C . THR A 1 295 ? -28.750 5.670 41.738 1.00 97.56 295 THR A C 1
ATOM 2172 O O . THR A 1 295 ? -29.945 5.775 41.468 1.00 97.56 295 THR A O 1
ATOM 2175 N N . ILE A 1 296 ? -28.140 4.499 41.872 1.00 97.38 296 ILE A N 1
ATOM 2176 C CA . ILE A 1 296 ? -28.755 3.193 41.691 1.00 97.38 296 ILE A CA 1
ATOM 2177 C C . ILE A 1 296 ? -28.781 2.486 43.033 1.00 97.38 296 ILE A C 1
ATOM 2179 O O . ILE A 1 296 ? -27.759 2.379 43.708 1.00 97.38 296 ILE A O 1
ATOM 2183 N N . THR A 1 297 ? -29.948 1.959 43.383 1.00 96.62 297 THR A N 1
ATOM 2184 C CA . THR A 1 297 ? -30.143 1.136 44.574 1.00 96.62 297 THR A CA 1
ATOM 2185 C C . THR A 1 297 ? -30.706 -0.218 44.163 1.00 96.62 297 THR A C 1
ATOM 2187 O O . THR A 1 297 ? -31.607 -0.292 43.321 1.00 96.62 297 THR A O 1
ATOM 2190 N N . ILE A 1 298 ? -30.150 -1.278 44.745 1.00 96.75 298 ILE A N 1
ATOM 2191 C CA . ILE A 1 298 ? -30.558 -2.669 44.568 1.00 96.75 298 ILE A CA 1
ATOM 2192 C C . ILE A 1 298 ? -31.089 -3.162 45.903 1.00 96.75 298 ILE A C 1
ATOM 2194 O O . ILE A 1 298 ? -30.368 -3.188 46.902 1.00 96.75 298 ILE A O 1
ATOM 2198 N N . THR A 1 299 ? -32.344 -3.577 45.899 1.00 96.56 299 THR A N 1
ATOM 2199 C CA . THR A 1 299 ? -33.043 -4.135 47.053 1.00 96.56 299 THR A CA 1
ATOM 2200 C C . THR A 1 299 ? -33.579 -5.524 46.724 1.00 96.56 299 THR A C 1
ATOM 2202 O O . THR A 1 299 ? -33.640 -5.930 45.561 1.00 96.56 299 THR A O 1
ATOM 2205 N N . LYS A 1 300 ? -34.064 -6.243 47.741 1.00 95.31 300 LYS A N 1
ATOM 2206 C CA . LYS A 1 300 ? -34.802 -7.496 47.532 1.00 95.31 300 LYS A CA 1
ATOM 2207 C C . LYS A 1 300 ? -35.956 -7.347 46.534 1.00 95.31 300 LYS A C 1
ATOM 2209 O O . LYS A 1 300 ? -36.157 -8.231 45.709 1.00 95.31 300 LYS A O 1
ATOM 2214 N N . ALA A 1 301 ? -36.686 -6.231 46.587 1.00 94.31 301 ALA A N 1
ATOM 2215 C CA . ALA A 1 301 ? -37.812 -5.987 45.691 1.00 94.31 301 ALA A CA 1
ATOM 2216 C C . ALA A 1 301 ? -37.373 -5.907 44.221 1.00 94.31 301 ALA A C 1
ATOM 2218 O O . ALA A 1 301 ? -38.086 -6.403 43.356 1.00 94.31 301 ALA A O 1
ATOM 2219 N N . ASP A 1 302 ? -36.195 -5.342 43.939 1.00 94.38 302 ASP A N 1
ATOM 2220 C CA . ASP A 1 302 ? -35.644 -5.284 42.580 1.00 94.38 302 ASP A CA 1
ATOM 2221 C C . ASP A 1 302 ? -35.260 -6.676 42.061 1.00 94.38 302 ASP A C 1
ATOM 2223 O O . ASP A 1 302 ? -35.519 -7.004 40.904 1.00 94.38 302 ASP A O 1
ATOM 2227 N N . ILE A 1 303 ? -34.684 -7.514 42.929 1.00 94.94 303 ILE A N 1
ATOM 2228 C CA . ILE A 1 303 ? -34.295 -8.893 42.597 1.00 94.94 303 ILE A CA 1
ATOM 2229 C C . ILE A 1 303 ? -35.532 -9.738 42.315 1.00 94.94 303 ILE A C 1
ATOM 2231 O O . ILE A 1 303 ? -35.597 -10.416 41.292 1.00 94.94 303 ILE A O 1
ATOM 2235 N N . ASP A 1 304 ? -36.524 -9.667 43.201 1.00 93.31 304 ASP A N 1
ATOM 2236 C CA . ASP A 1 304 ? -37.766 -10.421 43.065 1.00 93.31 304 ASP A CA 1
ATOM 2237 C C . ASP A 1 304 ? -38.602 -9.909 41.874 1.00 93.31 304 ASP A C 1
ATOM 2239 O O . ASP A 1 304 ? -39.287 -10.700 41.229 1.00 93.31 304 ASP A O 1
ATOM 2243 N N . ALA A 1 305 ? -38.522 -8.615 41.533 1.00 92.88 305 ALA A N 1
ATOM 2244 C CA . ALA A 1 305 ? -39.145 -8.060 40.329 1.00 92.88 305 ALA A CA 1
ATOM 2245 C C . ALA A 1 305 ? -38.461 -8.534 39.036 1.00 92.88 305 ALA A C 1
ATOM 2247 O O . ALA A 1 305 ? -39.146 -8.754 38.038 1.00 92.88 305 ALA A O 1
ATOM 2248 N N . TYR A 1 306 ? -37.134 -8.700 39.049 1.00 92.75 306 TYR A N 1
ATOM 2249 C CA . TYR A 1 306 ? -36.388 -9.242 37.914 1.00 92.75 306 TYR A CA 1
ATOM 2250 C C . TYR A 1 306 ? -36.649 -10.743 37.727 1.00 92.75 306 TYR A C 1
ATOM 2252 O O . TYR A 1 306 ? -37.014 -11.189 36.639 1.00 92.75 306 TYR A O 1
ATOM 2260 N N . ASN A 1 307 ? -36.478 -11.527 38.793 1.00 93.25 307 ASN A N 1
ATOM 2261 C CA . ASN A 1 307 ? -36.718 -12.962 38.786 1.00 93.25 307 ASN A CA 1
ATOM 2262 C C . ASN A 1 307 ? -37.214 -13.435 40.167 1.00 93.25 307 ASN A C 1
ATOM 2264 O O . ASN A 1 307 ? -36.401 -13.687 41.063 1.00 93.25 307 ASN A O 1
ATOM 2268 N N . PRO A 1 308 ? -38.534 -13.661 40.324 1.00 92.31 308 PRO A N 1
ATOM 2269 C CA . PRO A 1 308 ? -39.118 -14.127 41.582 1.00 92.31 308 PRO A CA 1
ATOM 2270 C C . PRO A 1 308 ? -38.539 -15.459 42.083 1.00 92.31 308 PRO A C 1
ATOM 2272 O O . PRO A 1 308 ? -38.586 -15.744 43.278 1.00 92.31 308 PRO A O 1
ATOM 2275 N N . GLY A 1 309 ? -37.990 -16.286 41.185 1.00 92.75 309 GLY A N 1
ATOM 2276 C CA . GLY A 1 309 ? -37.388 -17.576 41.522 1.00 92.75 309 GLY A CA 1
ATOM 2277 C C . GLY A 1 309 ? -36.081 -17.475 42.314 1.00 92.75 309 GLY A C 1
ATOM 2278 O O . GLY A 1 309 ? -35.664 -18.470 42.900 1.00 92.75 309 GLY A O 1
ATOM 2279 N N . LEU A 1 310 ? -35.449 -16.295 42.362 1.00 92.38 310 LEU A N 1
ATOM 2280 C CA . LEU A 1 310 ? -34.238 -16.055 43.155 1.00 92.38 310 LEU A CA 1
ATOM 2281 C C . LEU A 1 310 ? -34.534 -15.881 44.650 1.00 92.38 310 LEU A C 1
ATOM 2283 O O . LEU A 1 310 ? -33.654 -16.104 45.479 1.00 92.38 310 LEU A O 1
ATOM 2287 N N . GLY A 1 311 ? -35.753 -15.464 45.012 1.00 92.25 311 GLY A N 1
ATOM 2288 C CA . GLY A 1 311 ? -36.149 -15.268 46.408 1.00 92.25 311 GLY A CA 1
ATOM 2289 C C . GLY A 1 311 ? -35.251 -14.289 47.174 1.00 92.25 311 GLY A C 1
ATOM 2290 O O . GLY A 1 311 ? -35.022 -14.466 48.371 1.00 92.25 311 GLY A O 1
ATOM 2291 N N . GLY A 1 312 ? -34.737 -13.249 46.514 1.00 92.25 312 GLY A N 1
ATOM 2292 C CA . GLY A 1 312 ? -33.797 -12.283 47.092 1.00 92.25 312 GLY A CA 1
ATOM 2293 C C . GLY A 1 312 ? -32.370 -12.799 47.309 1.00 92.25 312 GLY A C 1
ATOM 2294 O O . GLY A 1 312 ? -31.604 -12.123 47.990 1.00 92.25 312 GLY A O 1
ATOM 2295 N N . VAL A 1 313 ? -32.000 -13.963 46.764 1.00 94.44 313 VAL A N 1
ATOM 2296 C CA . VAL A 1 313 ? -30.639 -14.512 46.862 1.00 94.44 313 VAL A CA 1
ATOM 2297 C C . VAL A 1 313 ? -29.987 -14.566 45.483 1.00 94.44 313 VAL A C 1
ATOM 2299 O O . VAL A 1 313 ? -30.503 -15.190 44.559 1.00 94.44 313 VAL A O 1
ATOM 2302 N N . ILE A 1 314 ? -28.812 -13.952 45.351 1.00 95.38 314 ILE A N 1
ATOM 2303 C CA . ILE A 1 314 ? -28.004 -13.968 44.126 1.00 95.38 314 ILE A CA 1
ATOM 2304 C C . ILE A 1 314 ? -26.772 -14.833 44.375 1.00 95.38 314 ILE A C 1
ATOM 2306 O O . ILE A 1 314 ? -25.933 -14.492 45.202 1.00 95.38 314 ILE A O 1
ATOM 2310 N N . SER A 1 315 ? -26.656 -15.961 43.678 1.00 93.75 315 SER A N 1
ATOM 2311 C CA . SER A 1 315 ? -25.585 -16.947 43.911 1.00 93.75 315 SER A CA 1
ATOM 2312 C C . SER A 1 315 ? -24.513 -16.975 42.827 1.00 93.75 315 SER A C 1
ATOM 2314 O O . SER A 1 315 ? -23.457 -17.554 43.044 1.00 93.75 315 SER A O 1
ATOM 2316 N N . THR A 1 316 ? -24.769 -16.370 41.668 1.00 92.88 316 THR A N 1
ATOM 2317 C CA . THR A 1 316 ? -23.833 -16.354 40.536 1.00 92.88 316 THR A CA 1
ATOM 2318 C C . THR A 1 316 ? -23.636 -14.937 40.018 1.00 92.88 316 THR A C 1
ATOM 2320 O O . THR A 1 316 ? -24.536 -14.097 40.103 1.00 92.88 316 THR A O 1
ATOM 2323 N N . ASN A 1 317 ? -22.474 -14.679 39.423 1.00 92.25 317 ASN A N 1
ATOM 2324 C CA . ASN A 1 317 ? -22.193 -13.405 38.774 1.00 92.25 317 ASN A CA 1
ATOM 2325 C C . ASN A 1 317 ? -23.141 -13.126 37.599 1.00 92.25 317 ASN A C 1
ATOM 2327 O O . ASN A 1 317 ? -23.473 -11.970 37.374 1.00 92.25 317 ASN A O 1
ATOM 2331 N N . THR A 1 318 ? -23.622 -14.149 36.883 1.00 91.44 318 THR A N 1
ATOM 2332 C CA . THR A 1 318 ? -24.607 -13.980 35.803 1.00 91.44 318 THR A CA 1
ATOM 2333 C C . THR A 1 318 ? -25.916 -13.409 36.340 1.00 91.44 318 THR A C 1
ATOM 2335 O O . THR A 1 318 ? -26.386 -12.401 35.827 1.00 91.44 318 THR A O 1
ATOM 2338 N N . GLN A 1 319 ? -26.445 -13.974 37.433 1.00 93.88 319 GLN A N 1
ATOM 2339 C CA . GLN A 1 319 ? -27.645 -13.451 38.098 1.00 93.88 319 GLN A CA 1
ATOM 2340 C C . GLN A 1 319 ? -27.434 -12.011 38.587 1.00 93.88 319 GLN A C 1
ATOM 2342 O O . GLN A 1 319 ? -28.324 -11.173 38.454 1.00 93.88 319 GLN A O 1
ATOM 2347 N N . PHE A 1 320 ? -26.255 -11.698 39.141 1.00 95.12 320 PHE A N 1
ATOM 2348 C CA . PHE A 1 320 ? -25.966 -10.334 39.587 1.00 95.12 320 PHE A CA 1
ATOM 2349 C C . PHE A 1 320 ? -25.854 -9.354 38.417 1.00 95.12 320 PHE A C 1
ATOM 2351 O O . PHE A 1 320 ? -26.424 -8.266 38.470 1.00 95.12 320 PHE A O 1
ATOM 2358 N N . ALA A 1 321 ? -25.154 -9.746 37.350 1.00 94.88 321 ALA A N 1
ATOM 2359 C CA . ALA A 1 321 ? -25.003 -8.960 36.133 1.00 94.88 321 ALA A CA 1
ATOM 2360 C C . ALA A 1 321 ? -26.355 -8.694 35.470 1.00 94.88 321 ALA A C 1
ATOM 2362 O O . ALA A 1 321 ? -26.590 -7.587 35.012 1.00 94.88 321 ALA A O 1
ATOM 2363 N N . GLU A 1 322 ? -27.255 -9.671 35.463 1.00 94.38 322 GLU A N 1
ATOM 2364 C CA . GLU A 1 322 ? -28.615 -9.547 34.945 1.00 94.38 322 GLU A CA 1
ATOM 2365 C C . GLU A 1 322 ? -29.465 -8.540 35.735 1.00 94.38 322 GLU A C 1
ATOM 2367 O O . GLU A 1 322 ? -30.088 -7.658 35.137 1.00 94.38 322 GLU A O 1
ATOM 2372 N N . VAL A 1 323 ? -29.441 -8.613 37.072 1.00 95.25 323 VAL A N 1
ATOM 2373 C CA . VAL A 1 323 ? -30.119 -7.638 37.946 1.00 95.25 323 VAL A CA 1
ATOM 2374 C C . VAL A 1 323 ? -29.531 -6.238 37.751 1.00 95.25 323 VAL A C 1
ATOM 2376 O O . VAL A 1 323 ? -30.272 -5.266 37.595 1.00 95.25 323 VAL A O 1
ATOM 2379 N N . LEU A 1 324 ? -28.200 -6.123 37.706 1.00 96.00 324 LEU A N 1
ATOM 2380 C CA . LEU A 1 324 ? -27.516 -4.863 37.417 1.00 96.00 324 LEU A CA 1
ATOM 2381 C C . LEU A 1 324 ? -27.882 -4.328 36.030 1.00 96.00 324 LEU A C 1
ATOM 2383 O O . LEU A 1 324 ? -28.173 -3.142 35.903 1.00 96.00 324 LEU A O 1
ATOM 2387 N N . ASN A 1 325 ? -27.923 -5.182 35.005 1.00 96.38 325 ASN A N 1
ATOM 2388 C CA . ASN A 1 325 ? -28.294 -4.802 33.646 1.00 96.38 325 ASN A CA 1
ATOM 2389 C C . ASN A 1 325 ? -29.733 -4.282 33.597 1.00 96.38 325 ASN A C 1
ATOM 2391 O O . ASN A 1 325 ? -29.981 -3.249 32.990 1.00 96.38 325 ASN A O 1
ATOM 2395 N N . ALA A 1 326 ? -30.674 -4.926 34.292 1.00 95.44 326 ALA A N 1
ATOM 2396 C CA . ALA A 1 326 ? -32.053 -4.447 34.369 1.00 95.44 326 ALA A CA 1
ATOM 2397 C C . ALA A 1 326 ? -32.158 -3.033 34.973 1.00 95.44 326 ALA A C 1
ATOM 2399 O O . ALA A 1 326 ? -33.010 -2.248 34.557 1.00 95.44 326 ALA A O 1
ATOM 2400 N N . LYS A 1 327 ? -31.280 -2.690 35.925 1.00 95.56 327 LYS A N 1
ATOM 2401 C CA . LYS A 1 327 ? -31.240 -1.362 36.555 1.00 95.56 327 LYS A CA 1
ATOM 2402 C C . LYS A 1 327 ? -30.456 -0.337 35.736 1.00 95.56 327 LYS A C 1
ATOM 2404 O O . LYS A 1 327 ? -30.849 0.819 35.719 1.00 95.56 327 LYS A O 1
ATOM 2409 N N . LEU A 1 328 ? -29.372 -0.736 35.073 1.00 96.00 328 LEU A N 1
ATOM 2410 C CA . LEU A 1 328 ? -28.434 0.169 34.397 1.00 96.00 328 LEU A CA 1
ATOM 2411 C C . LEU A 1 328 ? -28.729 0.384 32.908 1.00 96.00 328 LEU A C 1
ATOM 2413 O O . LEU A 1 328 ? -28.466 1.470 32.393 1.00 96.00 328 LEU A O 1
ATOM 2417 N N . TYR A 1 329 ? -29.330 -0.592 32.227 1.00 95.19 329 TYR A N 1
ATOM 2418 C CA . TYR A 1 329 ? -29.628 -0.505 30.795 1.00 95.19 329 TYR A CA 1
ATOM 2419 C C . TYR A 1 329 ? -30.529 0.686 30.428 1.00 95.19 329 TYR A C 1
ATOM 2421 O O . TYR A 1 329 ? -30.202 1.385 29.468 1.00 95.19 329 TYR A O 1
ATOM 2429 N N . PRO A 1 330 ? -31.593 1.017 31.196 1.00 94.56 330 PRO A N 1
ATOM 2430 C CA . PRO A 1 330 ? -32.407 2.210 30.937 1.00 94.56 330 PRO A CA 1
ATOM 2431 C C . PRO A 1 330 ? -31.651 3.534 31.111 1.00 94.56 330 PRO A C 1
ATOM 2433 O O . PRO A 1 330 ? -32.087 4.556 30.592 1.00 94.56 330 PRO A O 1
ATOM 2436 N N . HIS A 1 331 ? -30.541 3.518 31.851 1.00 94.31 331 HIS A N 1
ATOM 2437 C CA . HIS A 1 331 ? -29.661 4.665 32.061 1.00 94.31 331 HIS A CA 1
ATOM 2438 C C . HIS A 1 331 ? -28.484 4.686 31.081 1.00 94.31 331 HIS A C 1
ATOM 2440 O O . HIS A 1 331 ? -27.601 5.522 31.223 1.00 94.31 331 HIS A O 1
ATOM 2446 N N . GLY A 1 332 ? -28.455 3.804 30.078 1.00 92.38 332 GLY A N 1
ATOM 2447 C CA . GLY A 1 332 ? -27.422 3.813 29.048 1.00 92.38 332 GLY A CA 1
ATOM 2448 C C . GLY A 1 332 ? -26.131 3.097 29.437 1.00 92.38 332 GLY A C 1
ATOM 2449 O O . GLY A 1 332 ? -25.077 3.443 28.915 1.00 92.38 332 GLY A O 1
ATOM 2450 N N . ALA A 1 333 ? -26.186 2.089 30.310 1.00 94.44 333 ALA A N 1
ATOM 2451 C CA . ALA A 1 333 ? -25.058 1.192 30.554 1.00 94.44 333 ALA A CA 1
ATOM 2452 C C . ALA A 1 333 ? -25.473 -0.280 30.466 1.00 94.44 333 ALA A C 1
ATOM 2454 O O . ALA A 1 333 ? -26.470 -0.701 31.044 1.00 94.44 333 ALA A O 1
ATOM 2455 N N . SER A 1 334 ? -24.683 -1.078 29.754 1.00 95.06 334 SER A N 1
ATOM 2456 C CA . SER A 1 334 ? -24.873 -2.524 29.639 1.00 95.06 334 SER A CA 1
ATOM 2457 C C . SER A 1 334 ? -24.001 -3.253 30.647 1.00 95.06 334 SER A C 1
ATOM 2459 O O . SER A 1 334 ? -22.848 -2.880 30.864 1.00 95.06 334 SER A O 1
ATOM 2461 N N . VAL A 1 335 ? -24.522 -4.339 31.212 1.00 95.81 335 VAL A N 1
ATOM 2462 C CA . VAL A 1 335 ? -23.802 -5.175 32.178 1.00 95.81 335 VAL A CA 1
ATOM 2463 C C . VAL A 1 335 ? -23.792 -6.617 31.707 1.00 95.81 335 VAL A C 1
ATOM 2465 O O . VAL A 1 335 ? -24.822 -7.145 31.296 1.00 95.81 335 VAL A O 1
ATOM 2468 N N . ALA A 1 336 ? -22.629 -7.258 31.769 1.00 92.25 336 ALA A N 1
ATOM 2469 C CA . ALA A 1 336 ? -22.474 -8.651 31.375 1.00 92.25 336 ALA A CA 1
ATOM 2470 C C . ALA A 1 336 ? -21.562 -9.414 32.340 1.00 92.25 336 ALA A C 1
ATOM 2472 O O . ALA A 1 336 ? -20.526 -8.904 32.775 1.00 92.25 336 ALA A O 1
ATOM 2473 N N . GLY A 1 337 ? -21.935 -10.664 32.632 1.00 87.75 337 GLY A N 1
ATOM 2474 C CA . GLY A 1 337 ? -21.004 -11.667 33.146 1.00 87.75 337 GLY A CA 1
ATOM 2475 C C . GLY A 1 337 ? -20.067 -12.097 32.019 1.00 87.75 337 GLY A C 1
ATOM 2476 O O . GLY A 1 337 ? -20.513 -12.355 30.900 1.00 87.75 337 GLY A O 1
ATOM 2477 N N . ASN A 1 338 ? -18.764 -12.111 32.281 1.00 83.94 338 ASN A N 1
ATOM 2478 C CA . ASN A 1 338 ? -17.772 -12.351 31.238 1.00 83.94 338 ASN A CA 1
ATOM 2479 C C . ASN A 1 338 ? -17.475 -13.834 31.031 1.00 83.94 338 ASN A C 1
ATOM 2481 O O . ASN A 1 338 ? -17.735 -14.687 31.875 1.00 83.94 338 ASN A O 1
ATOM 2485 N N . TYR A 1 339 ? -16.839 -14.124 29.901 1.00 74.62 339 TYR A N 1
ATOM 2486 C CA . TYR A 1 339 ? -16.339 -15.446 29.552 1.00 74.62 339 TYR A CA 1
ATOM 2487 C C . TYR A 1 339 ? -14.811 -15.445 29.628 1.00 74.62 339 TYR A C 1
ATOM 2489 O O . TYR A 1 339 ? -14.165 -14.484 29.219 1.00 74.62 339 TYR A O 1
ATOM 2497 N N . ILE A 1 340 ? -14.223 -16.528 30.140 1.00 73.75 340 ILE A N 1
ATOM 2498 C CA . ILE A 1 340 ? -12.781 -16.798 30.038 1.00 73.75 340 ILE A CA 1
ATOM 2499 C C . ILE A 1 340 ? -12.403 -16.943 28.561 1.00 73.75 340 ILE A C 1
ATOM 2501 O O . ILE A 1 340 ? -11.337 -16.506 28.136 1.00 73.75 340 ILE A O 1
ATOM 2505 N N . ASN A 1 341 ? -13.291 -17.553 27.773 1.00 66.75 341 ASN A N 1
ATOM 2506 C CA . ASN A 1 341 ? -13.120 -17.682 26.339 1.00 66.75 341 ASN A CA 1
ATOM 2507 C C . ASN A 1 341 ? -14.487 -17.643 25.636 1.00 66.75 341 ASN A C 1
ATOM 2509 O O . ASN A 1 341 ? -15.311 -18.545 25.797 1.00 66.75 341 ASN A O 1
ATOM 2513 N N . ALA A 1 342 ? -14.712 -16.593 24.844 1.00 62.84 342 ALA A N 1
ATOM 2514 C CA . ALA A 1 342 ? -15.960 -16.383 24.115 1.00 62.84 342 ALA A CA 1
ATOM 2515 C C . ALA A 1 342 ? -16.184 -17.398 22.976 1.00 62.84 342 ALA A C 1
ATOM 2517 O O . ALA A 1 342 ? -17.331 -17.702 22.663 1.00 62.84 342 ALA A O 1
ATOM 2518 N N . SER A 1 343 ? -15.126 -17.956 22.375 1.00 68.88 343 SER A N 1
ATOM 2519 C CA . SER A 1 343 ? -15.243 -18.922 21.271 1.00 68.88 343 SER A CA 1
ATOM 2520 C C . SER A 1 343 ? -15.501 -20.355 21.737 1.00 68.88 343 SER A C 1
ATOM 2522 O O . SER A 1 343 ? -16.036 -21.154 20.972 1.00 68.88 343 SER A O 1
ATOM 2524 N N . THR A 1 344 ? -15.191 -20.681 22.994 1.00 72.50 344 THR A N 1
ATOM 2525 C CA . THR A 1 344 ? -15.553 -21.970 23.611 1.00 72.50 344 THR A CA 1
ATOM 2526 C C . THR A 1 344 ? -16.756 -21.878 24.551 1.00 72.50 344 THR A C 1
ATOM 2528 O O . THR A 1 344 ? -17.207 -22.903 25.058 1.00 72.50 344 THR A O 1
ATOM 2531 N N . GLY A 1 345 ? -17.276 -20.669 24.799 1.00 73.50 345 GLY A N 1
ATOM 2532 C CA . GLY A 1 345 ? -18.375 -20.423 25.738 1.00 73.50 345 GLY A CA 1
ATOM 2533 C C . GLY A 1 345 ? -18.001 -20.656 27.207 1.00 73.50 345 GLY A C 1
ATOM 2534 O O . GLY A 1 345 ? -18.887 -20.798 28.050 1.00 73.50 345 GLY A O 1
ATOM 2535 N N . LEU A 1 346 ? -16.705 -20.718 27.539 1.00 79.75 346 LEU A N 1
ATOM 2536 C CA . LEU A 1 346 ? -16.249 -20.970 28.905 1.00 79.75 346 LEU A CA 1
ATOM 2537 C C . LEU A 1 346 ? -16.466 -19.719 29.763 1.00 79.75 346 LEU A C 1
ATOM 2539 O O . LEU A 1 346 ? -15.758 -18.726 29.610 1.00 79.75 346 LEU A O 1
ATOM 2543 N N . HIS A 1 347 ? -17.446 -19.768 30.658 1.00 81.31 347 HIS A N 1
ATOM 2544 C CA . HIS A 1 347 ? -17.846 -18.648 31.507 1.00 81.31 347 HIS A CA 1
ATOM 2545 C C . HIS A 1 347 ? -16.828 -18.349 32.619 1.00 81.31 347 HIS A C 1
ATOM 2547 O O . HIS A 1 347 ? -16.253 -19.264 33.209 1.00 81.31 347 HIS A O 1
ATOM 2553 N N . ASN A 1 348 ? -16.608 -17.065 32.912 1.00 87.19 348 ASN A N 1
ATOM 2554 C CA . ASN A 1 348 ? -15.839 -16.620 34.068 1.00 87.19 348 ASN A CA 1
ATOM 2555 C C . ASN A 1 348 ? -16.817 -16.381 35.233 1.00 87.19 348 ASN A C 1
ATOM 2557 O O . ASN A 1 348 ? -17.647 -15.481 35.123 1.00 87.19 348 ASN A O 1
ATOM 2561 N N . PRO A 1 349 ? -16.743 -17.146 36.338 1.00 87.44 349 PRO A N 1
ATOM 2562 C CA . PRO A 1 349 ? -17.730 -17.068 37.416 1.00 87.44 349 PRO A CA 1
ATOM 2563 C C . PRO A 1 349 ? -17.593 -15.827 38.311 1.00 87.44 349 PRO A C 1
ATOM 2565 O O . PRO A 1 349 ? -18.475 -15.576 39.127 1.00 87.44 349 PRO A O 1
ATOM 2568 N N . THR A 1 350 ? -16.522 -15.037 38.181 1.00 91.44 350 THR A N 1
ATOM 2569 C CA . THR A 1 350 ? -16.295 -13.860 39.038 1.00 91.44 350 THR A CA 1
ATOM 2570 C C . THR A 1 350 ? -16.381 -12.544 38.276 1.00 91.44 350 THR A C 1
ATOM 2572 O O . THR A 1 350 ? -16.811 -11.539 38.830 1.00 91.44 350 THR A O 1
ATOM 2575 N N . LEU A 1 351 ? -15.991 -12.505 37.004 1.00 93.44 351 LEU A N 1
ATOM 2576 C CA . LEU A 1 351 ? -15.826 -11.237 36.297 1.00 93.44 351 LEU A CA 1
ATOM 2577 C C . LEU A 1 351 ? -17.159 -10.695 35.755 1.00 93.44 351 LEU A C 1
ATOM 2579 O O . LEU A 1 351 ? -17.817 -11.340 34.937 1.00 93.44 351 LEU A O 1
ATOM 2583 N N . ILE A 1 352 ? -17.511 -9.470 36.145 1.00 94.50 352 ILE A N 1
ATOM 2584 C CA . ILE A 1 352 ? -18.625 -8.689 35.586 1.00 94.50 352 ILE A CA 1
ATOM 2585 C C . ILE A 1 352 ? -18.061 -7.390 35.010 1.00 94.50 352 ILE A C 1
ATOM 2587 O O . ILE A 1 352 ? -17.208 -6.757 35.631 1.00 94.50 352 ILE A O 1
ATOM 2591 N N . THR A 1 353 ? -18.549 -6.980 33.841 1.00 94.94 353 THR A N 1
ATOM 2592 C CA . THR A 1 353 ? -18.181 -5.704 33.216 1.00 94.94 353 THR A CA 1
ATOM 2593 C C . THR A 1 353 ? -19.418 -4.850 33.002 1.00 94.94 353 THR A C 1
ATOM 2595 O O . THR A 1 353 ? -20.440 -5.336 32.519 1.00 94.94 353 THR A O 1
ATOM 2598 N N . ILE A 1 354 ? -19.298 -3.569 33.341 1.00 95.56 354 ILE A N 1
ATOM 2599 C CA . ILE A 1 354 ? -20.277 -2.525 33.049 1.00 95.56 354 ILE A CA 1
ATOM 2600 C C . ILE A 1 354 ? -19.671 -1.647 31.955 1.00 95.56 354 ILE A C 1
ATOM 2602 O O . ILE A 1 354 ? -18.537 -1.192 32.081 1.00 95.56 354 ILE A O 1
ATOM 2606 N N . THR A 1 355 ? -20.397 -1.454 30.860 1.00 94.00 355 THR A N 1
ATOM 2607 C CA . THR A 1 355 ? -19.947 -0.721 29.669 1.00 94.00 355 THR A CA 1
ATOM 2608 C C . THR A 1 355 ? -20.947 0.375 29.340 1.00 94.00 355 THR A C 1
ATOM 2610 O O . THR A 1 355 ? -22.151 0.112 29.332 1.00 94.00 355 THR A O 1
ATOM 2613 N N . THR A 1 356 ? -20.471 1.587 29.053 1.00 91.81 356 THR A N 1
ATOM 2614 C CA . THR A 1 356 ? -21.370 2.648 28.581 1.00 91.81 356 THR A CA 1
ATOM 2615 C C . THR A 1 356 ? -21.950 2.324 27.195 1.00 91.81 356 THR A C 1
ATOM 2617 O O . THR A 1 356 ? -21.271 1.758 26.337 1.00 91.81 356 THR A O 1
ATOM 2620 N N . LEU A 1 357 ? -23.215 2.688 26.976 1.00 88.62 357 LEU A N 1
ATOM 2621 C CA . LEU A 1 357 ? -23.910 2.629 25.690 1.00 88.62 357 LEU A CA 1
ATOM 2622 C C . LEU A 1 357 ? -23.913 3.970 24.944 1.00 88.62 357 LEU A C 1
ATOM 2624 O O . LEU A 1 357 ? -24.479 4.024 23.854 1.00 88.62 357 LEU A O 1
ATOM 2628 N N . GLN A 1 358 ? -23.297 5.024 25.497 1.00 85.19 358 GLN A N 1
ATOM 2629 C CA . GLN A 1 358 ? -23.169 6.337 24.848 1.00 85.19 358 GLN A CA 1
ATOM 2630 C C . GLN A 1 358 ? -24.528 6.932 24.444 1.00 85.19 358 GLN A C 1
ATOM 2632 O O . GLN A 1 358 ? -24.739 7.343 23.304 1.00 85.19 358 GLN A O 1
ATOM 2637 N N . GLN A 1 359 ? -25.490 6.919 25.373 1.00 85.94 359 GLN A N 1
ATOM 2638 C CA . GLN A 1 359 ? -26.868 7.355 25.111 1.00 85.94 359 GLN A CA 1
ATOM 2639 C C . GLN A 1 359 ? -27.119 8.825 25.457 1.00 85.94 359 GLN A C 1
ATOM 2641 O O . GLN A 1 359 ? -27.990 9.449 24.851 1.00 85.94 359 GLN A O 1
ATOM 2646 N N . HIS A 1 360 ? -26.398 9.375 26.437 1.00 82.94 360 HIS A N 1
ATOM 2647 C CA . HIS A 1 360 ? -26.682 10.702 26.996 1.00 82.94 360 HIS A CA 1
ATOM 2648 C C . HIS A 1 360 ? -25.778 11.801 26.430 1.00 82.94 360 HIS A C 1
ATOM 2650 O O . HIS A 1 360 ? -26.052 12.986 26.617 1.00 82.94 360 HIS A O 1
ATOM 2656 N N . GLY A 1 361 ? -24.712 11.421 25.730 1.00 76.06 361 GLY A N 1
ATOM 2657 C CA . GLY A 1 361 ? -23.758 12.334 25.120 1.00 76.06 361 GLY A CA 1
ATOM 2658 C C . GLY A 1 361 ? -22.741 11.591 24.260 1.00 76.06 361 GLY A C 1
ATOM 2659 O O . GLY A 1 361 ? -22.825 10.380 24.078 1.00 76.06 361 GLY A O 1
ATOM 2660 N N . TYR A 1 362 ? -21.759 12.328 23.742 1.00 74.12 362 TYR A N 1
ATOM 2661 C CA . TYR A 1 362 ? -20.703 11.783 22.877 1.00 74.12 362 TYR A CA 1
ATOM 2662 C C . TYR A 1 362 ? -19.449 11.341 23.652 1.00 74.12 362 TYR A C 1
ATOM 2664 O O . TYR A 1 362 ? -18.420 11.006 23.053 1.00 74.12 362 TYR A O 1
ATOM 2672 N N . GLY A 1 363 ? -19.484 11.406 24.984 1.00 78.44 363 GLY A N 1
ATOM 2673 C CA . GLY A 1 363 ? -18.421 10.893 25.838 1.00 78.44 363 GLY A CA 1
ATOM 2674 C C . GLY A 1 363 ? -18.460 9.372 25.923 1.00 78.44 363 GLY A C 1
ATOM 2675 O O . GLY A 1 363 ? -19.506 8.752 25.774 1.00 78.44 363 GLY A O 1
ATOM 2676 N N . SER A 1 364 ? -17.306 8.766 26.180 1.00 84.19 364 SER A N 1
ATOM 2677 C CA . SER A 1 364 ? -17.164 7.320 26.360 1.00 84.19 364 SER A CA 1
ATOM 2678 C C . SER A 1 364 ? -16.665 7.039 27.772 1.00 84.19 364 SER A C 1
ATOM 2680 O O . SER A 1 364 ? -15.596 6.478 27.960 1.00 84.19 364 SER A O 1
ATOM 2682 N N . HIS A 1 365 ? -17.400 7.504 28.778 1.00 91.00 365 HIS A N 1
ATOM 2683 C CA . HIS A 1 365 ? -17.002 7.397 30.183 1.00 91.00 365 HIS A CA 1
ATOM 2684 C C . HIS A 1 365 ? -17.962 6.506 30.946 1.00 91.00 365 HIS A C 1
ATOM 2686 O O . HIS A 1 365 ? -19.175 6.573 30.735 1.00 91.00 365 HIS A O 1
ATOM 2692 N N . VAL A 1 366 ? -17.424 5.728 31.875 1.00 94.94 366 VAL A N 1
ATOM 2693 C CA . VAL A 1 366 ? -18.208 5.085 32.924 1.00 94.94 366 VAL A CA 1
ATOM 2694 C C . VAL A 1 366 ? -17.462 5.196 34.239 1.00 94.94 366 VAL A C 1
ATOM 2696 O O . VAL A 1 366 ? -16.283 4.874 34.332 1.00 94.94 366 VAL A O 1
ATOM 2699 N N . GLU A 1 367 ? -18.168 5.633 35.270 1.00 96.50 367 GLU A N 1
ATOM 2700 C CA . GLU A 1 367 ? -17.644 5.734 36.624 1.00 96.50 367 GLU A CA 1
ATOM 2701 C C . GLU A 1 367 ? -18.673 5.233 37.621 1.00 96.50 367 GLU A C 1
ATOM 2703 O O . GLU A 1 367 ? -19.848 5.591 37.559 1.00 96.50 367 GLU A O 1
ATOM 2708 N N . ILE A 1 368 ? -18.202 4.425 38.562 1.00 97.31 368 ILE A N 1
ATOM 2709 C CA . ILE A 1 368 ? -18.918 4.021 39.761 1.00 97.31 368 ILE A CA 1
ATOM 2710 C C . ILE A 1 368 ? -18.300 4.789 40.918 1.00 97.31 368 ILE A C 1
ATOM 2712 O O . ILE A 1 368 ? -17.087 4.771 41.116 1.00 97.31 368 ILE A O 1
ATOM 2716 N N . SER A 1 369 ? -19.135 5.434 41.717 1.00 97.44 369 SER A N 1
ATOM 2717 C CA . SER A 1 369 ? -18.722 6.152 42.918 1.00 97.44 369 SER A CA 1
ATOM 2718 C C . SER A 1 369 ? -19.755 5.980 44.031 1.00 97.44 369 SER A C 1
ATOM 2720 O O . SER A 1 369 ? -20.805 5.367 43.836 1.00 97.44 369 SER A O 1
ATOM 2722 N N . ALA A 1 370 ? -19.443 6.485 45.228 1.00 96.81 370 ALA A N 1
ATOM 2723 C CA . ALA A 1 370 ? -20.346 6.474 46.384 1.00 96.81 370 ALA A CA 1
ATOM 2724 C C . ALA A 1 370 ? -20.966 5.091 46.698 1.00 96.81 370 ALA A C 1
ATOM 2726 O O . ALA A 1 370 ? -22.136 5.002 47.062 1.00 96.81 370 ALA A O 1
ATOM 2727 N N . VAL A 1 371 ? -20.186 4.013 46.545 1.00 97.31 371 VAL A N 1
ATOM 2728 C CA . VAL A 1 371 ? -20.654 2.645 46.813 1.00 97.31 371 VAL A CA 1
ATOM 2729 C C . VAL A 1 371 ? -20.896 2.452 48.310 1.00 97.31 371 VAL A C 1
ATOM 2731 O O . VAL A 1 371 ? -20.000 2.671 49.127 1.00 97.31 371 VAL A O 1
ATOM 2734 N N . SER A 1 372 ? -22.088 1.991 48.667 1.00 96.62 372 SER A N 1
ATOM 2735 C CA . SER A 1 372 ? -22.480 1.614 50.021 1.00 96.62 372 SER A CA 1
ATOM 2736 C C . SER A 1 372 ? -23.297 0.321 50.008 1.00 96.62 372 SER A C 1
ATOM 2738 O O . SER A 1 372 ? -23.946 -0.027 49.019 1.00 96.62 372 SER A O 1
ATOM 2740 N N . SER A 1 373 ? -23.259 -0.422 51.112 1.00 96.06 373 SER A N 1
ATOM 2741 C CA . SER A 1 373 ? -24.153 -1.557 51.326 1.00 96.06 373 SER A CA 1
ATOM 2742 C C . SER A 1 373 ? -24.575 -1.656 52.789 1.00 96.06 373 SER A C 1
ATOM 2744 O O . SER A 1 373 ? -23.855 -1.238 53.698 1.00 96.06 373 SER A O 1
ATOM 2746 N N . SER A 1 374 ? -25.761 -2.207 53.011 1.00 96.50 374 SER A N 1
ATOM 2747 C CA . SER A 1 374 ? -26.335 -2.494 54.326 1.00 96.50 374 SER A CA 1
ATOM 2748 C C . SER A 1 374 ? -26.904 -3.903 54.285 1.00 96.50 374 SER A C 1
ATOM 2750 O O . SER A 1 374 ? -27.514 -4.270 53.291 1.00 96.50 374 SER A O 1
ATOM 2752 N N . GLY A 1 375 ? -26.683 -4.724 55.315 1.00 92.06 375 GLY A N 1
ATOM 2753 C CA . GLY A 1 375 ? -27.261 -6.076 55.418 1.00 92.06 375 GLY A CA 1
ATOM 2754 C C . GLY A 1 375 ? -26.821 -7.104 54.358 1.00 92.06 375 GLY A C 1
ATOM 2755 O O . GLY A 1 375 ? -27.210 -8.262 54.466 1.00 92.06 375 GLY A O 1
ATOM 2756 N N . VAL A 1 376 ? -26.006 -6.705 53.375 1.00 95.06 376 VAL A N 1
ATOM 2757 C CA . VAL A 1 376 ? -25.468 -7.518 52.274 1.00 95.06 376 VAL A CA 1
ATOM 2758 C C . VAL A 1 376 ? -24.094 -6.969 51.851 1.00 95.06 376 VAL A C 1
ATOM 2760 O O . VAL A 1 376 ? -23.769 -5.808 52.117 1.00 95.06 376 VAL A O 1
ATOM 2763 N N . SER A 1 377 ? -23.248 -7.790 51.220 1.00 93.81 377 SER A N 1
ATOM 2764 C CA . SER A 1 377 ? -21.987 -7.302 50.635 1.00 93.81 377 SER A CA 1
ATOM 2765 C C . SER A 1 377 ? -22.247 -6.482 49.363 1.00 93.81 377 SER A C 1
ATOM 2767 O O . SER A 1 377 ? -23.303 -6.611 48.751 1.00 93.81 377 SER A O 1
ATOM 2769 N N . THR A 1 378 ? -21.279 -5.681 48.911 1.00 93.38 378 THR A N 1
ATOM 2770 C CA . THR A 1 378 ? -21.409 -4.874 47.680 1.00 93.38 378 THR A CA 1
ATOM 2771 C C . THR A 1 378 ? -21.431 -5.706 46.390 1.00 93.38 378 THR A C 1
ATOM 2773 O O . THR A 1 378 ? -21.537 -5.142 45.302 1.00 93.38 378 THR A O 1
ATOM 2776 N N . GLY A 1 379 ? -21.276 -7.034 46.466 1.00 91.25 379 GLY A N 1
ATOM 2777 C CA . GLY A 1 379 ? -21.230 -7.896 45.281 1.00 91.25 379 GLY A CA 1
ATOM 2778 C C . GLY A 1 379 ? -20.011 -7.664 44.388 1.00 91.25 379 GLY A C 1
ATOM 2779 O O . GLY A 1 379 ? -20.037 -8.027 43.217 1.00 91.25 379 GLY A O 1
ATOM 2780 N N . GLY A 1 380 ? -18.957 -7.043 44.927 1.00 92.94 380 GLY A N 1
ATOM 2781 C CA . GLY A 1 380 ? -17.748 -6.686 44.184 1.00 92.94 380 GLY A CA 1
ATOM 2782 C C . GLY A 1 380 ? -17.730 -5.255 43.647 1.00 92.94 380 GLY A C 1
ATOM 2783 O O . GLY A 1 380 ? -16.693 -4.827 43.141 1.00 92.94 380 GLY A O 1
ATOM 2784 N N . LEU A 1 381 ? -18.830 -4.500 43.774 1.00 95.19 381 LEU A N 1
ATOM 2785 C CA . LEU A 1 381 ? -18.861 -3.079 43.419 1.00 95.19 381 LEU A CA 1
ATOM 2786 C C . LEU A 1 381 ? -17.855 -2.292 44.270 1.00 95.19 381 LEU A C 1
ATOM 2788 O O . LEU A 1 381 ? -17.772 -2.467 45.491 1.00 95.19 381 LEU A O 1
ATOM 2792 N N . LYS A 1 382 ? -17.112 -1.409 43.603 1.00 95.25 382 LYS A N 1
ATOM 2793 C CA . LYS A 1 382 ? -16.109 -0.499 44.166 1.00 95.25 382 LYS A CA 1
ATOM 2794 C C . LYS A 1 382 ? -16.113 0.800 43.360 1.00 95.25 382 LYS A C 1
ATOM 2796 O O . LYS A 1 382 ? -16.590 0.808 42.228 1.00 95.25 382 LYS A O 1
ATOM 2801 N N . THR A 1 383 ? -15.554 1.864 43.927 1.00 96.38 383 THR A N 1
ATOM 2802 C CA . THR A 1 383 ? -15.278 3.078 43.154 1.00 96.38 383 THR A CA 1
ATOM 2803 C C . THR A 1 383 ? -14.261 2.757 42.063 1.00 96.38 383 THR A C 1
ATOM 2805 O O . THR A 1 383 ? -13.182 2.244 42.367 1.00 96.38 383 THR A O 1
ATOM 2808 N N . ASP A 1 384 ? -14.621 3.020 40.813 1.00 96.06 384 ASP A N 1
ATOM 2809 C CA . ASP A 1 384 ? -13.790 2.758 39.637 1.00 96.06 384 ASP A CA 1
ATOM 2810 C C . ASP A 1 384 ? -14.272 3.622 38.470 1.00 96.06 384 ASP A C 1
ATOM 2812 O O . ASP A 1 384 ? -15.455 3.960 38.411 1.00 96.06 384 ASP A O 1
ATOM 2816 N N . ALA A 1 385 ? -13.383 3.972 37.549 1.00 94.50 385 ALA A N 1
ATOM 2817 C CA . ALA A 1 385 ? -13.722 4.783 36.388 1.00 94.50 385 ALA A CA 1
ATOM 2818 C C . ALA A 1 385 ? -12.863 4.398 35.187 1.00 94.50 385 ALA A C 1
ATOM 2820 O O . ALA A 1 385 ? -11.697 4.048 35.353 1.00 94.50 385 ALA A O 1
ATOM 2821 N N . ASP A 1 386 ? -13.433 4.496 33.991 1.00 93.38 386 ASP A N 1
ATOM 2822 C CA . ASP A 1 386 ? -12.719 4.244 32.744 1.00 93.38 386 ASP A CA 1
ATOM 2823 C C . ASP A 1 386 ? -13.213 5.153 31.615 1.00 93.38 386 ASP A C 1
ATOM 2825 O O . ASP A 1 386 ? -14.412 5.444 31.506 1.00 93.38 386 ASP A O 1
ATOM 2829 N N . PHE A 1 387 ? -12.275 5.547 30.753 1.00 88.69 387 PHE A N 1
ATOM 2830 C CA . PHE A 1 387 ? -12.527 6.313 29.540 1.00 88.69 387 PHE A CA 1
ATOM 2831 C C . PHE A 1 387 ? -12.185 5.473 28.312 1.00 88.69 387 PHE A C 1
ATOM 2833 O O . PHE A 1 387 ? -11.052 5.064 28.081 1.00 88.69 387 PHE A O 1
ATOM 2840 N N . GLY A 1 388 ? -13.175 5.277 27.455 1.00 82.50 388 GLY A N 1
ATOM 2841 C CA . GLY A 1 388 ? -12.975 4.705 26.143 1.00 82.50 388 GLY A CA 1
ATOM 2842 C C . GLY A 1 388 ? -12.375 5.720 25.171 1.00 82.50 388 GLY A C 1
ATOM 2843 O O . GLY A 1 388 ? -12.869 6.841 25.030 1.00 82.50 388 GLY A O 1
ATOM 2844 N N . TYR A 1 389 ? -11.330 5.317 24.450 1.00 76.44 389 TYR A N 1
ATOM 2845 C CA . TYR A 1 389 ? -10.728 6.159 23.419 1.00 76.44 389 TYR A CA 1
ATOM 2846 C C . TYR A 1 389 ? -11.659 6.339 22.223 1.00 76.44 389 TYR A C 1
ATOM 2848 O O . TYR A 1 389 ? -12.336 5.403 21.786 1.00 76.44 389 TYR A O 1
ATOM 2856 N N . ARG A 1 390 ? -11.658 7.545 21.651 1.00 70.31 390 ARG A N 1
ATOM 2857 C CA . ARG A 1 390 ? -12.340 7.807 20.384 1.00 70.31 390 ARG A CA 1
ATOM 2858 C C . ARG A 1 390 ? -11.547 7.193 19.234 1.00 70.31 390 ARG A C 1
ATOM 2860 O O . ARG A 1 390 ? -10.354 7.430 19.099 1.00 70.31 390 ARG A O 1
ATOM 2867 N N . GLY A 1 391 ? -12.237 6.468 18.360 1.00 68.88 391 GLY A N 1
ATOM 2868 C CA . GLY A 1 391 ? -11.677 6.005 17.086 1.00 68.88 391 GLY A CA 1
ATOM 2869 C C . GLY A 1 391 ? -11.801 7.015 15.963 1.00 68.88 391 GLY A C 1
ATOM 2870 O O . GLY A 1 391 ? -11.464 6.690 14.835 1.00 68.88 391 GLY A O 1
ATOM 2871 N N . SER A 1 392 ? -12.331 8.210 16.238 1.00 72.69 392 SER A N 1
ATOM 2872 C CA . SER A 1 392 ? -12.493 9.271 15.242 1.00 72.69 392 SER A CA 1
ATOM 2873 C C . SER A 1 392 ? -11.183 9.956 14.869 1.00 72.69 392 SER A C 1
ATOM 2875 O O . SER A 1 392 ? -11.218 10.820 14.004 1.00 72.69 392 SER A O 1
ATOM 2877 N N . GLY A 1 393 ? -10.074 9.640 15.544 1.00 79.69 393 GLY A N 1
ATOM 2878 C CA . GLY A 1 393 ? -8.742 10.170 15.267 1.00 79.69 393 GLY A CA 1
ATOM 2879 C C . GLY A 1 393 ? -7.807 9.075 14.768 1.00 79.69 393 GLY A C 1
ATOM 2880 O O . GLY A 1 393 ? -7.729 8.010 15.377 1.00 79.69 393 GLY A O 1
ATOM 2881 N N . LEU A 1 394 ? -7.081 9.334 13.690 1.00 87.00 394 LEU A N 1
ATOM 2882 C CA . LEU A 1 394 ? -6.078 8.453 13.109 1.00 87.00 394 LEU A CA 1
ATOM 2883 C C . LEU A 1 394 ? -4.759 9.218 13.011 1.00 87.00 394 LEU A C 1
ATOM 2885 O O . LEU A 1 394 ? -4.728 10.328 12.492 1.00 87.00 394 LEU A O 1
ATOM 2889 N N . ALA A 1 395 ? -3.673 8.630 13.509 1.00 89.25 395 ALA A N 1
ATOM 2890 C CA . ALA A 1 395 ? -2.333 9.188 13.367 1.00 89.25 395 ALA A CA 1
ATOM 2891 C C . ALA A 1 395 ? -1.533 8.348 12.376 1.00 89.25 395 ALA A C 1
ATOM 2893 O O . ALA A 1 395 ? -1.097 7.243 12.695 1.00 89.25 395 ALA A O 1
ATOM 2894 N N . LEU A 1 396 ? -1.326 8.889 11.182 1.00 91.94 396 LEU A N 1
ATOM 2895 C CA . LEU A 1 396 ? -0.521 8.263 10.143 1.00 91.94 396 LEU A CA 1
ATOM 2896 C C . LEU A 1 396 ? 0.950 8.522 10.444 1.00 91.94 396 LEU A C 1
ATOM 2898 O O . LEU A 1 396 ? 1.357 9.677 10.508 1.00 91.94 396 LEU A O 1
ATOM 2902 N N . ASN A 1 397 ? 1.754 7.477 10.637 1.00 92.00 397 ASN A N 1
ATOM 2903 C CA . ASN A 1 397 ? 3.203 7.624 10.792 1.00 92.00 397 ASN A CA 1
ATOM 2904 C C . ASN A 1 397 ? 3.824 7.968 9.432 1.00 92.00 397 ASN A C 1
ATOM 2906 O O . ASN A 1 397 ? 4.048 7.088 8.595 1.00 92.00 397 ASN A O 1
ATOM 2910 N N . PHE A 1 398 ? 4.072 9.255 9.215 1.00 93.31 398 PHE A N 1
ATOM 2911 C CA . PHE A 1 398 ? 4.518 9.780 7.942 1.00 93.31 398 PHE A CA 1
ATOM 2912 C C . PHE A 1 398 ? 5.931 9.300 7.610 1.00 93.31 398 PHE A C 1
ATOM 2914 O O . PHE A 1 398 ? 6.892 9.492 8.363 1.00 93.31 398 PHE A O 1
ATOM 2921 N N . LYS A 1 399 ? 6.058 8.715 6.419 1.00 92.12 399 LYS A N 1
ATOM 2922 C CA . LYS A 1 399 ? 7.337 8.450 5.765 1.00 92.12 399 LYS A CA 1
ATOM 2923 C C . LYS A 1 399 ? 7.312 9.091 4.380 1.00 92.12 399 LYS A C 1
ATOM 2925 O O . LYS A 1 399 ? 6.322 8.880 3.673 1.00 92.12 399 LYS A O 1
ATOM 2930 N N . PRO A 1 400 ? 8.381 9.808 3.989 1.00 92.44 400 PRO A N 1
ATOM 2931 C CA . PRO A 1 400 ? 8.483 10.391 2.662 1.00 92.44 400 PRO A CA 1
ATOM 2932 C C . PRO A 1 400 ? 8.309 9.342 1.574 1.00 92.44 400 PRO A C 1
ATOM 2934 O O . PRO A 1 400 ? 8.758 8.201 1.723 1.00 92.44 400 PRO A O 1
ATOM 2937 N N . PHE A 1 401 ? 7.696 9.750 0.472 1.00 91.38 401 PHE A N 1
ATOM 2938 C CA . PHE A 1 401 ? 7.517 8.896 -0.688 1.00 91.38 401 PHE A CA 1
ATOM 2939 C C . PHE A 1 401 ? 7.531 9.703 -1.982 1.00 91.38 401 PHE A C 1
ATOM 2941 O O . PHE A 1 401 ? 7.442 10.931 -1.974 1.00 91.38 401 PHE A O 1
ATOM 2948 N N . ILE A 1 402 ? 7.678 8.993 -3.098 1.00 90.00 402 ILE A N 1
ATOM 2949 C CA . ILE A 1 402 ? 7.732 9.579 -4.432 1.00 90.00 402 ILE A CA 1
ATOM 2950 C C . ILE A 1 402 ? 6.715 8.847 -5.299 1.00 90.00 402 ILE A C 1
ATOM 2952 O O . ILE A 1 402 ? 6.720 7.618 -5.354 1.00 90.00 402 ILE A O 1
ATOM 2956 N N . VAL A 1 403 ? 5.853 9.600 -5.976 1.00 90.06 403 VAL A N 1
ATOM 2957 C CA . VAL A 1 403 ? 5.024 9.071 -7.059 1.00 90.06 403 VAL A CA 1
ATOM 2958 C C . VAL A 1 403 ? 5.879 9.074 -8.324 1.00 90.06 403 VAL A C 1
ATOM 2960 O O . VAL A 1 403 ? 6.157 10.121 -8.922 1.00 90.06 403 VAL A O 1
ATOM 2963 N N . HIS A 1 404 ? 6.405 7.900 -8.664 1.00 84.25 404 HIS A N 1
ATOM 2964 C CA . HIS A 1 404 ? 7.317 7.725 -9.791 1.00 84.25 404 HIS A CA 1
ATOM 2965 C C . HIS A 1 404 ? 6.587 7.842 -11.133 1.00 84.25 404 HIS A C 1
ATOM 2967 O O . HIS A 1 404 ? 5.397 7.546 -11.230 1.00 84.25 404 HIS A O 1
ATOM 2973 N N . MET A 1 405 ? 7.322 8.243 -12.173 1.00 81.00 405 MET A N 1
ATOM 2974 C CA . MET A 1 405 ? 6.844 8.141 -13.555 1.00 81.00 405 MET A CA 1
ATOM 2975 C C . MET A 1 405 ? 6.638 6.672 -13.947 1.00 81.00 405 MET A C 1
ATOM 2977 O O . MET A 1 405 ? 7.345 5.783 -13.455 1.00 81.00 405 MET A O 1
ATOM 2981 N N . ASP A 1 406 ? 5.710 6.417 -14.872 1.00 72.62 406 ASP A N 1
ATOM 2982 C CA . ASP A 1 406 ? 5.485 5.080 -15.419 1.00 72.62 406 ASP A CA 1
ATOM 2983 C C . ASP A 1 406 ? 5.897 4.986 -16.891 1.00 72.62 406 ASP A C 1
ATOM 2985 O O . ASP A 1 406 ? 5.100 5.104 -17.823 1.00 72.62 406 ASP A O 1
ATOM 2989 N N . GLY A 1 407 ? 7.199 4.799 -17.118 1.00 69.25 407 GLY A N 1
ATOM 2990 C CA . GLY A 1 407 ? 7.770 4.672 -18.455 1.00 69.25 407 GLY A CA 1
ATOM 2991 C C . GLY A 1 407 ? 7.563 5.934 -19.298 1.00 69.25 407 GLY A C 1
ATOM 2992 O O . GLY A 1 407 ? 8.335 6.884 -19.207 1.00 69.25 407 GLY A O 1
ATOM 2993 N N . LYS A 1 408 ? 6.546 5.927 -20.171 1.00 65.88 408 LYS A N 1
ATOM 2994 C CA . LYS A 1 408 ? 6.167 7.097 -20.990 1.00 65.88 408 LYS A CA 1
ATOM 2995 C C . LYS A 1 408 ? 5.010 7.898 -20.405 1.00 65.88 408 LYS A C 1
ATOM 2997 O O . LYS A 1 408 ? 4.721 8.970 -20.932 1.00 65.88 408 LYS A O 1
ATOM 3002 N N . ASP A 1 409 ? 4.344 7.363 -19.391 1.00 73.88 409 ASP A N 1
ATOM 3003 C CA . ASP A 1 409 ? 3.296 8.065 -18.679 1.00 73.88 409 ASP A CA 1
ATOM 3004 C C . ASP A 1 409 ? 3.930 9.069 -17.712 1.00 73.88 409 ASP A C 1
ATOM 3006 O O . ASP A 1 409 ? 4.589 8.707 -16.728 1.00 73.88 409 ASP A O 1
ATOM 3010 N N . THR A 1 410 ? 3.778 10.347 -18.050 1.00 73.31 410 THR A N 1
ATOM 3011 C CA . THR A 1 410 ? 4.270 11.460 -17.237 1.00 73.31 410 THR A CA 1
ATOM 3012 C C . THR A 1 410 ? 3.422 11.682 -15.994 1.00 73.31 410 THR A C 1
ATOM 3014 O O . THR A 1 410 ? 3.937 12.257 -15.034 1.00 73.31 410 THR A O 1
ATOM 3017 N N . ASP A 1 411 ? 2.173 11.205 -16.004 1.00 79.31 411 ASP A N 1
ATOM 3018 C CA . ASP A 1 411 ? 1.252 11.291 -14.872 1.00 79.31 411 ASP A CA 1
ATOM 3019 C C . ASP A 1 411 ? 1.634 10.280 -13.782 1.00 79.31 411 ASP A C 1
ATOM 3021 O O . ASP A 1 411 ? 1.331 10.480 -12.612 1.00 79.31 411 ASP A O 1
ATOM 3025 N N . GLY A 1 412 ? 2.448 9.276 -14.121 1.00 79.50 412 GLY A N 1
ATOM 3026 C CA . GLY A 1 412 ? 3.070 8.364 -13.168 1.00 79.50 412 GLY A CA 1
ATOM 3027 C C . GLY A 1 412 ? 2.167 7.219 -12.723 1.00 79.50 412 GLY A C 1
ATOM 3028 O O . GLY A 1 412 ? 1.231 6.834 -13.412 1.00 79.50 412 GLY A O 1
ATOM 3029 N N . ILE A 1 413 ? 2.508 6.617 -11.587 1.00 85.25 413 ILE A N 1
ATOM 3030 C CA . ILE A 1 413 ? 1.710 5.544 -10.978 1.00 85.25 413 ILE A CA 1
ATOM 3031 C C . ILE A 1 413 ? 0.468 6.125 -10.288 1.00 85.25 413 ILE A C 1
ATOM 3033 O O . ILE A 1 413 ? 0.570 7.130 -9.582 1.00 85.25 413 ILE A O 1
ATOM 3037 N N . ASP A 1 414 ? -0.686 5.476 -10.450 1.00 88.00 414 ASP A N 1
ATOM 3038 C CA . ASP A 1 414 ? -1.935 5.902 -9.808 1.00 88.00 414 ASP A CA 1
ATOM 3039 C C . ASP A 1 414 ? -2.109 5.181 -8.469 1.00 88.00 414 ASP A C 1
ATOM 3041 O O . ASP A 1 414 ? -2.102 3.947 -8.376 1.00 88.00 414 ASP A O 1
ATOM 3045 N N . VAL A 1 415 ? -2.237 5.969 -7.407 1.00 90.38 415 VAL A N 1
ATOM 3046 C CA . VAL A 1 415 ? -2.453 5.497 -6.043 1.00 90.38 415 VAL A CA 1
ATOM 3047 C C . VAL A 1 415 ? -3.920 5.643 -5.727 1.00 90.38 415 VAL A C 1
ATOM 3049 O O . VAL A 1 415 ? -4.427 6.756 -5.735 1.00 90.38 415 VAL A O 1
ATOM 3052 N N . SER A 1 416 ? -4.585 4.554 -5.360 1.00 91.44 416 SER A N 1
ATOM 3053 C CA . SER A 1 416 ? -5.989 4.588 -4.962 1.00 91.44 416 SER A CA 1
ATOM 3054 C C . SER A 1 416 ? -6.201 4.025 -3.565 1.00 91.44 416 SER A C 1
ATOM 3056 O O . SER A 1 416 ? -5.494 3.126 -3.107 1.00 91.44 416 SER A O 1
ATOM 3058 N N . PHE A 1 417 ? -7.182 4.569 -2.859 1.00 92.38 417 PHE A N 1
ATOM 3059 C CA . PHE A 1 417 ? -7.638 4.067 -1.570 1.00 92.38 417 PHE A CA 1
ATOM 3060 C C . PHE A 1 417 ? -9.096 4.444 -1.352 1.00 92.38 417 PHE A C 1
ATOM 3062 O O . PHE A 1 417 ? -9.613 5.385 -1.945 1.00 92.38 417 PHE A O 1
ATOM 3069 N N . THR A 1 418 ? -9.764 3.728 -0.459 1.00 93.06 418 THR A N 1
ATOM 3070 C CA . THR A 1 418 ? -11.062 4.153 0.062 1.00 93.06 418 THR A CA 1
ATOM 3071 C C . THR A 1 418 ? -10.905 4.703 1.464 1.00 93.06 418 THR A C 1
ATOM 3073 O O . THR A 1 418 ? -10.038 4.253 2.212 1.00 93.06 418 THR A O 1
ATOM 3076 N N . PHE A 1 419 ? -11.736 5.670 1.830 1.00 92.38 419 PHE A N 1
ATOM 3077 C CA . PHE A 1 419 ? -11.720 6.288 3.146 1.00 92.38 419 PHE A CA 1
ATOM 3078 C C . PHE A 1 419 ? -13.137 6.464 3.686 1.00 92.38 419 PHE A C 1
ATOM 3080 O O . PHE A 1 419 ? -14.078 6.753 2.942 1.00 92.38 419 PHE A O 1
ATOM 3087 N N . SER A 1 420 ? -13.292 6.258 4.992 1.00 87.69 420 SER A N 1
ATOM 3088 C CA . SER A 1 420 ? -14.558 6.438 5.697 1.00 87.69 420 SER A CA 1
ATOM 3089 C C . SER A 1 420 ? -14.346 6.941 7.113 1.00 87.69 420 SER A C 1
ATOM 3091 O O . SER A 1 420 ? -13.405 6.538 7.803 1.00 87.69 420 SER A O 1
ATOM 3093 N N . VAL A 1 421 ? -15.307 7.733 7.577 1.00 83.38 421 VAL A N 1
ATOM 3094 C CA . VAL A 1 421 ? -15.353 8.276 8.933 1.00 83.38 421 VAL A CA 1
ATOM 3095 C C . VAL A 1 421 ? -16.696 7.932 9.566 1.00 83.38 421 VAL A C 1
ATOM 3097 O O . VAL A 1 421 ? -17.734 7.943 8.909 1.00 83.38 421 VAL A O 1
ATOM 3100 N N . ASN A 1 422 ? -16.682 7.610 10.856 1.00 76.44 422 ASN A N 1
ATOM 3101 C CA . ASN A 1 422 ? -17.855 7.395 11.704 1.00 76.44 422 ASN A CA 1
ATOM 3102 C C . ASN A 1 422 ? -18.857 6.362 11.159 1.00 76.44 422 ASN A C 1
ATOM 3104 O O . ASN A 1 422 ? -20.063 6.500 11.340 1.00 76.44 422 ASN A O 1
ATOM 3108 N N . GLY A 1 423 ? -18.357 5.312 10.499 1.00 74.25 423 GLY A N 1
ATOM 3109 C CA . GLY A 1 423 ? -19.188 4.228 9.962 1.00 74.25 423 GLY A CA 1
ATOM 3110 C C . GLY A 1 423 ? -20.015 4.606 8.727 1.00 74.25 423 GLY A C 1
ATOM 3111 O O . GLY A 1 423 ? -20.846 3.807 8.297 1.00 74.25 423 GLY A O 1
ATOM 3112 N N . ALA A 1 424 ? -19.794 5.793 8.151 1.00 81.62 424 ALA A N 1
ATOM 3113 C CA . ALA A 1 424 ? -20.356 6.163 6.859 1.00 81.62 424 ALA A CA 1
ATOM 3114 C C . ALA A 1 424 ? -19.827 5.246 5.741 1.00 81.62 424 ALA A C 1
ATOM 3116 O O . ALA A 1 424 ? -18.784 4.603 5.880 1.00 81.62 424 ALA A O 1
ATOM 3117 N N . SER A 1 425 ? -20.550 5.193 4.617 1.00 86.25 425 SER A N 1
ATOM 3118 C CA . SER A 1 425 ? -20.101 4.427 3.451 1.00 86.25 425 SER A CA 1
ATOM 3119 C C . SER A 1 425 ? -18.731 4.936 2.982 1.00 86.25 425 SER A C 1
ATOM 3121 O O . SER A 1 425 ? -18.592 6.150 2.807 1.00 86.25 425 SER A O 1
ATOM 3123 N N . PRO A 1 426 ? -17.746 4.051 2.743 1.00 89.31 426 PRO A N 1
ATOM 3124 C CA . PRO A 1 426 ? -16.458 4.454 2.193 1.00 89.31 426 PRO A CA 1
ATOM 3125 C C . PRO A 1 426 ? -16.594 5.138 0.833 1.00 89.31 426 PRO A C 1
ATOM 3127 O O . PRO A 1 426 ? -17.408 4.719 0.007 1.00 89.31 426 PRO A O 1
ATOM 3130 N N . GLN A 1 427 ? -15.778 6.169 0.616 1.00 93.81 427 GLN A N 1
ATOM 3131 C CA . GLN A 1 427 ? -15.587 6.854 -0.666 1.00 93.81 427 GLN A CA 1
ATOM 3132 C C . GLN A 1 427 ? -14.211 6.509 -1.232 1.00 93.81 427 GLN A C 1
ATOM 3134 O O . GLN A 1 427 ? -13.292 6.242 -0.460 1.00 93.81 427 GLN A O 1
ATOM 3139 N N . ALA A 1 428 ? -14.073 6.480 -2.557 1.00 94.44 428 ALA A N 1
ATOM 3140 C CA . ALA A 1 428 ? -12.820 6.158 -3.236 1.00 94.44 428 ALA A CA 1
ATOM 3141 C C . ALA A 1 428 ? -12.082 7.431 -3.660 1.00 94.44 428 ALA A C 1
ATOM 3143 O O . ALA A 1 428 ? -12.689 8.345 -4.213 1.00 94.44 428 ALA A O 1
ATOM 3144 N N . TYR A 1 429 ? -10.773 7.440 -3.447 1.00 95.44 429 TYR A N 1
ATOM 3145 C CA . TYR A 1 429 ? -9.858 8.518 -3.791 1.00 95.44 429 TYR A CA 1
ATOM 3146 C C . TYR A 1 429 ? -8.702 7.944 -4.591 1.00 95.44 429 TYR A C 1
ATOM 3148 O O . TYR A 1 429 ? -8.276 6.811 -4.345 1.00 95.44 429 TYR A O 1
ATOM 3156 N N . SER A 1 430 ? -8.178 8.734 -5.520 1.00 94.31 430 SER A N 1
ATOM 3157 C CA . SER A 1 430 ? -6.909 8.433 -6.157 1.00 94.31 430 SER A CA 1
ATOM 3158 C C . SER A 1 430 ? -6.094 9.691 -6.417 1.00 94.31 430 SER A C 1
ATOM 3160 O O . SER A 1 430 ? -6.635 10.798 -6.450 1.00 94.31 430 SER A O 1
ATOM 3162 N N . PHE A 1 431 ? -4.784 9.519 -6.534 1.00 94.50 431 PHE A N 1
ATOM 3163 C CA . PHE A 1 431 ? -3.860 10.569 -6.927 1.00 94.50 431 PHE A CA 1
ATOM 3164 C C . PHE A 1 431 ? -2.681 9.974 -7.690 1.00 94.50 431 PHE A C 1
ATOM 3166 O O . PHE A 1 431 ? -2.227 8.862 -7.413 1.00 94.50 431 PHE A O 1
ATOM 3173 N N . ASP A 1 432 ? -2.152 10.772 -8.604 1.00 93.38 432 ASP A N 1
ATOM 3174 C CA . ASP A 1 432 ? -0.994 10.454 -9.422 1.00 93.38 432 ASP A CA 1
ATOM 3175 C C . ASP A 1 432 ? 0.099 11.525 -9.231 1.00 93.38 432 ASP A C 1
ATOM 3177 O O . ASP A 1 432 ? 0.018 12.403 -8.360 1.00 93.38 432 ASP A O 1
ATOM 3181 N N . ARG A 1 433 ? 1.173 11.442 -10.016 1.00 92.38 433 ARG A N 1
ATOM 3182 C CA . ARG A 1 433 ? 2.298 12.377 -9.939 1.00 92.38 433 ARG A CA 1
ATOM 3183 C C . ARG A 1 433 ? 1.874 13.788 -10.326 1.00 92.38 433 ARG A C 1
ATOM 3185 O O . ARG A 1 433 ? 2.335 14.741 -9.697 1.00 92.38 433 ARG A O 1
ATOM 3192 N N . THR A 1 434 ? 1.042 13.921 -11.356 1.00 94.12 434 THR A N 1
ATOM 3193 C CA . THR A 1 434 ? 0.558 15.212 -11.853 1.00 94.12 434 THR A CA 1
ATOM 3194 C C . THR A 1 434 ? -0.264 15.911 -10.775 1.00 94.12 434 THR A C 1
ATOM 3196 O O . THR A 1 434 ? 0.022 17.061 -10.446 1.00 94.12 434 THR A O 1
ATOM 3199 N N . TYR A 1 435 ? -1.176 15.193 -10.124 1.00 95.62 435 TYR A N 1
ATOM 3200 C CA . TYR A 1 435 ? -1.966 15.702 -9.009 1.00 95.62 435 TYR A CA 1
ATOM 3201 C C . T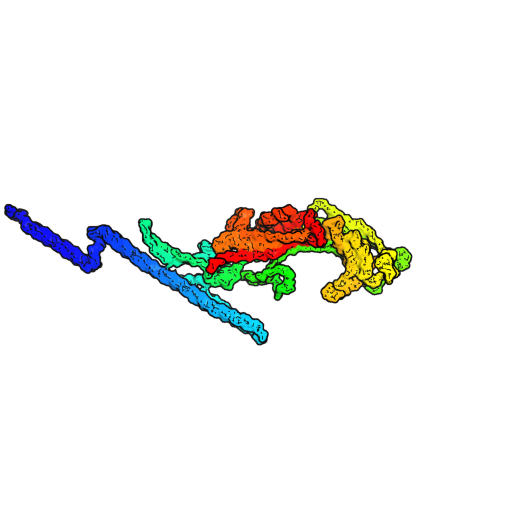YR A 1 435 ? -1.089 16.153 -7.833 1.00 95.62 435 TYR A C 1
ATOM 3203 O O . TYR A 1 435 ? -1.245 17.267 -7.333 1.00 95.62 435 TYR A O 1
ATOM 3211 N N . VAL A 1 436 ? -0.116 15.331 -7.413 1.00 95.69 436 VAL A N 1
ATOM 3212 C CA . VAL A 1 436 ? 0.824 15.696 -6.333 1.00 95.69 436 VAL A CA 1
ATOM 3213 C C . VAL A 1 436 ? 1.609 16.961 -6.684 1.00 95.69 436 VAL A C 1
ATOM 3215 O O . VAL A 1 436 ? 1.750 17.860 -5.856 1.00 95.69 436 VAL A O 1
ATOM 3218 N N . ASN A 1 437 ? 2.099 17.049 -7.917 1.00 95.31 437 ASN A N 1
ATOM 3219 C CA . ASN A 1 437 ? 2.843 18.198 -8.418 1.00 95.31 437 ASN A CA 1
ATOM 3220 C C . ASN A 1 437 ? 2.000 19.478 -8.439 1.00 95.31 437 ASN A C 1
ATOM 3222 O O . ASN A 1 437 ? 2.485 20.530 -8.023 1.00 95.31 437 ASN A O 1
ATOM 3226 N N . GLU A 1 438 ? 0.745 19.398 -8.881 1.00 96.50 438 GLU A N 1
ATOM 3227 C CA . GLU A 1 438 ? -0.179 20.534 -8.897 1.00 96.50 438 GLU A CA 1
ATOM 3228 C C . GLU A 1 438 ? -0.514 21.014 -7.481 1.00 96.50 438 GLU A C 1
ATOM 3230 O O . GLU A 1 438 ? -0.421 22.211 -7.202 1.00 96.50 438 GLU A O 1
ATOM 3235 N N . VAL A 1 439 ? -0.847 20.092 -6.572 1.00 97.12 439 VAL A N 1
ATOM 3236 C CA . VAL A 1 439 ? -1.236 20.414 -5.190 1.00 97.12 439 VAL A CA 1
ATOM 3237 C C . VAL A 1 439 ? -0.070 21.002 -4.394 1.00 97.12 439 VAL A C 1
ATOM 3239 O O . VAL A 1 439 ? -0.253 21.971 -3.658 1.00 97.12 439 VAL A O 1
ATOM 3242 N N . LEU A 1 440 ? 1.136 20.451 -4.553 1.00 97.06 440 LEU A N 1
ATOM 3243 C CA . LEU A 1 440 ? 2.327 20.900 -3.822 1.00 97.06 440 LEU A CA 1
ATOM 3244 C C . LEU A 1 440 ? 3.123 21.986 -4.557 1.00 97.06 440 LEU A C 1
ATOM 3246 O O . LEU A 1 440 ? 4.085 22.518 -4.002 1.00 97.06 440 LEU A O 1
ATOM 3250 N N . ASN A 1 441 ? 2.729 22.331 -5.787 1.00 95.88 441 ASN A N 1
ATOM 3251 C CA . ASN A 1 441 ? 3.434 23.258 -6.672 1.00 95.88 441 ASN A CA 1
ATOM 3252 C C . ASN A 1 441 ? 4.909 22.847 -6.900 1.00 95.88 441 ASN A C 1
ATOM 3254 O O . ASN A 1 441 ? 5.844 23.611 -6.635 1.00 95.88 441 ASN A O 1
ATOM 3258 N N . ARG A 1 442 ? 5.103 21.610 -7.376 1.00 91.81 442 ARG A N 1
ATOM 3259 C CA . ARG A 1 442 ? 6.400 20.952 -7.645 1.00 91.81 442 ARG A CA 1
ATOM 3260 C C . ARG A 1 442 ? 6.373 20.212 -8.990 1.00 91.81 442 ARG A C 1
ATOM 3262 O O . ARG A 1 442 ? 5.355 20.201 -9.669 1.00 91.81 442 ARG A O 1
ATOM 3269 N N . ASP A 1 443 ? 7.491 19.605 -9.386 1.00 90.19 443 ASP A N 1
ATOM 3270 C CA . ASP A 1 443 ? 7.623 18.782 -10.604 1.00 90.19 443 ASP A CA 1
ATOM 3271 C C . ASP A 1 443 ? 8.297 17.413 -10.355 1.00 90.19 443 ASP A C 1
ATOM 3273 O O . ASP A 1 443 ? 8.508 16.617 -11.279 1.00 90.19 443 ASP A O 1
ATOM 3277 N N . ASP A 1 444 ? 8.610 17.101 -9.094 1.00 88.44 444 ASP A N 1
ATOM 3278 C CA . ASP A 1 444 ? 9.401 15.942 -8.685 1.00 88.44 444 ASP A CA 1
ATOM 3279 C C . ASP A 1 444 ? 8.566 14.760 -8.155 1.00 88.44 444 ASP A C 1
ATOM 3281 O O . ASP A 1 444 ? 9.117 13.667 -7.982 1.00 88.44 444 ASP A O 1
ATOM 3285 N N . GLY A 1 445 ? 7.246 14.926 -7.997 1.00 89.56 445 GLY A N 1
ATOM 3286 C CA . GLY A 1 445 ? 6.308 13.910 -7.505 1.00 89.56 445 GLY A CA 1
ATOM 3287 C C . GLY A 1 445 ? 6.544 13.503 -6.055 1.00 89.56 445 GLY A C 1
ATOM 3288 O O . GLY A 1 445 ? 6.099 12.433 -5.638 1.00 89.56 445 GLY A O 1
ATOM 3289 N N . LYS A 1 446 ? 7.316 14.294 -5.304 1.00 92.81 446 LYS A N 1
ATOM 3290 C CA . LYS A 1 446 ? 7.711 13.955 -3.941 1.00 92.81 446 LYS A CA 1
ATOM 3291 C C . LYS A 1 446 ? 6.736 14.523 -2.925 1.00 92.81 446 LYS A C 1
ATOM 3293 O O . LYS A 1 446 ? 6.356 15.686 -2.997 1.00 92.81 446 LYS A O 1
ATOM 3298 N N . VAL A 1 447 ? 6.456 13.715 -1.910 1.00 95.12 447 VAL A N 1
ATOM 3299 C CA . VAL A 1 447 ? 5.841 14.145 -0.654 1.00 95.12 447 VAL A CA 1
ATOM 3300 C C . VAL A 1 447 ? 6.910 13.963 0.420 1.00 95.12 447 VAL A C 1
ATOM 3302 O O . VAL A 1 447 ? 7.225 12.836 0.812 1.00 95.12 447 VAL A O 1
ATOM 3305 N N . GLU A 1 448 ? 7.555 15.059 0.828 1.00 93.94 448 GLU A N 1
ATOM 3306 C CA . GLU A 1 448 ? 8.786 15.019 1.633 1.00 93.94 448 GLU A CA 1
ATOM 3307 C C . GLU A 1 448 ? 8.523 15.247 3.125 1.00 93.94 448 GLU A C 1
ATOM 3309 O O . GLU A 1 448 ? 9.304 14.795 3.967 1.00 93.94 448 GLU A O 1
ATOM 3314 N N . THR A 1 449 ? 7.421 15.919 3.458 1.00 95.38 449 THR A N 1
ATOM 3315 C CA . THR A 1 449 ? 7.066 16.310 4.825 1.00 95.38 449 THR A CA 1
ATOM 3316 C C . THR A 1 449 ? 5.634 15.921 5.196 1.00 95.38 449 THR A C 1
ATOM 3318 O O . THR A 1 449 ? 4.788 15.662 4.341 1.00 95.38 449 THR A O 1
ATOM 3321 N N . SER A 1 450 ? 5.352 15.877 6.500 1.00 94.56 450 SER A N 1
ATOM 3322 C CA . SER A 1 450 ? 3.992 15.676 7.009 1.00 94.56 450 SER A CA 1
ATOM 3323 C C . SER A 1 450 ? 3.061 16.831 6.624 1.00 94.56 450 SER A C 1
ATOM 3325 O O . SER A 1 450 ? 1.882 16.586 6.395 1.00 94.56 450 SER A O 1
ATOM 3327 N N . ASP A 1 451 ? 3.582 18.053 6.473 1.00 95.88 451 ASP A N 1
ATOM 3328 C CA . ASP A 1 451 ? 2.843 19.207 5.944 1.00 95.88 451 ASP A CA 1
ATOM 3329 C C . ASP A 1 451 ? 2.433 19.015 4.473 1.00 95.88 451 ASP A C 1
ATOM 3331 O O . ASP A 1 451 ? 1.283 19.285 4.113 1.00 95.88 451 ASP A O 1
ATOM 3335 N N . ASP A 1 452 ? 3.329 18.480 3.631 1.00 96.44 452 ASP A N 1
ATOM 3336 C CA . ASP A 1 452 ? 2.998 18.128 2.240 1.00 96.44 452 ASP A CA 1
ATOM 3337 C C . ASP A 1 452 ? 1.859 17.101 2.208 1.00 96.44 452 ASP A C 1
ATOM 3339 O O . ASP A 1 452 ? 0.885 17.239 1.469 1.00 96.44 452 ASP A O 1
ATOM 3343 N N . MET A 1 453 ? 1.955 16.077 3.058 1.00 96.12 453 MET A N 1
ATOM 3344 C CA . MET A 1 453 ? 0.947 15.024 3.140 1.00 96.12 453 MET A CA 1
ATOM 3345 C C . MET A 1 453 ? -0.395 15.540 3.675 1.00 96.12 453 MET A C 1
ATOM 3347 O O . MET A 1 453 ? -1.440 15.141 3.169 1.00 96.12 453 MET A O 1
ATOM 3351 N N . ALA A 1 454 ? -0.392 16.437 4.664 1.00 95.81 454 ALA A N 1
ATOM 3352 C CA . ALA A 1 454 ? -1.611 17.080 5.150 1.00 95.81 454 ALA A CA 1
ATOM 3353 C C . ALA A 1 454 ? -2.278 17.910 4.043 1.00 95.81 454 ALA A C 1
ATOM 3355 O O . ALA A 1 454 ? -3.487 17.810 3.850 1.00 95.81 454 ALA A O 1
ATOM 3356 N N . THR A 1 455 ? -1.490 18.657 3.264 1.00 97.06 455 THR A N 1
ATOM 3357 C CA . THR A 1 455 ? -1.980 19.433 2.112 1.00 97.06 455 THR A CA 1
ATOM 3358 C C . THR A 1 455 ? -2.613 18.527 1.052 1.00 97.06 455 THR A C 1
ATOM 3360 O O . THR A 1 455 ? -3.710 18.812 0.573 1.00 97.06 455 THR A O 1
ATOM 3363 N N . LEU A 1 456 ? -1.961 17.405 0.732 1.00 96.62 456 LEU A N 1
ATOM 3364 C CA . LEU A 1 456 ? -2.476 16.405 -0.206 1.00 96.62 456 LEU A CA 1
ATOM 3365 C C . LEU A 1 456 ? -3.774 15.748 0.287 1.00 96.62 456 LEU A C 1
ATOM 3367 O O . LEU A 1 456 ? -4.702 15.523 -0.485 1.00 96.62 456 LEU A O 1
ATOM 3371 N N . LEU A 1 457 ? -3.867 15.433 1.579 1.00 95.88 457 LEU A N 1
ATOM 3372 C CA . LEU A 1 457 ? -5.079 14.843 2.144 1.00 95.88 457 LEU A CA 1
ATOM 3373 C C . LEU A 1 457 ? -6.231 15.848 2.206 1.00 95.88 457 LEU A C 1
ATOM 3375 O O . LEU A 1 457 ? -7.360 15.464 1.915 1.00 95.88 457 LEU A O 1
ATOM 3379 N N . HIS A 1 458 ? -5.962 17.120 2.508 1.00 96.12 458 HIS A N 1
ATOM 3380 C CA . HIS A 1 458 ? -6.966 18.182 2.419 1.00 96.12 458 HIS A CA 1
ATOM 3381 C C . HIS A 1 458 ? -7.542 18.297 1.006 1.00 96.12 458 HIS A C 1
ATOM 3383 O O . HIS A 1 458 ? -8.761 18.307 0.830 1.00 96.12 458 HIS A O 1
ATOM 3389 N N . SER A 1 459 ? -6.682 18.315 -0.019 1.00 96.94 459 SER A N 1
ATOM 3390 C CA . SER A 1 459 ? -7.138 18.440 -1.407 1.00 96.94 459 SER A CA 1
ATOM 3391 C C . SER A 1 459 ? -7.995 17.255 -1.869 1.00 96.94 459 SER A C 1
ATOM 3393 O O . SER A 1 459 ? -8.859 17.433 -2.728 1.00 96.94 459 SER A O 1
ATOM 3395 N N . LEU A 1 460 ? -7.774 16.063 -1.303 1.00 95.88 460 LEU A N 1
ATOM 3396 C CA . LEU A 1 460 ? -8.537 14.852 -1.611 1.00 95.88 460 LEU A CA 1
ATOM 3397 C C . LEU A 1 460 ? -9.838 14.742 -0.802 1.00 95.88 460 LEU A C 1
ATOM 3399 O O . LEU A 1 460 ? -10.859 14.339 -1.352 1.00 95.88 460 LEU A O 1
ATOM 3403 N N . LEU A 1 461 ? -9.809 15.061 0.496 1.00 94.94 461 LEU A N 1
ATOM 3404 C CA . LEU A 1 461 ? -10.860 14.667 1.440 1.00 94.94 461 LEU A CA 1
ATOM 3405 C C . LEU A 1 461 ? -11.837 15.792 1.810 1.00 94.94 461 LEU A C 1
ATOM 3407 O O . LEU A 1 461 ? -12.993 15.489 2.108 1.00 94.94 461 LEU A O 1
ATOM 3411 N N . ASP A 1 462 ? -11.426 17.064 1.786 1.00 93.25 462 ASP A N 1
ATOM 3412 C CA . ASP A 1 462 ? -12.214 18.168 2.367 1.00 93.25 462 ASP A CA 1
ATOM 3413 C C . ASP A 1 462 ? -13.590 18.352 1.705 1.00 93.25 462 ASP A C 1
ATOM 3415 O O . ASP A 1 462 ? -14.551 18.752 2.363 1.00 93.25 462 ASP A O 1
ATOM 3419 N N . ASN A 1 463 ? -13.706 18.054 0.406 1.00 92.06 463 ASN A N 1
ATOM 3420 C CA . ASN A 1 463 ? -14.964 18.211 -0.326 1.00 92.06 463 ASN A CA 1
ATOM 3421 C C . ASN A 1 463 ? -16.052 17.237 0.155 1.00 92.06 463 ASN A C 1
ATOM 3423 O O . ASN A 1 463 ? -17.221 17.612 0.251 1.00 92.06 463 ASN A O 1
ATOM 3427 N N . ASP A 1 464 ? -15.667 15.999 0.464 1.00 91.31 464 ASP A N 1
ATOM 3428 C CA . ASP A 1 464 ? -16.603 14.956 0.891 1.00 91.31 464 ASP A CA 1
ATOM 3429 C C . ASP A 1 464 ? -16.721 14.879 2.420 1.00 91.31 464 ASP A C 1
ATOM 3431 O O . ASP A 1 464 ? -17.751 14.450 2.948 1.00 91.31 464 ASP A O 1
ATOM 3435 N N . TRP A 1 465 ? -15.685 15.325 3.138 1.00 89.19 465 TRP A N 1
ATOM 3436 C CA . TRP A 1 465 ? -15.578 15.265 4.595 1.00 89.19 465 TRP A CA 1
ATOM 3437 C C . TRP A 1 465 ? -15.201 16.630 5.204 1.00 89.19 465 TRP A C 1
ATOM 3439 O O . TRP A 1 465 ? -14.170 16.747 5.868 1.00 89.19 465 TRP A O 1
ATOM 3449 N N . PRO A 1 466 ? -16.047 17.666 5.061 1.00 84.56 466 PRO A N 1
ATOM 3450 C CA . PRO A 1 466 ? -15.723 19.044 5.460 1.00 84.56 466 PRO A CA 1
ATOM 3451 C C . PRO A 1 466 ? -15.517 19.243 6.970 1.00 84.56 466 PRO A C 1
ATOM 3453 O O . PRO A 1 466 ? -14.997 20.268 7.402 1.00 84.56 466 PRO A O 1
ATOM 3456 N N . ASP A 1 467 ? -15.939 18.273 7.782 1.00 80.94 467 ASP A N 1
ATOM 3457 C CA . ASP A 1 467 ? -15.763 18.270 9.235 1.00 80.94 467 ASP A CA 1
ATOM 3458 C C . ASP A 1 467 ? -14.464 17.572 9.679 1.00 80.94 467 ASP A C 1
ATOM 3460 O O . ASP A 1 467 ? -14.275 17.342 10.875 1.00 80.94 467 ASP A O 1
ATOM 3464 N N . LEU A 1 468 ? -13.582 17.171 8.760 1.00 85.75 468 LEU A N 1
ATOM 3465 C CA . LEU A 1 468 ? -12.276 16.631 9.127 1.00 85.75 468 LEU A CA 1
ATOM 3466 C C . LEU A 1 468 ? -11.319 17.732 9.577 1.00 85.75 468 LEU A C 1
ATOM 3468 O O . LEU A 1 468 ? -11.246 18.817 9.012 1.00 85.75 468 LEU A O 1
ATOM 3472 N N . VAL A 1 469 ? -10.533 17.399 10.591 1.00 87.31 469 VAL A N 1
ATOM 3473 C CA . VAL A 1 469 ? -9.343 18.134 11.000 1.00 87.31 469 VAL A CA 1
ATOM 3474 C C . VAL A 1 469 ? -8.148 17.294 10.569 1.00 87.31 469 VAL A C 1
ATOM 3476 O O . VAL A 1 469 ? -7.973 16.183 11.074 1.00 87.31 469 VAL A O 1
ATOM 3479 N N . ILE A 1 470 ? -7.364 17.799 9.617 1.00 91.12 470 ILE A N 1
ATOM 3480 C CA . ILE A 1 470 ? -6.141 17.165 9.117 1.00 91.12 470 ILE A CA 1
ATOM 3481 C C . ILE A 1 470 ? -4.979 18.081 9.496 1.00 91.12 470 ILE A C 1
ATOM 3483 O O . ILE A 1 470 ? -4.919 19.230 9.079 1.00 91.12 470 ILE A O 1
ATOM 3487 N N . GLU A 1 471 ? -4.071 17.596 10.335 1.00 90.88 471 GLU A N 1
ATOM 3488 C CA . GLU A 1 471 ? -2.980 18.406 10.877 1.00 90.88 471 GLU A CA 1
ATOM 3489 C C . GLU A 1 471 ? -1.659 17.643 10.801 1.00 90.88 471 GLU A C 1
ATOM 3491 O O . GLU A 1 471 ? -1.574 16.459 11.142 1.00 90.88 471 GLU A O 1
ATOM 3496 N N . ALA A 1 472 ? -0.604 18.327 10.369 1.00 91.19 472 ALA A N 1
ATOM 3497 C CA . ALA A 1 472 ? 0.749 17.801 10.434 1.00 91.19 472 ALA A CA 1
ATOM 3498 C C . ALA A 1 472 ? 1.299 17.926 11.864 1.00 91.19 472 ALA A C 1
ATOM 3500 O O . ALA A 1 472 ? 1.205 18.977 12.496 1.00 91.19 472 ALA A O 1
ATOM 3501 N N . SER A 1 473 ? 1.911 16.856 12.371 1.00 84.31 473 SER A N 1
ATOM 3502 C CA . SER A 1 473 ? 2.552 16.827 13.689 1.00 84.31 473 SER A CA 1
ATOM 3503 C C . SER A 1 473 ? 3.877 16.075 13.618 1.00 84.31 473 SER A C 1
ATOM 3505 O O . SER A 1 473 ? 3.938 14.849 13.712 1.00 84.31 473 SER A O 1
ATOM 3507 N N . ALA A 1 474 ? 4.976 16.810 13.424 1.00 82.06 474 ALA A N 1
ATOM 3508 C CA . ALA A 1 474 ? 6.337 16.280 13.298 1.00 82.06 474 ALA A CA 1
ATOM 3509 C C . ALA A 1 474 ? 6.454 15.088 12.318 1.00 82.06 474 ALA A C 1
ATOM 3511 O O . ALA A 1 474 ? 6.603 15.289 11.117 1.00 82.06 474 ALA A O 1
ATOM 3512 N N . ARG A 1 475 ? 6.404 13.843 12.820 1.00 87.06 475 ARG A N 1
ATOM 3513 C CA . ARG A 1 475 ? 6.475 12.593 12.032 1.00 87.06 475 ARG A CA 1
ATOM 3514 C C . ARG A 1 475 ? 5.111 11.975 11.719 1.00 87.06 475 ARG A C 1
ATOM 3516 O O . ARG A 1 475 ? 5.064 10.836 11.274 1.00 87.06 475 ARG A O 1
ATOM 3523 N N . TYR A 1 476 ? 4.020 12.675 11.988 1.00 90.75 476 TYR A N 1
ATOM 3524 C CA . TYR A 1 476 ? 2.675 12.161 11.805 1.00 90.75 476 TYR A CA 1
ATOM 3525 C C . TYR A 1 476 ? 1.804 13.131 11.023 1.00 90.75 476 TYR A C 1
ATOM 3527 O O . TYR A 1 476 ? 2.037 14.339 11.039 1.00 90.75 476 TYR A O 1
ATOM 3535 N N . VAL A 1 477 ? 0.780 12.583 10.380 1.00 92.69 477 VAL A N 1
ATOM 3536 C CA . VAL A 1 477 ? -0.394 13.342 9.949 1.00 92.69 477 VAL A CA 1
ATOM 3537 C C . VAL A 1 477 ? -1.585 12.831 10.733 1.00 92.69 477 VAL A C 1
ATOM 3539 O O . VAL A 1 477 ? -1.872 11.633 10.743 1.00 92.69 477 VAL A O 1
ATOM 3542 N N . VAL A 1 478 ? -2.238 13.737 11.440 1.00 89.69 478 VAL A N 1
ATOM 3543 C CA . VAL A 1 478 ? -3.355 13.441 12.320 1.00 89.69 478 VAL A CA 1
ATOM 3544 C C . VAL A 1 478 ? -4.644 13.801 11.602 1.00 89.69 478 VAL A C 1
ATOM 3546 O O . VAL A 1 478 ? -4.832 14.945 11.213 1.00 89.69 478 VAL A O 1
ATOM 3549 N N . ILE A 1 479 ? -5.530 12.823 11.442 1.00 88.88 479 ILE A N 1
ATOM 3550 C CA . ILE A 1 479 ? -6.837 12.973 10.801 1.00 88.88 479 ILE A CA 1
ATOM 3551 C C . ILE A 1 479 ? -7.897 12.715 11.862 1.00 88.88 479 ILE A C 1
ATOM 3553 O O . ILE A 1 479 ? -7.967 11.612 12.402 1.00 88.88 479 ILE A O 1
ATOM 3557 N N . LYS A 1 480 ? -8.727 13.706 12.179 1.00 82.12 480 LYS A N 1
ATOM 3558 C CA . LYS A 1 480 ? -9.771 13.600 13.205 1.00 82.12 480 LYS A CA 1
ATOM 3559 C C . LYS A 1 480 ? -11.113 14.070 12.674 1.00 82.12 480 LYS A C 1
ATOM 3561 O O . LYS A 1 480 ? -11.180 15.091 12.004 1.00 82.12 480 LYS A O 1
ATOM 3566 N N . SER A 1 481 ? -12.205 13.407 13.045 1.00 77.31 481 SER A N 1
ATOM 3567 C CA . SER A 1 481 ? -13.533 14.005 12.863 1.00 77.31 481 SER A CA 1
ATOM 3568 C C . SER A 1 481 ? -13.764 15.116 13.891 1.00 77.31 481 SER A C 1
ATOM 3570 O O . SER A 1 481 ? -13.569 14.900 15.091 1.00 77.31 481 SER A O 1
ATOM 3572 N N . ASN A 1 482 ? -14.267 16.269 13.457 1.00 68.44 482 ASN A N 1
ATOM 3573 C CA . ASN A 1 482 ? -14.780 17.298 14.352 1.00 68.44 482 ASN A CA 1
ATOM 3574 C C . ASN A 1 482 ? -15.987 16.768 15.158 1.00 68.44 482 ASN A C 1
ATOM 3576 O O . ASN A 1 482 ? -16.636 15.777 14.818 1.00 68.44 482 ASN A O 1
ATOM 3580 N N . ARG A 1 483 ? -16.285 17.440 16.269 1.00 62.09 483 ARG A N 1
ATOM 3581 C CA . ARG A 1 483 ? -17.180 17.036 17.359 1.00 62.09 483 ARG A CA 1
ATOM 3582 C C . ARG A 1 483 ? -18.636 16.719 16.978 1.00 62.09 483 ARG A C 1
ATOM 3584 O O . ARG A 1 483 ? -19.347 16.217 17.840 1.00 62.09 483 ARG A O 1
ATOM 3591 N N . MET A 1 484 ? -19.098 17.021 15.761 1.00 51.91 484 MET A N 1
ATOM 3592 C CA . MET A 1 484 ? -20.533 17.026 15.427 1.00 51.91 484 MET A CA 1
ATOM 3593 C C . MET A 1 484 ? -21.038 15.875 14.541 1.00 51.91 484 MET A C 1
ATOM 3595 O O . MET A 1 484 ? -22.249 15.766 14.369 1.00 51.91 484 MET A O 1
ATOM 3599 N N . SER A 1 485 ? -20.187 14.996 14.002 1.00 49.16 485 SER A N 1
ATOM 3600 C CA . SER A 1 485 ? -20.604 14.061 12.936 1.00 49.16 485 SER A CA 1
ATOM 3601 C C . SER A 1 485 ? -20.680 12.576 13.333 1.00 49.16 485 SER A C 1
ATOM 3603 O O . SER A 1 485 ? -20.368 11.705 12.521 1.00 49.16 485 SER A O 1
ATOM 3605 N N . ILE A 1 486 ? -21.109 12.236 14.556 1.00 51.22 486 ILE A N 1
ATOM 3606 C CA . ILE A 1 486 ? -21.343 10.825 14.931 1.00 51.22 486 ILE A CA 1
ATOM 3607 C C . ILE A 1 486 ? -22.839 10.508 14.810 1.00 51.22 486 ILE A C 1
ATOM 3609 O O . ILE A 1 486 ? -23.630 10.802 15.705 1.00 51.22 486 ILE A O 1
ATOM 3613 N N . ALA A 1 487 ? -23.233 9.902 13.689 1.00 40.50 487 ALA A N 1
ATOM 3614 C CA . ALA A 1 487 ? -24.574 9.359 13.505 1.00 40.50 487 ALA A CA 1
ATOM 3615 C C . ALA A 1 487 ? -24.696 7.971 14.166 1.00 40.50 487 ALA A C 1
ATOM 3617 O O . ALA A 1 487 ? -23.846 7.110 13.963 1.00 40.50 487 ALA A O 1
ATOM 3618 N N . ASN A 1 488 ? -25.766 7.786 14.953 1.00 41.38 488 ASN A N 1
ATOM 3619 C CA . ASN A 1 488 ? -26.372 6.530 15.428 1.00 41.38 488 ASN A CA 1
ATOM 3620 C C . ASN A 1 488 ? -25.614 5.226 15.099 1.00 41.38 488 ASN A C 1
ATOM 3622 O O . ASN A 1 488 ? -25.745 4.709 13.990 1.00 41.38 488 ASN A O 1
ATOM 3626 N N . GLY A 1 489 ? -24.930 4.616 16.077 1.00 45.78 489 GLY A N 1
ATOM 3627 C CA . GLY A 1 489 ? -24.398 3.261 15.855 1.00 45.78 489 GLY A CA 1
ATOM 3628 C C . GLY A 1 489 ? -23.330 2.709 16.799 1.00 45.78 489 GLY A C 1
ATOM 3629 O O . GLY A 1 489 ? -22.848 1.608 16.554 1.00 45.78 489 GLY A O 1
ATOM 3630 N N . GLY A 1 490 ? -22.943 3.415 17.865 1.00 50.97 490 GLY A N 1
ATOM 3631 C CA . GLY A 1 490 ? -22.145 2.847 18.964 1.00 50.97 490 GLY A CA 1
ATOM 3632 C C . GLY A 1 490 ? -20.671 2.523 18.672 1.00 50.97 490 GLY A C 1
ATOM 3633 O O . GLY A 1 490 ? -19.974 2.092 19.586 1.00 50.97 490 GLY A O 1
ATOM 3634 N N . VAL A 1 491 ? -20.154 2.733 17.451 1.00 55.62 491 VAL A N 1
ATOM 3635 C CA . VAL A 1 491 ? -18.713 2.582 17.168 1.00 55.62 491 VAL A CA 1
ATOM 3636 C C . VAL A 1 491 ? -18.209 3.684 16.237 1.00 55.62 491 VAL A C 1
ATOM 3638 O O . VAL A 1 491 ? -18.491 3.696 15.043 1.00 55.62 491 VAL A O 1
ATOM 3641 N N . VAL A 1 492 ? -17.408 4.587 16.794 1.00 63.72 492 VAL A N 1
ATOM 3642 C CA . VAL A 1 492 ? -16.706 5.657 16.072 1.00 63.72 492 VAL A CA 1
ATOM 3643 C C . VAL A 1 492 ? -15.454 5.074 15.410 1.00 63.72 492 VAL A C 1
ATOM 3645 O O . VAL A 1 492 ? -14.688 4.376 16.079 1.00 63.72 492 VAL A O 1
ATOM 3648 N N . ARG A 1 493 ? -15.239 5.325 14.114 1.00 71.31 493 ARG A N 1
ATOM 3649 C CA . ARG A 1 493 ? -14.107 4.771 13.346 1.00 71.31 493 ARG A CA 1
ATOM 3650 C C . ARG A 1 493 ? -13.569 5.787 12.347 1.00 71.31 493 ARG A C 1
ATOM 3652 O O . ARG A 1 493 ? -14.357 6.500 11.739 1.00 71.31 493 ARG A O 1
ATOM 3659 N N . ALA A 1 494 ? -12.265 5.793 12.133 1.00 81.56 494 ALA A N 1
ATOM 3660 C CA . ALA A 1 494 ? -11.616 6.445 11.005 1.00 81.56 494 ALA A CA 1
ATOM 3661 C C . ALA A 1 494 ? -10.763 5.386 10.312 1.00 81.56 494 ALA A C 1
ATOM 3663 O O . ALA A 1 494 ? -9.976 4.701 10.968 1.00 81.56 494 ALA A O 1
ATOM 3664 N N . SER A 1 495 ? -10.951 5.194 9.012 1.00 84.50 495 SER A N 1
ATOM 3665 C CA . SER A 1 495 ? -10.284 4.103 8.308 1.00 84.50 495 SER A CA 1
ATOM 3666 C C . SER A 1 495 ? -10.000 4.433 6.862 1.00 84.50 495 SER A C 1
ATOM 3668 O O . SER A 1 495 ? -10.852 4.984 6.165 1.00 84.50 495 SER A O 1
ATOM 3670 N N . HIS A 1 496 ? -8.841 3.970 6.412 1.00 85.88 496 HIS A N 1
ATOM 3671 C CA . HIS A 1 496 ? -8.586 3.700 5.012 1.00 85.88 496 HIS A CA 1
ATOM 3672 C C . HIS A 1 496 ? -8.853 2.209 4.756 1.00 85.88 496 HIS A C 1
ATOM 3674 O O . HIS A 1 496 ? -8.707 1.378 5.654 1.00 85.88 496 HIS A O 1
ATOM 3680 N N . SER A 1 497 ? -9.268 1.851 3.549 1.00 82.25 497 SER A N 1
ATOM 3681 C CA . SER A 1 497 ? -9.390 0.458 3.106 1.00 82.25 497 SER A CA 1
ATOM 3682 C C . SER A 1 497 ? -9.119 0.348 1.609 1.00 82.25 497 SER A C 1
ATOM 3684 O O . SER A 1 497 ? -9.172 1.355 0.905 1.00 82.25 497 SER A O 1
ATOM 3686 N N . ALA A 1 498 ? -8.838 -0.857 1.107 1.00 81.88 498 ALA A N 1
ATOM 3687 C CA . ALA A 1 498 ? -8.601 -1.101 -0.320 1.00 81.88 498 ALA A CA 1
ATOM 3688 C C . ALA A 1 498 ? -7.553 -0.147 -0.933 1.00 81.88 498 ALA A C 1
ATOM 3690 O O . ALA A 1 498 ? -7.808 0.520 -1.933 1.00 81.88 498 ALA A O 1
ATOM 3691 N N . THR A 1 499 ? -6.388 -0.032 -0.287 1.00 82.06 499 THR A N 1
ATOM 3692 C CA . THR A 1 499 ? -5.281 0.787 -0.789 1.00 82.06 499 THR A CA 1
ATOM 3693 C C . THR A 1 499 ? -4.492 0.009 -1.830 1.00 82.06 499 THR A C 1
ATOM 3695 O O . THR A 1 499 ? -3.909 -1.029 -1.518 1.00 82.06 499 THR A O 1
ATOM 3698 N N . SER A 1 500 ? -4.422 0.530 -3.047 1.00 80.12 500 SER A N 1
ATOM 3699 C CA . SER A 1 500 ? -3.684 -0.080 -4.145 1.00 80.12 500 SER A CA 1
ATOM 3700 C C . SER A 1 500 ? -2.810 0.946 -4.856 1.00 80.12 500 SER A C 1
ATOM 3702 O O . SER A 1 500 ? -3.094 2.142 -4.860 1.00 80.12 500 SER A O 1
ATOM 3704 N N . VAL A 1 501 ? -1.712 0.467 -5.427 1.00 78.81 501 VAL A N 1
ATOM 3705 C CA . VAL A 1 501 ? -0.870 1.247 -6.331 1.00 78.81 501 VAL A CA 1
ATOM 3706 C C . VAL A 1 501 ? -0.956 0.541 -7.666 1.00 78.81 501 VAL A C 1
ATOM 3708 O O . VAL A 1 501 ? -0.617 -0.641 -7.763 1.00 78.81 501 VAL A O 1
ATOM 3711 N N . SER A 1 502 ? -1.461 1.242 -8.670 1.00 75.12 502 SER A N 1
ATOM 3712 C CA . SER A 1 502 ? -1.491 0.745 -10.029 1.00 75.12 502 SER A CA 1
ATOM 3713 C C . SER A 1 502 ? -0.287 1.285 -10.785 1.00 75.12 502 SER A C 1
ATOM 3715 O O . SER A 1 502 ? 0.048 2.467 -10.743 1.00 75.12 502 SER A O 1
ATOM 3717 N N . VAL A 1 503 ? 0.401 0.359 -11.436 1.00 68.06 503 VAL A N 1
ATOM 3718 C CA . VAL A 1 503 ? 1.533 0.648 -12.302 1.00 68.06 503 VAL A CA 1
ATOM 3719 C C . VAL A 1 503 ? 1.042 0.364 -13.712 1.00 68.06 503 VAL A C 1
ATOM 3721 O O . VAL A 1 503 ? 1.028 -0.786 -14.166 1.00 68.06 503 VAL A O 1
ATOM 3724 N N . THR A 1 504 ? 0.519 1.397 -14.364 1.00 56.19 504 THR A N 1
ATOM 3725 C CA . THR A 1 504 ? 0.127 1.380 -15.773 1.00 56.19 504 THR A CA 1
ATOM 3726 C C . THR A 1 504 ? 1.364 1.293 -16.666 1.00 56.19 504 THR A C 1
ATOM 3728 O O . THR A 1 504 ? 1.743 2.235 -17.357 1.00 56.19 504 THR A O 1
ATOM 3731 N N . SER A 1 505 ? 1.995 0.116 -16.715 1.00 48.69 505 SER A N 1
ATOM 3732 C CA . SER A 1 505 ? 3.009 -0.133 -17.737 1.00 48.69 505 SER A CA 1
ATOM 3733 C C . SER A 1 505 ? 2.379 0.128 -19.106 1.00 48.69 505 SER A C 1
ATOM 3735 O O . SER A 1 505 ? 1.299 -0.412 -19.376 1.00 48.69 505 SER A O 1
ATOM 3737 N N . PRO A 1 506 ? 3.019 0.900 -20.003 1.00 38.66 506 PRO A N 1
ATOM 3738 C CA . PRO A 1 506 ? 2.546 1.047 -21.366 1.00 38.66 506 PRO A CA 1
ATOM 3739 C C . PRO A 1 506 ? 2.770 -0.280 -22.094 1.00 38.66 506 PRO A C 1
ATOM 3741 O O . PRO A 1 506 ? 3.740 -0.476 -22.826 1.00 38.66 506 PRO A O 1
ATOM 3744 N N . VAL A 1 507 ? 1.853 -1.214 -21.885 1.00 43.03 507 VAL A N 1
ATOM 3745 C CA . VAL A 1 507 ? 1.607 -2.340 -22.770 1.00 43.03 507 VAL A CA 1
ATOM 3746 C C . VAL A 1 507 ? 0.161 -2.192 -23.217 1.00 43.03 507 VAL A C 1
ATOM 3748 O O . VAL A 1 507 ? -0.757 -2.291 -22.404 1.00 43.03 507 VAL A O 1
ATOM 3751 N N . PRO A 1 508 ? -0.050 -1.854 -24.498 1.00 32.12 508 PRO A N 1
ATOM 3752 C CA . PRO A 1 508 ? -0.682 -2.862 -25.359 1.00 32.12 508 PRO A CA 1
ATOM 3753 C C . PRO A 1 508 ? -0.244 -2.769 -26.840 1.00 32.12 508 PRO A C 1
ATOM 3755 O O . PRO A 1 508 ? 0.293 -1.737 -27.254 1.00 32.12 508 PRO A O 1
ATOM 3758 N N . PRO A 1 509 ? -0.611 -3.729 -27.712 1.00 36.22 509 PRO A N 1
ATOM 3759 C CA . PRO A 1 509 ? -0.780 -5.176 -27.549 1.00 36.22 509 PRO A CA 1
ATOM 3760 C C . PRO A 1 509 ? 0.475 -5.979 -27.958 1.00 36.22 509 PRO A C 1
ATOM 3762 O O . PRO A 1 509 ? 1.436 -5.374 -28.492 1.00 36.22 509 PRO A O 1
#

Foldseek 3Di:
DADPVDGPVVVVVVVVVVVVVVVVVLVVCCVVVVHNQDDCVSPVVVVVVVVVVVVVVVVVVVLVVLVVLVVLLVVLLVVLVVVLVVLVVVLVVLVVVCPDPPDDVVVSVVVNVVSVVVNVVSQVPSDRPNDGLQEEAFQDLQPPVTQKDWGWDDWDQDPVGIDTDIDIDRSLVRHQYYPNANHPVGPHQQPQACVFQQKDFDADPDCVVPPADWDWDQHPVRDTGIIFGDKFKWDFWKDKFWFPAPDKWAQPPVPWKKKWKKFFQWQDQQPVPDDAPVSVQRGADDDIDRGDMDMDMDHLVLLCVQPVVCNRIGNFPQSVQSSVQVGCVVVFKHKHQDAPDPVVRHGDGTMMMITGNNPPHNWRKIWIGPIDTDPTDNSGDDTDMTGMRAQQKDKRQGDKGAQAAQRPRLQGKKKKWWWDWQPPDTDIWIGTQVRLCVQQVHRGRIDHFLVSVLSSCCVTPCVPQVQWDWDGGGRITMIGGHPPDNPDDRMTMIIMHDIDIGRPHPDDD

Radius of gyration: 43.9 Å; chains: 1; bounding box: 100×72×157 Å

Secondary structure (DSSP, 8-state):
---SS--HHHHHHHHHHHHHHHHHHHHHHHHHHS-S--STTT-HHHHHHHHHHHHHHHHHHHHHHHHHHHHHHHHHHHHHHHHHHHHHHHHHHHHHHTTSTTS-HHHHHHHHHHHHHHHHHHHHH-EETTEESSEE--S-TT-TTTSEEEEEEEEEEETTEEEEEEEEEEGGGT-SEETTS-STTS--TT--TTGGGTEEEE--S-GGG--S--EEEE-TTS-EEEEEE-EEE----EEEEE--TTS-EE--STT-EEEEEEEES---SSTT---HHHHHHH---SPPP--EEEEEEEEHHHHHHH-GGGTTEE-SHHHHHHHHHHHHGGGTEEEEEEEEETTTTEEEEEEEEEEE---SSS--EEEEEEEEEESS--TT---EEEEPPPTTEEEEE---EE---BTTBSS-PEEEEEEEETTPPPEEEEE-HHHHHHHHT-SS-EE-SHHHHHHHHHHHHTTT-TTEEEEEETTEEEEEE-TT---SSS--EEEEEEEEEE-------

pLDDT: mean 86.53, std 10.89, range [32.12, 98.06]